Protein AF-0000000084942594 (afdb_homodimer)

Organism: NCBI:txid638301

Radius of gyration: 23.71 Å; Cα contacts (8 Å, |Δi|>4): 1164; chains: 2; bounding box: 45×72×51 Å

Secondary structure (DSSP, 8-state):
-EEEEEEEEEEEESB-THHHHHHHHHHTTEEEEEEEEEEEEE-SSS-SS--EEE-HHHHHHHHHHHHHTT---SEEEE---SSHHHHHHHHHHHHHS-TTSEEEE----EETTEEPTT--HHHHHHHHHHHTT-SEE--BHHHHHHHTTPPPPSSPPPHHHHHHHHHHHHHHS-SEEEEES-S--SSEEEEEEEETTTTEEEEEEEE--SS--SSHHHHHHHHHHHHHHTT--HHHHHHHHHHHHHHHHHHHHT-GGGGGGB--GGGGHHHHHHHH-S----/-EEEEEEEEEEEESB-THHHHHHHHHHTTEEEEEEEEEEEEE-SSS-SS--EEE-HHHHHHHHHHHHHTT---SEEEE---SSHHHHHHHHHHHHHS-TTSEEEE----EETTEEPTT--HHHHHHHHHHHTT-SEE--BHHHHHHHTTPPPPSSPPPHHHHHHHHHHHHHHS-SEEEEES-S--SSEEEEEEEETTTTEEEEEEEE--SS--SSHHHHHHHHHHHHHHTT--HHHHHHHHHHHHHHHHHHHHT-GGGGGGB--GGGGHHHHHHHH-S----

Solvent-accessible surface area (backbone atoms only — not comparable to full-atom values): 29210 Å² total; per-residue (Å²): 123,54,34,31,36,38,36,18,29,38,30,12,33,30,30,31,46,41,52,46,33,53,34,48,31,27,34,48,46,31,46,68,32,51,42,56,32,28,41,26,38,33,48,77,71,92,57,71,71,67,25,76,41,81,24,58,67,50,45,55,38,26,54,53,33,40,56,74,68,64,65,75,48,49,25,38,40,39,38,42,59,90,47,51,66,50,45,50,52,49,45,58,53,56,72,71,47,62,87,80,37,44,30,35,37,29,64,68,59,43,53,93,71,35,66,41,90,91,60,51,70,64,45,47,54,44,47,45,61,44,45,41,68,20,45,32,38,50,33,38,63,36,38,41,22,61,63,56,73,41,85,70,74,92,63,87,76,47,70,69,56,52,52,52,44,44,53,53,49,33,72,60,42,20,45,30,36,36,35,39,64,37,61,67,58,90,59,33,30,18,33,37,38,35,33,53,89,76,68,43,76,47,79,47,77,45,82,48,69,102,67,84,72,41,31,60,68,40,48,47,56,40,45,26,51,41,33,36,75,67,72,37,53,68,66,58,15,46,54,52,35,50,53,53,48,50,56,34,49,55,57,36,68,76,37,63,91,46,32,72,49,21,59,56,53,43,71,50,44,41,54,38,17,61,71,57,42,86,65,75,82,129,123,55,33,32,36,38,36,17,30,37,29,12,33,30,31,31,47,41,51,47,33,53,36,49,32,27,34,49,46,30,46,69,31,51,40,57,31,28,42,25,38,33,46,76,68,92,57,69,72,65,25,76,40,81,24,57,68,49,45,53,38,26,52,51,33,38,56,74,67,64,65,75,48,50,25,38,40,38,39,43,61,91,47,51,66,52,46,50,52,48,44,58,51,58,71,70,48,62,87,78,37,43,30,37,37,31,64,67,57,43,53,92,71,39,64,40,91,91,60,53,70,65,45,46,53,43,47,46,60,43,45,39,68,18,44,32,36,49,32,38,63,36,38,42,21,60,64,58,74,41,85,69,76,91,63,86,74,49,69,67,56,53,51,52,43,41,52,51,48,32,73,60,43,19,44,31,37,36,37,39,64,37,58,66,57,92,58,33,29,17,36,36,38,35,34,53,89,74,69,41,76,49,81,46,76,45,79,48,68,100,65,85,73,42,31,59,69,40,49,48,54,41,44,26,51,41,32,36,76,68,72,37,52,69,67,56,16,45,54,52,36,52,52,53,49,50,55,34,49,57,56,38,66,76,38,62,90,47,33,71,49,20,60,56,53,43,70,51,44,41,54,38,16,62,72,57,43,86,63,72,86,128

Sequence (564 aa):
MKKILIANDLPGIGKVALAPAIPIFACCQIETILLPTVLLSSHTGGFNNIAIAEQTEFMRQSLYQWEHLELKPDAVLTGYFRNTEQIELMVDNIEKLPESTKIFIDPIMGDNGKLYSGFTKEHVEAMRKLIQKADVIYPNITEACLLTDTPYPKGKITMDFTRELAKKLAELGPASIIITGCPDNEKVTGVQLYYKESDSFFDFYIAKYPHHFYGTGDTLAALTTACILQDMTVEEALSFTLKFIDEVLQLSSQQPERIPFGLPIEKKLGMLTTKFTTEVSLMKKILIANDLPGIGKVALAPAIPIFACCQIETILLPTVLLSSHTGGFNNIAIAEQTEFMRQSLYQWEHLELKPDAVLTGYFRNTEQIELMVDNIEKLPESTKIFIDPIMGDNGKLYSGFTKEHVEAMRKLIQKADVIYPNITEACLLTDTPYPKGKITMDFTRELAKKLAELGPASIIITGCPDNEKVTGVQLYYKESDSFFDFYIAKYPHHFYGTGDTLAALTTACILQDMTVEEALSFTLKFIDEVLQLSSQQPERIPFGLPIEKKLGMLTTKFTTEVSL

pLDDT: mean 94.69, std 7.26, range [42.5, 98.94]

Structure (mmCIF, N/CA/C/O backbone):
data_AF-0000000084942594-model_v1
#
loop_
_entity.id
_entity.type
_entity.pdbx_description
1 polymer 'pyridoxal kinase'
#
loop_
_atom_site.group_PDB
_atom_site.id
_atom_site.type_symbol
_atom_site.label_atom_id
_atom_site.label_alt_id
_atom_site.label_comp_id
_atom_site.label_asym_id
_atom_site.label_entity_id
_atom_site.label_seq_id
_atom_site.pdbx_PDB_ins_code
_atom_site.Cartn_x
_atom_site.Cartn_y
_atom_site.Cartn_z
_atom_site.occupancy
_atom_site.B_iso_or_equiv
_atom_site.auth_seq_id
_atom_site.auth_comp_id
_atom_site.auth_asym_id
_atom_site.auth_atom_id
_atom_site.pdbx_PDB_model_num
ATOM 1 N N . MET A 1 1 ? 16.5 -6.254 7.277 1 88.94 1 MET A N 1
ATOM 2 C CA . MET A 1 1 ? 15.172 -6.664 6.824 1 88.94 1 MET A CA 1
ATOM 3 C C . MET A 1 1 ? 15.188 -7.031 5.344 1 88.94 1 MET A C 1
ATOM 5 O O . MET A 1 1 ? 15.844 -6.367 4.543 1 88.94 1 MET A O 1
ATOM 9 N N . LYS A 1 2 ? 14.562 -8.195 4.957 1 95.69 2 LYS A N 1
ATOM 10 C CA . LYS A 1 2 ? 14.484 -8.609 3.561 1 95.69 2 LYS A CA 1
ATOM 11 C C . LYS A 1 2 ? 13.695 -7.609 2.727 1 95.69 2 LYS A C 1
ATOM 13 O O . LYS A 1 2 ? 12.844 -6.891 3.254 1 95.69 2 LYS A O 1
ATOM 18 N N . LYS A 1 3 ? 14.086 -7.555 1.494 1 97.12 3 LYS A N 1
ATOM 19 C CA . LYS A 1 3 ? 13.422 -6.664 0.545 1 97.12 3 LYS A CA 1
ATOM 20 C C . LYS A 1 3 ? 12.82 -7.449 -0.616 1 97.12 3 LYS A C 1
ATOM 22 O O . LYS A 1 3 ? 13.445 -8.375 -1.139 1 97.12 3 LYS A O 1
ATOM 27 N N . ILE A 1 4 ? 11.594 -7.059 -0.98 1 98.75 4 ILE A N 1
ATOM 28 C CA . ILE A 1 4 ? 10.953 -7.73 -2.109 1 98.75 4 ILE A CA 1
ATOM 29 C C . ILE A 1 4 ? 10.445 -6.688 -3.104 1 98.75 4 ILE A C 1
ATOM 31 O O . ILE A 1 4 ? 9.836 -5.691 -2.711 1 98.75 4 ILE A O 1
ATOM 35 N N . LEU A 1 5 ? 10.766 -6.859 -4.391 1 98.81 5 LEU A N 1
ATOM 36 C CA . LEU A 1 5 ? 10.172 -6.098 -5.48 1 98.81 5 LEU A CA 1
ATOM 37 C C . LEU A 1 5 ? 8.844 -6.715 -5.914 1 98.81 5 LEU A C 1
ATOM 39 O O . LEU A 1 5 ? 8.789 -7.895 -6.262 1 98.81 5 LEU A O 1
ATOM 43 N N . ILE A 1 6 ? 7.793 -5.965 -5.855 1 98.81 6 ILE A N 1
ATOM 44 C CA . ILE A 1 6 ? 6.48 -6.488 -6.23 1 98.81 6 ILE A CA 1
ATOM 45 C C . ILE A 1 6 ? 5.945 -5.723 -7.438 1 98.81 6 ILE A C 1
ATOM 47 O O . ILE A 1 6 ? 5.699 -4.516 -7.359 1 98.81 6 ILE A O 1
ATOM 51 N N . ALA A 1 7 ? 5.801 -6.355 -8.516 1 98.88 7 ALA A N 1
ATOM 52 C CA . ALA A 1 7 ? 5.156 -5.812 -9.711 1 98.88 7 ALA A CA 1
ATOM 53 C C . ALA A 1 7 ? 3.736 -6.348 -9.859 1 98.88 7 ALA A C 1
ATOM 55 O O . ALA A 1 7 ? 3.539 -7.555 -10.039 1 98.88 7 ALA A O 1
ATOM 56 N N . ASN A 1 8 ? 2.758 -5.562 -9.75 1 98.75 8 ASN A N 1
ATOM 57 C CA . ASN A 1 8 ? 1.348 -5.938 -9.797 1 98.75 8 ASN A CA 1
ATOM 58 C C . ASN A 1 8 ? 0.449 -4.715 -9.969 1 98.75 8 ASN A C 1
ATOM 60 O O . ASN A 1 8 ? 0.922 -3.578 -9.914 1 98.75 8 ASN A O 1
ATOM 64 N N . ASP A 1 9 ? -0.838 -4.898 -10.266 1 98.25 9 ASP A N 1
ATOM 65 C CA . ASP A 1 9 ? -1.762 -3.768 -10.344 1 98.25 9 ASP A CA 1
ATOM 66 C C . ASP A 1 9 ? -2.117 -3.26 -8.945 1 98.25 9 ASP A C 1
ATOM 68 O O . ASP A 1 9 ? -1.932 -3.967 -7.957 1 98.25 9 ASP A O 1
ATOM 72 N N . LEU A 1 10 ? -2.541 -2.031 -8.867 1 98.56 10 LEU A N 1
ATOM 73 C CA . LEU A 1 10 ? -3.008 -1.396 -7.637 1 98.56 10 LEU A CA 1
ATOM 74 C C . LEU A 1 10 ? -4.422 -0.854 -7.809 1 98.56 10 LEU A C 1
ATOM 76 O O . LEU A 1 10 ? -4.625 0.157 -8.484 1 98.56 10 LEU A O 1
ATOM 80 N N . PRO A 1 11 ? -5.398 -1.508 -7.199 1 98.19 11 PRO A N 1
ATOM 81 C CA . PRO A 1 11 ? -6.762 -0.975 -7.215 1 98.19 11 PRO A CA 1
ATOM 82 C C . PRO A 1 11 ? -7.012 0.039 -6.102 1 98.19 11 PRO A C 1
ATOM 84 O O . PRO A 1 11 ? -6.492 -0.113 -4.992 1 98.19 11 PRO A O 1
ATOM 87 N N . GLY A 1 12 ? -7.812 1.021 -6.422 1 98 12 GLY A N 1
ATOM 88 C CA . GLY A 1 12 ? -8.258 1.93 -5.379 1 98 12 GLY A CA 1
ATOM 89 C C . GLY A 1 12 ? -9.25 1.293 -4.414 1 98 12 GLY A C 1
ATOM 90 O O . GLY A 1 12 ? -9.164 1.509 -3.205 1 98 12 GLY A O 1
ATOM 91 N N . ILE A 1 13 ? -10.148 0.562 -5.016 1 96.81 13 ILE A N 1
ATOM 92 C CA . ILE A 1 13 ? -11.148 -0.176 -4.258 1 96.81 13 ILE A CA 1
ATOM 93 C C . ILE A 1 13 ? -11.008 -1.671 -4.531 1 96.81 13 ILE A C 1
ATOM 95 O O . ILE A 1 13 ? -10.844 -2.086 -5.68 1 96.81 13 ILE A O 1
ATOM 99 N N . GLY A 1 14 ? -11.102 -2.4 -3.455 1 94.06 14 GLY A N 1
ATOM 100 C CA . GLY A 1 14 ? -10.945 -3.842 -3.557 1 94.06 14 GLY A CA 1
ATOM 101 C C . GLY A 1 14 ? -9.562 -4.32 -3.145 1 94.06 14 GLY A C 1
ATOM 102 O O . GLY A 1 14 ? -8.555 -3.717 -3.512 1 94.06 14 GLY A O 1
ATOM 103 N N . LYS A 1 15 ? -9.508 -5.316 -2.385 1 94.31 15 LYS A N 1
ATOM 104 C CA . LYS A 1 15 ? -8.258 -5.809 -1.823 1 94.31 15 LYS A CA 1
ATOM 105 C C . LYS A 1 15 ? -7.723 -6.996 -2.619 1 94.31 15 LYS A C 1
ATOM 107 O O . LYS A 1 15 ? -7.676 -8.117 -2.113 1 94.31 15 LYS A O 1
ATOM 112 N N . VAL A 1 16 ? -7.203 -6.613 -3.811 1 96.25 16 VAL A N 1
ATOM 113 C CA . VAL A 1 16 ? -6.484 -7.57 -4.648 1 96.25 16 VAL A CA 1
ATOM 114 C C . VAL A 1 16 ? -5.098 -7.027 -4.977 1 96.25 16 VAL A C 1
ATOM 116 O O . VAL A 1 16 ? -4.82 -5.844 -4.773 1 96.25 16 VAL A O 1
ATOM 119 N N . ALA A 1 17 ? -4.242 -7.914 -5.422 1 97.19 17 ALA A N 1
ATOM 120 C CA . ALA A 1 17 ? -2.934 -7.555 -5.965 1 97.19 17 ALA A CA 1
ATOM 121 C C . ALA A 1 17 ? -2.105 -6.789 -4.938 1 97.19 17 ALA A C 1
ATOM 123 O O . ALA A 1 17 ? -1.899 -7.266 -3.816 1 97.19 17 ALA A O 1
ATOM 124 N N . LEU A 1 18 ? -1.738 -5.527 -5.203 1 98.5 18 LEU A N 1
ATOM 125 C CA . LEU A 1 18 ? -0.827 -4.801 -4.328 1 98.5 18 LEU A CA 1
ATOM 126 C C . LEU A 1 18 ? -1.521 -4.402 -3.029 1 98.5 18 LEU A C 1
ATOM 128 O O . LEU A 1 18 ? -0.878 -4.301 -1.982 1 98.5 18 LEU A O 1
ATOM 132 N N . ALA A 1 19 ? -2.82 -4.184 -3.109 1 97.69 19 ALA A N 1
ATOM 133 C CA . ALA A 1 19 ? -3.559 -3.67 -1.96 1 97.69 19 ALA A CA 1
ATOM 134 C C . ALA A 1 19 ? -3.412 -4.594 -0.754 1 97.69 19 ALA A C 1
ATOM 136 O O . ALA A 1 19 ? -3.066 -4.145 0.342 1 97.69 19 ALA A O 1
ATOM 137 N N . PRO A 1 20 ? -3.592 -5.895 -0.87 1 98 20 PRO A N 1
ATOM 138 C CA . PRO A 1 20 ? -3.365 -6.77 0.285 1 98 20 PRO A CA 1
ATOM 139 C C . PRO A 1 20 ? -1.891 -7.117 0.48 1 98 20 PRO A C 1
ATOM 141 O O . PRO A 1 20 ? -1.46 -7.387 1.604 1 98 20 PRO A O 1
ATOM 144 N N . ALA A 1 21 ? -1.11 -7.094 -0.584 1 98.69 21 ALA A N 1
ATOM 145 C CA . ALA A 1 21 ? 0.288 -7.508 -0.519 1 98.69 21 ALA A CA 1
ATOM 146 C C . ALA A 1 21 ? 1.099 -6.57 0.37 1 98.69 21 ALA A C 1
ATOM 148 O O . ALA A 1 21 ? 1.918 -7.02 1.175 1 98.69 21 ALA A O 1
ATOM 149 N N . ILE A 1 22 ? 0.84 -5.316 0.293 1 98.69 22 ILE A N 1
ATOM 150 C CA . ILE A 1 22 ? 1.644 -4.305 0.975 1 98.69 22 ILE A CA 1
ATOM 151 C C . ILE A 1 22 ? 1.542 -4.5 2.486 1 98.69 22 ILE A C 1
ATOM 153 O O . ILE A 1 22 ? 2.555 -4.688 3.164 1 98.69 22 ILE A O 1
ATOM 157 N N . PRO A 1 23 ? 0.347 -4.562 3.064 1 98.5 23 PRO A N 1
ATOM 158 C CA . PRO A 1 23 ? 0.292 -4.773 4.512 1 98.5 23 PRO A CA 1
ATOM 159 C C . PRO A 1 23 ? 0.751 -6.172 4.922 1 98.5 23 PRO A C 1
ATOM 161 O O . PRO A 1 23 ? 1.315 -6.344 6.008 1 98.5 23 PRO A O 1
ATOM 164 N N . ILE A 1 24 ? 0.524 -7.156 4.082 1 98.75 24 ILE A N 1
ATOM 165 C CA . ILE A 1 24 ? 0.94 -8.516 4.41 1 98.75 24 ILE A CA 1
ATOM 166 C C . ILE A 1 24 ? 2.461 -8.57 4.531 1 98.75 24 ILE A C 1
ATOM 168 O O . ILE A 1 24 ? 2.99 -9.039 5.543 1 98.75 24 ILE A O 1
ATOM 172 N N . PHE A 1 25 ? 3.176 -8.078 3.557 1 98.81 25 PHE A N 1
ATOM 173 C CA . PHE A 1 25 ? 4.633 -8.109 3.6 1 98.81 25 PHE A CA 1
ATOM 174 C C . PHE A 1 25 ? 5.16 -7.277 4.766 1 98.81 25 PHE A C 1
ATOM 176 O O . PHE A 1 25 ? 6.105 -7.68 5.445 1 98.81 25 PHE A O 1
ATOM 183 N N . ALA A 1 26 ? 4.539 -6.117 4.984 1 98.25 26 ALA A N 1
ATOM 184 C CA . ALA A 1 26 ? 4.969 -5.277 6.098 1 98.25 26 ALA A CA 1
ATOM 185 C C . ALA A 1 26 ? 4.84 -6.016 7.426 1 98.25 26 ALA A C 1
ATOM 187 O O . ALA A 1 26 ? 5.77 -6.012 8.234 1 98.25 26 ALA A O 1
ATOM 188 N N . CYS A 1 27 ? 3.74 -6.684 7.629 1 97.62 27 CYS A N 1
ATOM 189 C CA . CYS A 1 27 ? 3.484 -7.395 8.875 1 97.62 27 CYS A CA 1
ATOM 190 C C . CYS A 1 27 ? 4.391 -8.609 9.008 1 97.62 27 CYS A C 1
ATOM 192 O O . CYS A 1 27 ? 4.605 -9.117 10.109 1 97.62 27 CYS A O 1
ATOM 194 N N . CYS A 1 28 ? 4.887 -9.078 7.883 1 98.31 28 CYS A N 1
ATOM 195 C CA . CYS A 1 28 ? 5.801 -10.219 7.883 1 98.31 28 CYS A CA 1
ATOM 196 C C . CYS A 1 28 ? 7.25 -9.75 7.957 1 98.31 28 CYS A C 1
ATOM 198 O O . CYS A 1 28 ? 8.172 -10.531 7.707 1 98.31 28 CYS A O 1
ATOM 200 N N . GLN A 1 29 ? 7.449 -8.461 8.227 1 97.38 29 GLN A N 1
ATOM 201 C CA . GLN A 1 29 ? 8.781 -7.891 8.43 1 97.38 29 GLN A CA 1
ATOM 202 C C . GLN A 1 29 ? 9.578 -7.887 7.125 1 97.38 29 GLN A C 1
ATOM 204 O O . GLN A 1 29 ? 10.773 -8.203 7.125 1 97.38 29 GLN A O 1
ATOM 209 N N . ILE A 1 30 ? 8.961 -7.559 6.059 1 98.12 30 ILE A N 1
ATOM 210 C CA . ILE A 1 30 ? 9.602 -7.5 4.75 1 98.12 30 ILE A CA 1
ATOM 211 C C . ILE A 1 30 ? 9.352 -6.133 4.113 1 98.12 30 ILE A C 1
ATOM 213 O O . ILE A 1 30 ? 8.211 -5.668 4.055 1 98.12 30 ILE A O 1
ATOM 217 N N . GLU A 1 31 ? 10.391 -5.492 3.705 1 97.25 31 GLU A N 1
ATOM 218 C CA . GLU A 1 31 ? 10.297 -4.207 3.02 1 97.25 31 GLU A CA 1
ATOM 219 C C . GLU A 1 31 ? 9.922 -4.391 1.552 1 97.25 31 GLU A C 1
ATOM 221 O O . GLU A 1 31 ? 10.422 -5.297 0.886 1 97.25 31 GLU A O 1
ATOM 226 N N . THR A 1 32 ? 9.047 -3.521 1.093 1 98.06 32 THR A N 1
ATOM 227 C CA . THR A 1 32 ? 8.562 -3.684 -0.274 1 98.06 32 THR A CA 1
ATOM 228 C C . THR A 1 32 ? 9.148 -2.611 -1.187 1 98.06 32 THR A C 1
ATOM 230 O O . THR A 1 32 ? 9.352 -1.473 -0.763 1 98.06 32 THR A O 1
ATOM 233 N N . ILE A 1 33 ? 9.5 -2.975 -2.355 1 98.25 33 ILE A N 1
ATOM 234 C CA . ILE A 1 33 ? 9.727 -2.121 -3.518 1 98.25 33 ILE A CA 1
ATOM 235 C C . ILE A 1 33 ? 8.547 -2.238 -4.484 1 98.25 33 ILE A C 1
ATOM 237 O O . ILE A 1 33 ? 8.312 -3.301 -5.062 1 98.25 33 ILE A O 1
ATOM 241 N N . LEU A 1 34 ? 7.805 -1.158 -4.656 1 98.69 34 LEU A N 1
ATOM 242 C CA . LEU A 1 34 ? 6.516 -1.237 -5.332 1 98.69 34 LEU A CA 1
ATOM 243 C C . LEU A 1 34 ? 6.637 -0.806 -6.789 1 98.69 34 LEU A C 1
ATOM 245 O O . LEU A 1 34 ? 7.141 0.282 -7.078 1 98.69 34 LEU A O 1
ATOM 249 N N . LEU A 1 35 ? 6.227 -1.609 -7.668 1 98.81 35 LEU A N 1
ATOM 250 C CA . LEU A 1 35 ? 6.211 -1.345 -9.102 1 98.81 35 LEU A CA 1
ATOM 251 C C . LEU A 1 35 ? 4.816 -1.564 -9.68 1 98.81 35 LEU A C 1
ATOM 253 O O . LEU A 1 35 ? 4.539 -2.615 -10.266 1 98.81 35 LEU A O 1
ATOM 257 N N . PRO A 1 36 ? 3.949 -0.554 -9.516 1 98.75 36 PRO A N 1
ATOM 258 C CA . PRO A 1 36 ? 2.613 -0.725 -10.094 1 98.75 36 PRO A CA 1
ATOM 259 C C . PRO A 1 36 ? 2.645 -0.9 -11.609 1 98.75 36 PRO A C 1
ATOM 261 O O . PRO A 1 36 ? 3.234 -0.081 -12.32 1 98.75 36 PRO A O 1
ATOM 264 N N . THR A 1 37 ? 1.962 -1.913 -12.07 1 98.62 37 THR A N 1
ATOM 265 C CA . THR A 1 37 ? 1.873 -2.172 -13.508 1 98.62 37 THR A CA 1
ATOM 266 C C . THR A 1 37 ? 0.691 -1.426 -14.117 1 98.62 37 THR A C 1
ATOM 268 O O . THR A 1 37 ? 0.756 -0.985 -15.266 1 98.62 37 THR A O 1
ATOM 271 N N . VAL A 1 38 ? -0.369 -1.425 -13.375 1 98.12 38 VAL A N 1
ATOM 272 C CA . VAL A 1 38 ? -1.6 -0.735 -13.75 1 98.12 38 VAL A CA 1
ATOM 273 C C . VAL A 1 38 ? -2.281 -0.182 -12.5 1 98.12 38 VAL A C 1
ATOM 275 O O . VAL A 1 38 ? -2.289 -0.831 -11.445 1 98.12 38 VAL A O 1
ATOM 278 N N . LEU A 1 39 ? -2.766 1.068 -12.594 1 98.69 39 LEU A N 1
ATOM 279 C CA . LEU A 1 39 ? -3.666 1.596 -11.57 1 98.69 39 LEU A CA 1
ATOM 280 C C . LEU A 1 39 ? -5.125 1.396 -11.977 1 98.69 39 LEU A C 1
ATOM 282 O O . LEU A 1 39 ? -5.48 1.598 -13.141 1 98.69 39 LEU A O 1
ATOM 286 N N . LEU A 1 40 ? -5.898 0.935 -11.055 1 98.44 40 LEU A N 1
ATOM 287 C CA . LEU A 1 40 ? -7.332 0.765 -11.25 1 98.44 40 LEU A CA 1
ATOM 288 C C . LEU A 1 40 ? -8.117 1.482 -10.156 1 98.44 40 LEU A C 1
ATOM 290 O O . LEU A 1 40 ? -7.723 1.461 -8.984 1 98.44 40 LEU A O 1
ATOM 294 N N . SER A 1 41 ? -9.258 2.117 -10.562 1 98.31 41 SER A N 1
ATOM 295 C CA . SER A 1 41 ? -10.086 2.758 -9.547 1 98.31 41 SER A CA 1
ATOM 296 C C . SER A 1 41 ? -10.766 1.722 -8.656 1 98.31 41 SER A C 1
ATOM 298 O O . SER A 1 41 ? -11.086 2.006 -7.5 1 98.31 41 SER A O 1
ATOM 300 N N . SER A 1 42 ? -11.07 0.612 -9.203 1 96.75 42 SER A N 1
ATOM 301 C CA . SER A 1 42 ? -11.539 -0.579 -8.5 1 96.75 42 SER A CA 1
ATOM 302 C C . SER A 1 42 ? -11.07 -1.852 -9.195 1 96.75 42 SER A C 1
ATOM 304 O O . SER A 1 42 ? -10.641 -1.811 -10.352 1 96.75 42 SER A O 1
ATOM 306 N N . HIS A 1 43 ? -11.039 -2.898 -8.359 1 91 43 HIS A N 1
ATOM 307 C CA . HIS A 1 43 ? -10.789 -4.133 -9.102 1 91 43 HIS A CA 1
ATOM 308 C C . HIS A 1 43 ? -11.898 -4.398 -10.117 1 91 43 HIS A C 1
ATOM 310 O O . HIS A 1 43 ? -12.93 -3.723 -10.109 1 91 43 HIS A O 1
ATOM 316 N N . THR A 1 44 ? -11.766 -5.312 -10.977 1 85.94 44 THR A N 1
ATOM 317 C CA . THR A 1 44 ? -12.594 -5.426 -12.172 1 85.94 44 THR A CA 1
ATOM 318 C C . THR A 1 44 ? -13.82 -6.289 -11.898 1 85.94 44 THR A C 1
ATOM 320 O O . THR A 1 44 ? -14.75 -6.332 -12.711 1 85.94 44 THR A O 1
ATOM 323 N N . GLY A 1 45 ? -13.789 -6.922 -10.758 1 81.12 45 GLY A N 1
ATOM 324 C CA . GLY A 1 45 ? -14.906 -7.805 -10.477 1 81.12 45 GLY A CA 1
ATOM 325 C C . GLY A 1 45 ? -16.109 -7.082 -9.898 1 81.12 45 GLY A C 1
ATOM 326 O O . GLY A 1 45 ? -16.078 -6.621 -8.758 1 81.12 45 GLY A O 1
ATOM 327 N N . GLY A 1 46 ? -17.188 -6.855 -10.664 1 80.56 46 GLY A N 1
ATOM 328 C CA . GLY A 1 46 ? -18.438 -6.363 -10.109 1 80.56 46 GLY A CA 1
ATOM 329 C C . GLY A 1 46 ? -18.594 -4.855 -10.211 1 80.56 46 GLY A C 1
ATOM 330 O O . GLY A 1 46 ? -19.547 -4.285 -9.68 1 80.56 46 GLY A O 1
ATOM 331 N N . PHE A 1 47 ? -17.641 -4.172 -10.75 1 90.56 47 PHE A N 1
ATOM 332 C CA . PHE A 1 47 ? -17.703 -2.721 -10.852 1 90.56 47 PHE A CA 1
ATOM 333 C C . PHE A 1 47 ? -17.797 -2.283 -12.305 1 90.56 47 PHE A C 1
ATOM 335 O O . PHE A 1 47 ? -17.438 -3.041 -13.211 1 90.56 47 PHE A O 1
ATOM 342 N N . ASN A 1 48 ? -18.375 -1.12 -12.414 1 91.19 48 ASN A N 1
ATOM 343 C CA . ASN A 1 48 ? -18.469 -0.516 -13.734 1 91.19 48 ASN A CA 1
ATOM 344 C C . ASN A 1 48 ? -17.734 0.818 -13.797 1 91.19 48 ASN A C 1
ATOM 346 O O . ASN A 1 48 ? -17.359 1.376 -12.766 1 91.19 48 ASN A O 1
ATOM 350 N N . ASN A 1 49 ? -17.438 1.248 -15.047 1 94.5 49 ASN A N 1
ATOM 351 C CA . ASN A 1 49 ? -16.797 2.545 -15.281 1 94.5 49 ASN A CA 1
ATOM 352 C C . ASN A 1 49 ? -15.461 2.654 -14.57 1 94.5 49 ASN A C 1
ATOM 354 O O . ASN A 1 49 ? -15.188 3.646 -13.891 1 94.5 49 ASN A O 1
ATOM 358 N N . ILE A 1 50 ? -14.711 1.625 -14.695 1 96.56 50 ILE A N 1
ATOM 359 C CA . ILE A 1 50 ? -13.438 1.528 -13.984 1 96.56 50 ILE A CA 1
ATOM 360 C C . ILE A 1 50 ? -12.398 2.42 -14.672 1 96.56 50 ILE A C 1
ATOM 362 O O . ILE A 1 50 ? -12.219 2.352 -15.891 1 96.56 50 ILE A O 1
ATOM 366 N N . ALA A 1 51 ? -11.781 3.332 -13.891 1 98.19 51 ALA A N 1
ATOM 367 C CA . ALA A 1 51 ? -10.617 4.078 -14.375 1 98.19 51 ALA A CA 1
ATOM 368 C C . ALA A 1 51 ? -9.391 3.182 -14.477 1 98.19 51 ALA A C 1
ATOM 370 O O . ALA A 1 51 ? -9.117 2.391 -13.57 1 98.19 51 ALA A O 1
ATOM 371 N N . ILE A 1 52 ? -8.68 3.277 -15.609 1 97.5 52 ILE A N 1
ATOM 372 C CA . ILE A 1 52 ? -7.496 2.459 -15.852 1 97.5 52 ILE A CA 1
ATOM 373 C C . ILE A 1 52 ? -6.332 3.352 -16.281 1 97.5 52 ILE A C 1
ATOM 375 O O . ILE A 1 52 ? -6.461 4.16 -17.203 1 97.5 52 ILE A O 1
ATOM 379 N N . ALA A 1 53 ? -5.242 3.275 -15.562 1 98.31 53 ALA A N 1
ATOM 380 C CA . ALA A 1 53 ? -4.012 3.961 -15.953 1 98.31 53 ALA A CA 1
ATOM 381 C C . ALA A 1 53 ? -2.863 2.971 -16.125 1 98.31 53 ALA A C 1
ATOM 383 O O . ALA A 1 53 ? -2.316 2.467 -15.141 1 98.31 53 ALA A O 1
ATOM 384 N N . GLU A 1 54 ? -2.506 2.703 -17.344 1 97.12 54 GLU A N 1
ATOM 385 C CA . GLU A 1 54 ? -1.387 1.822 -17.672 1 97.12 54 GLU A CA 1
ATOM 386 C C . GLU A 1 54 ? -0.055 2.463 -17.281 1 97.12 54 GLU A C 1
ATOM 388 O O . GLU A 1 54 ? 0.138 3.666 -17.484 1 97.12 54 GLU A O 1
ATOM 393 N N . GLN A 1 55 ? 0.913 1.667 -16.812 1 98.56 55 GLN A N 1
ATOM 394 C CA . GLN A 1 55 ? 2.121 2.25 -16.234 1 98.56 55 GLN A CA 1
ATOM 395 C C . GLN A 1 55 ? 3.373 1.709 -16.922 1 98.56 55 GLN A C 1
ATOM 397 O O . GLN A 1 55 ? 4.434 1.616 -16.297 1 98.56 55 GLN A O 1
ATOM 402 N N . THR A 1 56 ? 3.324 1.377 -18.156 1 98.69 56 THR A N 1
ATOM 403 C CA . THR A 1 56 ? 4.434 0.751 -18.859 1 98.69 56 THR A CA 1
ATOM 404 C C . THR A 1 56 ? 5.668 1.652 -18.844 1 98.69 56 THR A C 1
ATOM 406 O O . THR A 1 56 ? 6.762 1.204 -18.5 1 98.69 56 THR A O 1
ATOM 409 N N . GLU A 1 57 ? 5.496 2.896 -19.203 1 98.56 57 GLU A N 1
ATOM 410 C CA . GLU A 1 57 ? 6.633 3.811 -19.234 1 98.56 57 GLU A CA 1
ATOM 411 C C . GLU A 1 57 ? 7.188 4.051 -17.844 1 98.56 57 GLU A C 1
ATOM 413 O O . GLU A 1 57 ? 8.406 4.125 -17.641 1 98.56 57 GLU A O 1
ATOM 418 N N . PHE A 1 58 ? 6.328 4.188 -16.906 1 98.75 58 PHE A N 1
ATOM 419 C CA . PHE A 1 58 ? 6.762 4.328 -15.523 1 98.75 58 PHE A CA 1
ATOM 420 C C . PHE A 1 58 ? 7.574 3.117 -15.086 1 98.75 58 PHE A C 1
ATOM 422 O O . PHE A 1 58 ? 8.609 3.26 -14.43 1 98.75 58 PHE A O 1
ATOM 429 N N . MET A 1 59 ? 7.148 1.919 -15.445 1 98.81 59 MET A N 1
ATOM 430 C CA . MET A 1 59 ? 7.883 0.697 -15.133 1 98.81 59 MET A CA 1
ATOM 431 C C . MET A 1 59 ? 9.281 0.74 -15.734 1 98.81 59 MET A C 1
ATOM 433 O O . MET A 1 59 ? 10.266 0.43 -15.055 1 98.81 59 MET A O 1
ATOM 437 N N . ARG A 1 60 ? 9.289 1.115 -16.953 1 98.75 60 ARG A N 1
ATOM 438 C CA . ARG A 1 60 ? 10.562 1.167 -17.672 1 98.75 60 ARG A CA 1
ATOM 439 C C . ARG A 1 60 ? 11.547 2.094 -16.984 1 98.75 60 ARG A C 1
ATOM 441 O O . ARG A 1 60 ? 12.688 1.71 -16.719 1 98.75 60 ARG A O 1
ATOM 448 N N . GLN A 1 61 ? 11.117 3.252 -16.609 1 98.69 61 GLN A N 1
ATOM 449 C CA . GLN A 1 61 ? 11.977 4.262 -16 1 98.69 61 GLN A CA 1
ATOM 450 C C . GLN A 1 61 ? 12.352 3.877 -14.57 1 98.69 61 GLN A C 1
ATOM 452 O O . GLN A 1 61 ? 13.461 4.156 -14.117 1 98.69 61 GLN A O 1
ATOM 457 N N . SER A 1 62 ? 11.445 3.303 -13.836 1 98.75 62 SER A N 1
ATOM 458 C CA . SER A 1 62 ? 11.719 2.881 -12.469 1 98.75 62 SER A CA 1
ATOM 459 C C . SER A 1 62 ? 12.781 1.792 -12.43 1 98.75 62 SER A C 1
ATOM 461 O O . SER A 1 62 ? 13.719 1.862 -11.633 1 98.75 62 SER A O 1
ATOM 463 N N . LEU A 1 63 ? 12.602 0.793 -13.297 1 98.56 63 LEU A N 1
ATOM 464 C CA . LEU A 1 63 ? 13.562 -0.303 -13.352 1 98.56 63 LEU A CA 1
ATOM 465 C C . LEU A 1 63 ? 14.945 0.203 -13.758 1 98.56 63 LEU A C 1
ATOM 467 O O . LEU A 1 63 ? 15.961 -0.272 -13.242 1 98.56 63 LEU A O 1
ATOM 471 N N . TYR A 1 64 ? 14.945 1.156 -14.641 1 97.88 64 TYR A N 1
ATOM 472 C CA . TYR A 1 64 ? 16.203 1.787 -15.031 1 97.88 64 TYR A CA 1
ATOM 473 C C . TYR A 1 64 ? 16.875 2.453 -13.836 1 97.88 64 TYR A C 1
ATOM 475 O O . TYR A 1 64 ? 18.062 2.266 -13.602 1 97.88 64 TYR A O 1
ATOM 483 N N . GLN A 1 65 ? 16.125 3.197 -13.086 1 98 65 GLN A N 1
ATOM 484 C CA . GLN A 1 65 ? 16.688 3.861 -11.906 1 98 65 GLN A CA 1
ATOM 485 C C . GLN A 1 65 ? 17.219 2.844 -10.906 1 98 65 GLN A C 1
ATOM 487 O O . GLN A 1 65 ? 18.297 3.031 -10.336 1 98 65 GLN A O 1
ATOM 492 N N . TRP A 1 66 ? 16.469 1.813 -10.68 1 97.56 66 TRP A N 1
ATOM 493 C CA . TRP A 1 66 ? 16.797 0.84 -9.648 1 97.56 66 TRP A CA 1
ATOM 494 C C . TRP A 1 66 ? 18.031 0.038 -10.031 1 97.56 66 TRP A C 1
ATOM 496 O O . TRP A 1 66 ? 18.828 -0.349 -9.164 1 97.56 66 TRP A O 1
ATOM 506 N N . GLU A 1 67 ? 18.188 -0.191 -11.32 1 96.25 67 GLU A N 1
ATOM 507 C CA . GLU A 1 67 ? 19.422 -0.804 -11.805 1 96.25 67 GLU A CA 1
ATOM 508 C C . GLU A 1 67 ? 20.625 0.082 -11.516 1 96.25 67 GLU A C 1
ATOM 510 O O . GLU A 1 67 ? 21.672 -0.406 -11.07 1 96.25 67 GLU A O 1
ATOM 515 N N . HIS A 1 68 ? 20.484 1.329 -11.711 1 95.25 68 HIS A N 1
ATOM 516 C CA . HIS A 1 68 ? 21.594 2.27 -11.508 1 95.25 68 HIS A CA 1
ATOM 517 C C . HIS A 1 68 ? 21.891 2.463 -10.031 1 95.25 68 HIS A C 1
ATOM 519 O O . HIS A 1 68 ? 23.016 2.766 -9.656 1 95.25 68 HIS A O 1
ATOM 525 N N . LEU A 1 69 ? 20.906 2.291 -9.211 1 93.94 69 LEU A N 1
ATOM 526 C CA . LEU A 1 69 ? 21.094 2.336 -7.77 1 93.94 69 LEU A CA 1
ATOM 527 C C . LEU A 1 69 ? 21.703 1.032 -7.258 1 93.94 69 LEU A C 1
ATOM 529 O O . LEU A 1 69 ? 22.016 0.913 -6.07 1 93.94 69 LEU A O 1
ATOM 533 N N . GLU A 1 70 ? 21.812 0.034 -8.156 1 93.88 70 GLU A N 1
ATOM 534 C CA . GLU A 1 70 ? 22.328 -1.295 -7.832 1 93.88 70 GLU A CA 1
ATOM 535 C C . GLU A 1 70 ? 21.484 -1.951 -6.738 1 93.88 70 GLU A C 1
ATOM 537 O O . GLU A 1 70 ? 22.031 -2.51 -5.781 1 93.88 70 GLU A O 1
ATOM 542 N N . LEU A 1 71 ? 20.188 -1.704 -6.902 1 92.5 71 LEU A N 1
ATOM 543 C CA . LEU A 1 71 ? 19.266 -2.338 -5.965 1 92.5 71 LEU A CA 1
ATOM 544 C C . LEU A 1 71 ? 19.281 -3.854 -6.129 1 92.5 71 LEU A C 1
ATOM 546 O O . LEU A 1 71 ? 19.234 -4.359 -7.254 1 92.5 71 LEU A O 1
ATOM 550 N N . LYS A 1 72 ? 19.406 -4.594 -5.031 1 94.56 72 LYS A N 1
ATOM 551 C CA . LYS A 1 72 ? 19.406 -6.055 -5.008 1 94.56 72 LYS A CA 1
ATOM 552 C C . LYS A 1 72 ? 18.344 -6.594 -4.059 1 94.56 72 LYS A C 1
ATOM 554 O O . LYS A 1 72 ? 18.641 -6.926 -2.908 1 94.56 72 LYS A O 1
ATOM 559 N N . PRO A 1 73 ? 17.141 -6.707 -4.578 1 97.81 73 PRO A N 1
ATOM 560 C CA . PRO A 1 73 ? 16.109 -7.297 -3.717 1 97.81 73 PRO A CA 1
ATOM 561 C C . PRO A 1 73 ? 16.391 -8.766 -3.395 1 97.81 73 PRO A C 1
ATOM 563 O O . PRO A 1 73 ? 17.062 -9.453 -4.16 1 97.81 73 PRO A O 1
ATOM 566 N N . ASP A 1 74 ? 15.883 -9.188 -2.227 1 98.56 74 ASP A N 1
ATOM 567 C CA . ASP A 1 74 ? 15.984 -10.594 -1.862 1 98.56 74 ASP A CA 1
ATOM 568 C C . ASP A 1 74 ? 15.039 -11.453 -2.713 1 98.56 74 ASP A C 1
ATOM 570 O O . ASP A 1 74 ? 15.297 -12.633 -2.938 1 98.56 74 ASP A O 1
ATOM 574 N N . ALA A 1 75 ? 13.984 -10.82 -3.213 1 98.88 75 ALA A N 1
ATOM 575 C CA . ALA A 1 75 ? 13 -11.555 -4 1 98.88 75 ALA A CA 1
ATOM 576 C C . ALA A 1 75 ? 12.227 -10.625 -4.926 1 98.88 75 ALA A C 1
ATOM 578 O O . ALA A 1 75 ? 12.234 -9.406 -4.73 1 98.88 75 ALA A O 1
ATOM 579 N N . VAL A 1 76 ? 11.602 -11.188 -5.918 1 98.88 76 VAL A N 1
ATOM 580 C CA . VAL A 1 76 ? 10.648 -10.539 -6.816 1 98.88 76 VAL A CA 1
ATOM 581 C C . VAL A 1 76 ? 9.336 -11.32 -6.82 1 98.88 76 VAL A C 1
ATOM 583 O O . VAL A 1 76 ? 9.336 -12.555 -6.836 1 98.88 76 VAL A O 1
ATOM 586 N N . LEU A 1 77 ? 8.258 -10.641 -6.668 1 98.94 77 LEU A N 1
ATOM 587 C CA . LEU A 1 77 ? 6.93 -11.203 -6.871 1 98.94 77 LEU A CA 1
ATOM 588 C C . LEU A 1 77 ? 6.176 -10.445 -7.953 1 98.94 77 LEU A C 1
ATOM 590 O O . LEU A 1 77 ? 6.016 -9.219 -7.867 1 98.94 77 LEU A O 1
ATOM 594 N N . THR A 1 78 ? 5.754 -11.156 -9 1 98.81 78 THR A N 1
ATOM 595 C CA . THR A 1 78 ? 4.98 -10.5 -10.055 1 98.81 78 THR A CA 1
ATOM 596 C C . THR A 1 78 ? 3.561 -11.055 -10.102 1 98.81 78 THR A C 1
ATOM 598 O O . THR A 1 78 ? 3.318 -12.195 -9.711 1 98.81 78 THR A O 1
ATOM 601 N N . GLY A 1 79 ? 2.682 -10.195 -10.555 1 98 79 GLY A N 1
ATOM 602 C CA . GLY A 1 79 ? 1.288 -10.555 -10.781 1 98 79 GLY A CA 1
ATOM 603 C C . GLY A 1 79 ? 0.761 -10.078 -12.117 1 98 79 GLY A C 1
ATOM 604 O O . GLY A 1 79 ? 1.307 -10.438 -13.164 1 98 79 GLY A O 1
ATOM 605 N N . TYR A 1 80 ? -0.154 -9.164 -12.133 1 97.44 80 TYR A N 1
ATOM 606 C CA . TYR A 1 80 ? -0.911 -8.727 -13.305 1 97.44 80 TYR A CA 1
ATOM 607 C C . TYR A 1 80 ? -0.086 -7.777 -14.164 1 97.44 80 TYR A C 1
ATOM 609 O O . TYR A 1 80 ? 0.462 -6.793 -13.664 1 97.44 80 TYR A O 1
ATOM 617 N N . PHE A 1 81 ? -0 -8.133 -15.422 1 98 81 PHE A N 1
ATOM 618 C CA . PHE A 1 81 ? 0.567 -7.262 -16.438 1 98 81 PHE A CA 1
ATOM 619 C C . PHE A 1 81 ? -0.483 -6.891 -17.484 1 98 81 PHE A C 1
ATOM 621 O O . PHE A 1 81 ? -1.214 -7.754 -17.969 1 98 81 PHE A O 1
ATOM 628 N N . ARG A 1 82 ? -0.499 -5.656 -17.812 1 95.19 82 ARG A N 1
ATOM 629 C CA . ARG A 1 82 ? -1.51 -5.16 -18.734 1 95.19 82 ARG A CA 1
ATOM 630 C C . ARG A 1 82 ? -1.186 -5.566 -20.172 1 95.19 82 ARG A C 1
ATOM 632 O O . ARG A 1 82 ? -2.088 -5.742 -21 1 95.19 82 ARG A O 1
ATOM 639 N N . ASN A 1 83 ? 0.133 -5.672 -20.469 1 96.75 83 ASN A N 1
ATOM 640 C CA . ASN A 1 83 ? 0.573 -5.961 -21.828 1 96.75 83 ASN A CA 1
ATOM 641 C C . ASN A 1 83 ? 1.895 -6.723 -21.844 1 96.75 83 ASN A C 1
ATOM 643 O O . ASN A 1 83 ? 2.537 -6.879 -20.797 1 96.75 83 ASN A O 1
ATOM 647 N N . THR A 1 84 ? 2.25 -7.18 -23.031 1 97.81 84 THR A N 1
ATOM 648 C CA . THR A 1 84 ? 3.428 -8.031 -23.172 1 97.81 84 THR A CA 1
ATOM 649 C C . THR A 1 84 ? 4.703 -7.223 -22.938 1 97.81 84 THR A C 1
ATOM 651 O O . THR A 1 84 ? 5.703 -7.762 -22.469 1 97.81 84 THR A O 1
ATOM 654 N N . GLU A 1 85 ? 4.699 -5.953 -23.25 1 98.38 85 GLU A N 1
ATOM 655 C CA . GLU A 1 85 ? 5.867 -5.109 -23.016 1 98.38 85 GLU A CA 1
ATOM 656 C C . GLU A 1 85 ? 6.266 -5.094 -21.547 1 98.38 85 GLU A C 1
ATOM 658 O O . GLU A 1 85 ? 7.449 -5.137 -21.219 1 98.38 85 GLU A O 1
ATOM 663 N N . GLN A 1 86 ? 5.32 -4.996 -20.672 1 98.69 86 GLN A N 1
ATOM 664 C CA . GLN A 1 86 ? 5.582 -5.023 -19.234 1 98.69 86 GLN A CA 1
ATOM 665 C C . GLN A 1 86 ? 6.246 -6.332 -18.828 1 98.69 86 GLN A C 1
ATOM 667 O O . GLN A 1 86 ? 7.156 -6.336 -17.984 1 98.69 86 GLN A O 1
ATOM 672 N N . ILE A 1 87 ? 5.766 -7.426 -19.391 1 98.75 87 ILE A N 1
ATOM 673 C CA . ILE A 1 87 ? 6.344 -8.727 -19.094 1 98.75 87 ILE A CA 1
ATOM 674 C C . ILE A 1 87 ? 7.801 -8.766 -19.547 1 98.75 87 ILE A C 1
ATOM 676 O O . ILE A 1 87 ? 8.68 -9.234 -18.797 1 98.75 87 ILE A O 1
ATOM 680 N N . GLU A 1 88 ? 8.023 -8.281 -20.703 1 98.56 88 GLU A N 1
ATOM 681 C CA . GLU A 1 88 ? 9.375 -8.25 -21.25 1 98.56 88 GLU A CA 1
ATOM 682 C C . GLU A 1 88 ? 10.305 -7.414 -20.375 1 98.56 88 GLU A C 1
ATOM 684 O O . GLU A 1 88 ? 11.461 -7.773 -20.156 1 98.56 88 GLU A O 1
ATOM 689 N N . LEU A 1 89 ? 9.82 -6.27 -19.906 1 98.75 89 LEU A N 1
ATOM 690 C CA . LEU A 1 89 ? 10.586 -5.43 -18.984 1 98.75 89 LEU A CA 1
ATOM 691 C C . LEU A 1 89 ? 11 -6.211 -17.75 1 98.75 89 LEU A C 1
ATOM 693 O O . LEU A 1 89 ? 12.133 -6.082 -17.281 1 98.75 89 LEU A O 1
ATOM 697 N N . MET A 1 90 ? 10.117 -7.043 -17.266 1 98.69 90 MET A N 1
ATOM 698 C CA . MET A 1 90 ? 10.406 -7.805 -16.047 1 98.69 90 MET A CA 1
ATOM 699 C C . MET A 1 90 ? 11.406 -8.922 -16.328 1 98.69 90 MET A C 1
ATOM 701 O O . MET A 1 90 ? 12.281 -9.195 -15.508 1 98.69 90 MET A O 1
ATOM 705 N N . VAL A 1 91 ? 11.227 -9.578 -17.469 1 98.56 91 VAL A N 1
ATOM 706 C CA . VAL A 1 91 ? 12.188 -10.602 -17.859 1 98.56 91 VAL A CA 1
ATOM 707 C C . VAL A 1 91 ? 13.594 -10.008 -17.891 1 98.56 91 VAL A C 1
ATOM 709 O O . VAL A 1 91 ? 14.523 -10.555 -17.297 1 98.56 91 VAL A O 1
ATOM 712 N N . ASP A 1 92 ? 13.695 -8.883 -18.547 1 98.25 92 ASP A N 1
ATOM 713 C CA . ASP A 1 92 ? 14.984 -8.195 -18.688 1 98.25 92 ASP A CA 1
ATOM 714 C C . ASP A 1 92 ? 15.547 -7.82 -17.312 1 98.25 92 ASP A C 1
ATOM 716 O O . ASP A 1 92 ? 16.75 -7.961 -17.078 1 98.25 92 ASP A O 1
ATOM 720 N N . ASN A 1 93 ? 14.711 -7.301 -16.484 1 98.25 93 ASN A N 1
ATOM 721 C CA . ASN A 1 93 ? 15.148 -6.891 -15.148 1 98.25 93 ASN A CA 1
ATOM 722 C C . ASN A 1 93 ? 15.641 -8.078 -14.328 1 98.25 93 ASN A C 1
ATOM 724 O O . ASN A 1 93 ? 16.688 -8.008 -13.695 1 98.25 93 ASN A O 1
ATOM 728 N N . ILE A 1 94 ? 14.914 -9.18 -14.312 1 98.19 94 ILE A N 1
ATOM 729 C CA . ILE A 1 94 ? 15.211 -10.359 -13.516 1 98.19 94 ILE A CA 1
ATOM 730 C C . ILE A 1 94 ? 16.547 -10.945 -13.953 1 98.19 94 ILE A C 1
ATOM 732 O O . ILE A 1 94 ? 17.328 -11.406 -13.117 1 98.19 94 ILE A O 1
ATOM 736 N N . GLU A 1 95 ? 16.844 -10.906 -15.227 1 97.5 95 GLU A N 1
ATOM 737 C CA . GLU A 1 95 ? 18.078 -11.453 -15.766 1 97.5 95 GLU A CA 1
ATOM 738 C C . GLU A 1 95 ? 19.297 -10.703 -15.234 1 97.5 95 GLU A C 1
ATOM 740 O O . GLU A 1 95 ? 20.406 -11.25 -15.18 1 97.5 95 GLU A O 1
ATOM 745 N N . LYS A 1 96 ? 19.109 -9.523 -14.812 1 97.25 96 LYS A N 1
ATOM 746 C CA . LYS A 1 96 ? 20.219 -8.688 -14.359 1 97.25 96 LYS A CA 1
ATOM 747 C C . LYS A 1 96 ? 20.391 -8.781 -12.844 1 97.25 96 LYS A C 1
ATOM 749 O O . LYS A 1 96 ? 21.375 -8.273 -12.297 1 97.25 96 LYS A O 1
ATOM 754 N N . LEU A 1 97 ? 19.453 -9.398 -12.125 1 97.69 97 LEU A N 1
ATOM 755 C CA . LEU A 1 97 ? 19.516 -9.516 -10.672 1 97.69 97 LEU A CA 1
ATOM 756 C C . LEU A 1 97 ? 20.469 -10.617 -10.25 1 97.69 97 LEU A C 1
ATOM 758 O O . LEU A 1 97 ? 20.766 -11.523 -11.039 1 97.69 97 LEU A O 1
ATOM 762 N N . PRO A 1 98 ? 20.969 -10.523 -9.039 1 96.56 98 PRO A N 1
ATOM 763 C CA . PRO A 1 98 ? 21.812 -11.609 -8.531 1 96.56 98 PRO A CA 1
ATOM 764 C C . PRO A 1 98 ? 21.094 -12.961 -8.523 1 96.56 98 PRO A C 1
ATOM 766 O O . PRO A 1 98 ? 19.875 -13.023 -8.273 1 96.56 98 PRO A O 1
ATOM 769 N N . GLU A 1 99 ? 21.812 -14.031 -8.688 1 95.75 99 GLU A N 1
ATOM 770 C CA . GLU A 1 99 ? 21.266 -15.383 -8.688 1 95.75 99 GLU A CA 1
ATOM 771 C C . GLU A 1 99 ? 20.594 -15.703 -7.352 1 95.75 99 GLU A C 1
ATOM 773 O O . GLU A 1 99 ? 19.719 -16.578 -7.281 1 95.75 99 GLU A O 1
ATOM 778 N N . SER A 1 100 ? 21.016 -14.977 -6.336 1 96.69 100 SER A N 1
ATOM 779 C CA . SER A 1 100 ? 20.484 -15.219 -5 1 96.69 100 SER A CA 1
ATOM 780 C C . SER A 1 100 ? 19.078 -14.664 -4.855 1 96.69 100 SER A C 1
ATOM 782 O O . SER A 1 100 ? 18.375 -14.977 -3.893 1 96.69 100 SER A O 1
ATOM 784 N N . THR A 1 101 ? 18.609 -13.812 -5.824 1 98.5 101 THR A N 1
ATOM 785 C CA . THR A 1 101 ? 17.266 -13.258 -5.773 1 98.5 101 THR A CA 1
ATOM 786 C C . THR A 1 101 ? 16.219 -14.328 -6.066 1 98.5 101 THR A C 1
ATOM 788 O O . THR A 1 101 ? 16.266 -14.969 -7.121 1 98.5 101 THR A O 1
ATOM 791 N N . LYS A 1 102 ? 15.32 -14.594 -5.156 1 98.69 102 LYS A N 1
ATOM 792 C CA . LYS A 1 102 ? 14.25 -15.57 -5.363 1 98.69 102 LYS A CA 1
ATOM 793 C C . LYS A 1 102 ? 13.125 -14.984 -6.211 1 98.69 102 LYS A C 1
ATOM 795 O O . LYS A 1 102 ? 12.672 -13.867 -5.965 1 98.69 102 LYS A O 1
ATOM 800 N N . ILE A 1 103 ? 12.68 -15.711 -7.195 1 98.88 103 ILE A N 1
ATOM 801 C CA . ILE A 1 103 ? 11.711 -15.203 -8.164 1 98.88 103 ILE A CA 1
ATOM 802 C C . ILE A 1 103 ? 10.383 -15.945 -7.992 1 98.88 103 ILE A C 1
ATOM 804 O O . ILE A 1 103 ? 10.32 -17.156 -8.18 1 98.88 103 ILE A O 1
ATOM 808 N N . PHE A 1 104 ? 9.328 -15.227 -7.645 1 98.94 104 PHE A N 1
ATOM 809 C CA . PHE A 1 104 ? 7.965 -15.719 -7.512 1 98.94 104 PHE A CA 1
ATOM 810 C C . PHE A 1 104 ? 7.059 -15.117 -8.578 1 98.94 104 PHE A C 1
ATOM 812 O O . PHE A 1 104 ? 7.074 -13.906 -8.797 1 98.94 104 PHE A O 1
ATOM 819 N N . ILE A 1 105 ? 6.23 -15.961 -9.258 1 98.88 105 ILE A N 1
ATOM 820 C CA . ILE A 1 105 ? 5.395 -15.422 -10.328 1 98.88 105 ILE A CA 1
ATOM 821 C C . ILE A 1 105 ? 3.967 -15.945 -10.18 1 98.88 105 ILE A C 1
ATOM 823 O O . ILE A 1 105 ? 3.75 -17.156 -10.102 1 98.88 105 ILE A O 1
ATOM 827 N N . ASP A 1 106 ? 3.066 -15.086 -10.047 1 98.69 106 ASP A N 1
ATOM 828 C CA . ASP A 1 106 ? 1.644 -15.336 -10.258 1 98.69 106 ASP A CA 1
ATOM 829 C C . ASP A 1 106 ? 1.2 -14.859 -11.641 1 98.69 106 ASP A C 1
ATOM 831 O O . ASP A 1 106 ? 1.158 -13.664 -11.906 1 98.69 106 ASP A O 1
ATOM 835 N N . PRO A 1 107 ? 0.878 -15.789 -12.5 1 98.06 107 PRO A N 1
ATOM 836 C CA . PRO A 1 107 ? 0.629 -15.398 -13.891 1 98.06 107 PRO A CA 1
ATOM 837 C C . PRO A 1 107 ? -0.549 -14.438 -14.031 1 98.06 107 PRO A C 1
ATOM 839 O O . PRO A 1 107 ? -0.487 -13.484 -14.812 1 98.06 107 PRO A O 1
ATOM 842 N N . ILE A 1 108 ? -1.616 -14.609 -13.375 1 96.62 108 ILE A N 1
ATOM 843 C CA . ILE A 1 108 ? -2.842 -13.82 -13.398 1 96.62 108 ILE A CA 1
ATOM 844 C C . ILE A 1 108 ? -3.236 -13.516 -14.844 1 96.62 108 ILE A C 1
ATOM 846 O O . ILE A 1 108 ? -3.064 -12.398 -15.32 1 96.62 108 ILE A O 1
ATOM 850 N N . MET A 1 109 ? -3.863 -14.469 -15.492 1 95.75 109 MET A N 1
ATOM 851 C CA . MET A 1 109 ? -4.152 -14.242 -16.906 1 95.75 109 MET A CA 1
ATOM 852 C C . MET A 1 109 ? -5.52 -14.812 -17.281 1 95.75 109 MET A C 1
ATOM 854 O O . MET A 1 109 ? -6.02 -14.57 -18.375 1 95.75 109 MET A O 1
ATOM 858 N N . GLY A 1 110 ? -6.078 -15.641 -16.453 1 93.25 110 GLY A N 1
ATOM 859 C CA . GLY A 1 110 ? -7.34 -16.281 -16.797 1 93.25 110 GLY A CA 1
ATOM 860 C C . GLY A 1 110 ? -7.91 -17.125 -15.664 1 93.25 110 GLY A C 1
ATOM 861 O O . GLY A 1 110 ? -7.219 -17.391 -14.68 1 93.25 110 GLY A O 1
ATOM 862 N N . ASP A 1 111 ? -9.164 -17.422 -15.875 1 90.12 111 ASP A N 1
ATOM 863 C CA . ASP A 1 111 ? -9.914 -18.234 -14.93 1 90.12 111 ASP A CA 1
ATOM 864 C C . ASP A 1 111 ? -11.109 -18.891 -15.609 1 90.12 111 ASP A C 1
ATOM 866 O O . ASP A 1 111 ? -11.586 -18.422 -16.641 1 90.12 111 ASP A O 1
ATOM 870 N N . ASN A 1 112 ? -11.461 -20.031 -15.055 1 88.75 112 ASN A N 1
ATOM 871 C CA . ASN A 1 112 ? -12.648 -20.734 -15.516 1 88.75 112 ASN A CA 1
ATOM 872 C C . ASN A 1 112 ? -12.547 -21.094 -17 1 88.75 112 ASN A C 1
ATOM 874 O O . ASN A 1 112 ? -13.492 -20.906 -17.766 1 88.75 112 ASN A O 1
ATOM 878 N N . GLY A 1 113 ? -11.344 -21.438 -17.406 1 90.19 113 GLY A N 1
ATOM 879 C CA . GLY A 1 113 ? -11.109 -21.984 -18.719 1 90.19 113 GLY A CA 1
ATOM 880 C C . GLY A 1 113 ? -10.898 -20.922 -19.781 1 90.19 113 GLY A C 1
ATOM 881 O O . GLY A 1 113 ? -10.75 -21.234 -20.969 1 90.19 113 GLY A O 1
ATOM 882 N N . LYS A 1 114 ? -10.891 -19.688 -19.359 1 92.25 114 LYS A N 1
ATOM 883 C CA . LYS A 1 114 ? -10.797 -18.609 -20.344 1 92.25 114 LYS A CA 1
ATOM 884 C C . LYS A 1 114 ? -9.766 -17.562 -19.922 1 92.25 114 LYS A C 1
ATOM 886 O O . LYS A 1 114 ? -9.578 -17.312 -18.734 1 92.25 114 LYS A O 1
ATOM 891 N N . LEU A 1 115 ? -9.195 -16.953 -20.938 1 93.81 115 LEU A N 1
ATOM 892 C CA . LEU A 1 115 ? -8.352 -15.789 -20.719 1 93.81 115 LEU A CA 1
ATOM 893 C C . LEU A 1 115 ? -9.172 -14.594 -20.25 1 93.81 115 LEU A C 1
ATOM 895 O O . LEU A 1 115 ? -10.336 -14.445 -20.656 1 93.81 115 LEU A O 1
ATOM 899 N N . TYR A 1 116 ? -8.602 -13.758 -19.391 1 91.19 116 TYR A N 1
ATOM 900 C CA . TYR A 1 116 ? -9.266 -12.5 -19.078 1 91.19 116 TYR A CA 1
ATOM 901 C C . TYR A 1 116 ? -9.453 -11.656 -20.328 1 91.19 116 TYR A C 1
ATOM 903 O O . TYR A 1 116 ? -8.703 -11.789 -21.297 1 91.19 116 TYR A O 1
ATOM 911 N N . SER A 1 117 ? -10.391 -10.789 -20.25 1 85.5 117 SER A N 1
ATOM 912 C CA . SER A 1 117 ? -10.695 -9.922 -21.391 1 85.5 117 SER A CA 1
ATOM 913 C C . SER A 1 117 ? -9.477 -9.109 -21.797 1 85.5 117 SER A C 1
ATOM 915 O O . SER A 1 117 ? -8.789 -8.539 -20.953 1 85.5 117 SER A O 1
ATOM 917 N N . GLY A 1 118 ? -9.133 -9.141 -23.062 1 86.69 118 GLY A N 1
ATOM 918 C CA . GLY A 1 118 ? -8.047 -8.328 -23.609 1 86.69 118 GLY A CA 1
ATOM 919 C C . GLY A 1 118 ? -6.754 -9.102 -23.766 1 86.69 118 GLY A C 1
ATOM 920 O O . GLY A 1 118 ? -5.824 -8.641 -24.422 1 86.69 118 GLY A O 1
ATOM 921 N N . PHE A 1 119 ? -6.727 -10.297 -23.234 1 93.44 119 PHE A N 1
ATOM 922 C CA . PHE A 1 119 ? -5.512 -11.094 -23.344 1 93.44 119 PHE A CA 1
ATOM 923 C C . PHE A 1 119 ? -5.598 -12.047 -24.531 1 93.44 119 PHE A C 1
ATOM 925 O O . PHE A 1 119 ? -6.684 -12.508 -24.891 1 93.44 119 PHE A O 1
ATOM 932 N N . THR A 1 120 ? -4.41 -12.258 -25.156 1 94 120 THR A N 1
ATOM 933 C CA . THR A 1 120 ? -4.305 -13.125 -26.312 1 94 120 THR A CA 1
ATOM 934 C C . THR A 1 120 ? -3.234 -14.195 -26.094 1 94 120 THR A C 1
ATOM 936 O O . THR A 1 120 ? -2.646 -14.273 -25.016 1 94 120 THR A O 1
ATOM 939 N N . LYS A 1 121 ? -3.059 -14.938 -27.156 1 95.25 121 LYS A N 1
ATOM 940 C CA . LYS A 1 121 ? -2.029 -15.977 -27.125 1 95.25 121 LYS A CA 1
ATOM 941 C C . LYS A 1 121 ? -0.643 -15.367 -26.938 1 95.25 121 LYS A C 1
ATOM 943 O O . LYS A 1 121 ? 0.239 -15.992 -26.344 1 95.25 121 LYS A O 1
ATOM 948 N N . GLU A 1 122 ? -0.49 -14.227 -27.422 1 96.88 122 GLU A N 1
ATOM 949 C CA . GLU A 1 122 ? 0.787 -13.531 -27.266 1 96.88 122 GLU A CA 1
ATOM 950 C C . GLU A 1 122 ? 1.107 -13.273 -25.797 1 96.88 122 GLU A C 1
ATOM 952 O O . GLU A 1 122 ? 2.27 -13.344 -25.391 1 96.88 122 GLU A O 1
ATOM 957 N N . HIS A 1 123 ? 0.096 -12.922 -25.062 1 97.75 123 HIS A N 1
ATOM 958 C CA . HIS A 1 123 ? 0.28 -12.711 -23.641 1 97.75 123 HIS A CA 1
ATOM 959 C C . HIS A 1 123 ? 0.721 -14 -22.953 1 97.75 123 HIS A C 1
ATOM 961 O O . HIS A 1 123 ? 1.604 -13.977 -22.078 1 97.75 123 HIS A O 1
ATOM 967 N N . VAL A 1 124 ? 0.134 -15.102 -23.328 1 98.12 124 VAL A N 1
ATOM 968 C CA . VAL A 1 124 ? 0.467 -16.406 -22.766 1 98.12 124 VAL A CA 1
ATOM 969 C C . VAL A 1 124 ? 1.92 -16.75 -23.094 1 98.12 124 VAL A C 1
ATOM 971 O O . VAL A 1 124 ? 2.652 -17.234 -22.219 1 98.12 124 VAL A O 1
ATOM 974 N N . GLU A 1 125 ? 2.318 -16.484 -24.297 1 98.06 125 GLU A N 1
ATOM 975 C CA . GLU A 1 125 ? 3.689 -16.766 -24.719 1 98.06 125 GLU A CA 1
ATOM 976 C C . GLU A 1 125 ? 4.688 -15.922 -23.922 1 98.06 125 GLU A C 1
ATOM 978 O O . GLU A 1 125 ? 5.742 -16.422 -23.516 1 98.06 125 GLU A O 1
ATOM 983 N N . ALA A 1 126 ? 4.355 -14.672 -23.766 1 98.38 126 ALA A N 1
ATOM 984 C CA . ALA A 1 126 ? 5.215 -13.797 -22.984 1 98.38 126 ALA A CA 1
ATOM 985 C C . ALA A 1 126 ? 5.316 -14.289 -21.531 1 98.38 126 ALA A C 1
ATOM 987 O O . ALA A 1 126 ? 6.398 -14.297 -20.953 1 98.38 126 ALA A O 1
ATOM 988 N N . MET A 1 127 ? 4.203 -14.656 -21 1 98.56 127 MET A N 1
ATOM 989 C CA . MET A 1 127 ? 4.18 -15.164 -19.641 1 98.56 127 MET A CA 1
ATOM 990 C C . MET A 1 127 ? 4.973 -16.453 -19.516 1 98.56 127 MET A C 1
ATOM 992 O O . MET A 1 127 ? 5.652 -16.688 -18.516 1 98.56 127 MET A O 1
ATOM 996 N N . ARG A 1 128 ? 4.887 -17.281 -20.484 1 98.12 128 ARG A N 1
ATOM 997 C CA . ARG A 1 128 ? 5.664 -18.516 -20.516 1 98.12 128 ARG A CA 1
ATOM 998 C C . ARG A 1 128 ? 7.156 -18.219 -20.391 1 98.12 128 ARG A C 1
ATOM 1000 O O . ARG A 1 128 ? 7.875 -18.922 -19.672 1 98.12 128 ARG A O 1
ATOM 1007 N N . LYS A 1 129 ? 7.594 -17.203 -21.094 1 98.12 129 LYS A N 1
ATOM 1008 C CA . LYS A 1 129 ? 8.992 -16.797 -21 1 98.12 129 LYS A CA 1
ATOM 1009 C C . LYS A 1 129 ? 9.328 -16.312 -19.594 1 98.12 129 LYS A C 1
ATOM 1011 O O . LYS A 1 129 ? 10.406 -16.609 -19.062 1 98.12 129 LYS A O 1
ATOM 1016 N N . LEU A 1 130 ? 8.445 -15.617 -18.984 1 98.69 130 LEU A N 1
ATOM 1017 C CA . LEU A 1 130 ? 8.664 -15.07 -17.641 1 98.69 130 LEU A CA 1
ATOM 1018 C C . LEU A 1 130 ? 8.758 -16.188 -16.609 1 98.69 130 LEU A C 1
ATOM 1020 O O . LEU A 1 130 ? 9.641 -16.172 -15.75 1 98.69 130 LEU A O 1
ATOM 1024 N N . ILE A 1 131 ? 7.887 -17.203 -16.703 1 98.5 131 ILE A N 1
ATOM 1025 C CA . ILE A 1 131 ? 7.832 -18.219 -15.656 1 98.5 131 ILE A CA 1
ATOM 1026 C C . ILE A 1 131 ? 9.07 -19.109 -15.734 1 98.5 131 ILE A C 1
ATOM 1028 O O . ILE A 1 131 ? 9.391 -19.828 -14.789 1 98.5 131 ILE A O 1
ATOM 1032 N N . GLN A 1 132 ? 9.734 -19.109 -16.875 1 97.88 132 GLN A N 1
ATOM 1033 C CA . GLN A 1 132 ? 10.969 -19.875 -17.016 1 97.88 132 GLN A CA 1
ATOM 1034 C C . GLN A 1 132 ? 12.047 -19.359 -16.062 1 97.88 132 GLN A C 1
ATOM 1036 O O . GLN A 1 132 ? 13 -20.078 -15.75 1 97.88 132 GLN A O 1
ATOM 1041 N N . LYS A 1 133 ? 11.867 -18.156 -15.562 1 97.69 133 LYS A N 1
ATOM 1042 C CA . LYS A 1 133 ? 12.836 -17.531 -14.656 1 97.69 133 LYS A CA 1
ATOM 1043 C C . LYS A 1 133 ? 12.43 -17.734 -13.195 1 97.69 133 LYS A C 1
ATOM 1045 O O . LYS A 1 133 ? 13.172 -17.359 -12.289 1 97.69 133 LYS A O 1
ATOM 1050 N N . ALA A 1 134 ? 11.391 -18.422 -12.938 1 98.5 134 ALA A N 1
ATOM 1051 C CA . ALA A 1 134 ? 10.781 -18.438 -11.609 1 98.5 134 ALA A CA 1
ATOM 1052 C C . ALA A 1 134 ? 11.328 -19.578 -10.758 1 98.5 134 ALA A C 1
ATOM 1054 O O . ALA A 1 134 ? 11.609 -20.672 -11.273 1 98.5 134 ALA A O 1
ATOM 1055 N N . ASP A 1 135 ? 11.477 -19.312 -9.484 1 98.44 135 ASP A N 1
ATOM 1056 C CA . ASP A 1 135 ? 11.68 -20.375 -8.492 1 98.44 135 ASP A CA 1
ATOM 1057 C C . ASP A 1 135 ? 10.344 -21 -8.078 1 98.44 135 ASP A C 1
ATOM 1059 O O . ASP A 1 135 ? 10.258 -22.219 -7.906 1 98.44 135 ASP A O 1
ATOM 1063 N N . VAL A 1 136 ? 9.336 -20.203 -7.922 1 98.75 136 VAL A N 1
ATOM 1064 C CA . VAL A 1 136 ? 8 -20.641 -7.508 1 98.75 136 VAL A CA 1
ATOM 1065 C C . VAL A 1 136 ? 6.945 -19.953 -8.375 1 98.75 136 VAL A C 1
ATOM 1067 O O . VAL A 1 136 ? 7.039 -18.766 -8.656 1 98.75 136 VAL A O 1
ATOM 1070 N N . ILE A 1 137 ? 5.91 -20.672 -8.82 1 98.81 137 ILE A N 1
ATOM 1071 C CA . ILE A 1 137 ? 4.801 -20.078 -9.555 1 98.81 137 ILE A CA 1
ATOM 1072 C C . ILE A 1 137 ? 3.479 -20.484 -8.906 1 98.81 137 ILE A C 1
ATOM 1074 O O . ILE A 1 137 ? 3.389 -21.531 -8.258 1 98.81 137 ILE A O 1
ATOM 1078 N N . TYR A 1 138 ? 2.439 -19.609 -9.109 1 98.62 138 TYR A N 1
ATOM 1079 C CA . TYR A 1 138 ? 1.14 -19.781 -8.477 1 98.62 138 TYR A CA 1
ATOM 1080 C C . TYR A 1 138 ? 0.029 -19.844 -9.516 1 98.62 138 TYR A C 1
ATOM 1082 O O . TYR A 1 138 ? -0.975 -19.141 -9.414 1 98.62 138 TYR A O 1
ATOM 1090 N N . PRO A 1 139 ? 0.038 -20.734 -10.406 1 98.19 139 PRO A N 1
ATOM 1091 C CA . PRO A 1 139 ? -1.018 -20.797 -11.422 1 98.19 139 PRO A CA 1
ATOM 1092 C C . PRO A 1 139 ? -2.291 -21.469 -10.914 1 98.19 139 PRO A C 1
ATOM 1094 O O . PRO A 1 139 ? -2.225 -22.391 -10.102 1 98.19 139 PRO A O 1
ATOM 1097 N N . ASN A 1 140 ? -3.422 -20.953 -11.367 1 95.88 140 ASN A N 1
ATOM 1098 C CA . ASN A 1 140 ? -4.617 -21.781 -11.266 1 95.88 140 ASN A CA 1
ATOM 1099 C C . ASN A 1 140 ? -4.703 -22.781 -12.414 1 95.88 140 ASN A C 1
ATOM 1101 O O . ASN A 1 140 ? -3.82 -22.828 -13.273 1 95.88 140 ASN A O 1
ATOM 1105 N N . ILE A 1 141 ? -5.719 -23.578 -12.422 1 94.81 141 ILE A N 1
ATOM 1106 C CA . ILE A 1 141 ? -5.828 -24.672 -13.375 1 94.81 141 ILE A CA 1
ATOM 1107 C C . ILE A 1 141 ? -5.914 -24.125 -14.797 1 94.81 141 ILE A C 1
ATOM 1109 O O . ILE A 1 141 ? -5.273 -24.641 -15.711 1 94.81 141 ILE A O 1
ATOM 1113 N N . THR A 1 142 ? -6.699 -23.062 -14.977 1 96 142 THR A N 1
ATOM 1114 C CA . THR A 1 142 ? -6.824 -22.438 -16.281 1 96 142 THR A CA 1
ATOM 1115 C C . THR A 1 142 ? -5.465 -21.938 -16.781 1 96 142 THR A C 1
ATOM 1117 O O . THR A 1 142 ? -5.09 -22.203 -17.938 1 96 142 THR A O 1
ATOM 1120 N N . GLU A 1 143 ? -4.781 -21.297 -15.969 1 97.81 143 GLU A N 1
ATOM 1121 C CA . GLU A 1 143 ? -3.471 -20.75 -16.312 1 97.81 143 GLU A CA 1
ATOM 1122 C C . GLU A 1 143 ? -2.467 -21.859 -16.594 1 97.81 143 GLU A C 1
ATOM 1124 O O . GLU A 1 143 ? -1.675 -21.766 -17.531 1 97.81 143 GLU A O 1
ATOM 1129 N N . ALA A 1 144 ? -2.555 -22.875 -15.812 1 97.69 144 ALA A N 1
ATOM 1130 C CA . ALA A 1 144 ? -1.681 -24.031 -16.031 1 97.69 144 ALA A CA 1
ATOM 1131 C C . ALA A 1 144 ? -1.924 -24.656 -17.406 1 97.69 144 ALA A C 1
ATOM 1133 O O . ALA A 1 144 ? -0.976 -24.984 -18.109 1 97.69 144 ALA A O 1
ATOM 1134 N N . CYS A 1 145 ? -3.158 -24.781 -17.719 1 97.06 145 CYS A N 1
ATOM 1135 C CA . CYS A 1 145 ? -3.521 -25.328 -19.016 1 97.06 145 CYS A CA 1
ATOM 1136 C C . CYS A 1 145 ? -3.004 -24.438 -20.141 1 97.06 145 CYS A C 1
ATOM 1138 O O . CYS A 1 145 ? -2.414 -24.938 -21.109 1 97.06 145 CYS A O 1
ATOM 1140 N N . LEU A 1 146 ? -3.203 -23.172 -20 1 97.56 146 LEU A N 1
ATOM 1141 C CA . LEU A 1 146 ? -2.793 -22.219 -21.016 1 97.56 146 LEU A CA 1
ATOM 1142 C C . LEU A 1 146 ? -1.279 -22.234 -21.188 1 97.56 146 LEU A C 1
ATOM 1144 O O . LEU A 1 146 ? -0.783 -22.281 -22.328 1 97.56 146 LEU A O 1
ATOM 1148 N N . LEU A 1 147 ? -0.582 -22.219 -20.125 1 98.19 147 LEU A N 1
ATOM 1149 C CA . LEU A 1 147 ? 0.874 -22.125 -20.141 1 98.19 147 LEU A CA 1
ATOM 1150 C C . LEU A 1 147 ? 1.495 -23.391 -20.703 1 98.19 147 LEU A C 1
ATOM 1152 O O . LEU A 1 147 ? 2.574 -23.359 -21.297 1 98.19 147 LEU A O 1
ATOM 1156 N N . THR A 1 148 ? 0.84 -24.531 -20.594 1 97.88 148 THR A N 1
ATOM 1157 C CA . THR A 1 148 ? 1.38 -25.812 -21.031 1 97.88 148 THR A CA 1
ATOM 1158 C C . THR A 1 148 ? 0.752 -26.234 -22.344 1 97.88 148 THR A C 1
ATOM 1160 O O . THR A 1 148 ? 1.006 -27.344 -22.844 1 97.88 148 THR A O 1
ATOM 1163 N N . ASP A 1 149 ? -0.108 -25.406 -22.891 1 96.44 149 ASP A N 1
ATOM 1164 C CA . ASP A 1 149 ? -0.832 -25.719 -24.109 1 96.44 149 ASP A CA 1
ATOM 1165 C C . ASP A 1 149 ? -1.614 -27.016 -23.969 1 96.44 149 ASP A C 1
ATOM 1167 O O . ASP A 1 149 ? -1.528 -27.906 -24.828 1 96.44 149 ASP A O 1
ATOM 1171 N N . THR A 1 150 ? -2.154 -27.219 -22.812 1 96.81 150 THR A N 1
ATOM 1172 C CA . THR A 1 150 ? -3.023 -28.344 -22.5 1 96.81 150 THR A CA 1
ATOM 1173 C C . THR A 1 150 ? -4.492 -27.938 -22.562 1 96.81 150 THR A C 1
ATOM 1175 O O . THR A 1 150 ? -4.875 -26.891 -22.031 1 96.81 150 THR A O 1
ATOM 1178 N N . PRO A 1 151 ? -5.355 -28.703 -23.266 1 95.31 151 PRO A N 1
ATOM 1179 C CA . PRO A 1 151 ? -6.781 -28.375 -23.297 1 95.31 151 PRO A CA 1
ATOM 1180 C C . PRO A 1 151 ? -7.426 -28.375 -21.922 1 95.31 151 PRO A C 1
ATOM 1182 O O . PRO A 1 151 ? -7.129 -29.25 -21.094 1 95.31 151 PRO A O 1
ATOM 1185 N N . TYR A 1 152 ? -8.219 -27.359 -21.641 1 94.12 152 TYR A N 1
ATOM 1186 C CA . TYR A 1 152 ? -8.984 -27.328 -20.391 1 94.12 152 TYR A CA 1
ATOM 1187 C C . TYR A 1 152 ? -10.039 -28.422 -20.375 1 94.12 152 TYR A C 1
ATOM 1189 O O . TYR A 1 152 ? -10.789 -28.594 -21.344 1 94.12 152 TYR A O 1
ATOM 1197 N N . PRO A 1 153 ? -10.125 -29.078 -19.375 1 87.94 153 PRO A N 1
ATOM 1198 C CA . PRO A 1 153 ? -11.055 -30.203 -19.344 1 87.94 153 PRO A CA 1
ATOM 1199 C C . PRO A 1 153 ? -12.516 -29.766 -19.344 1 87.94 153 PRO A C 1
ATOM 1201 O O . PRO A 1 153 ? -12.859 -28.75 -18.734 1 87.94 153 PRO A O 1
ATOM 1204 N N . LYS A 1 154 ? -13.422 -30.484 -20.016 1 84.94 154 LYS A N 1
ATOM 1205 C CA . LYS A 1 154 ? -14.852 -30.219 -20.062 1 84.94 154 LYS A CA 1
ATOM 1206 C C . LYS A 1 154 ? -15.555 -30.812 -18.844 1 84.94 154 LYS A C 1
ATOM 1208 O O . LYS A 1 154 ? -16.594 -30.312 -18.406 1 84.94 154 LYS A O 1
ATOM 1213 N N . GLY A 1 155 ? -14.906 -31.766 -18.234 1 80.94 155 GLY A N 1
ATOM 1214 C CA . GLY A 1 155 ? -15.531 -32.406 -17.094 1 80.94 155 GLY A CA 1
ATOM 1215 C C . GLY A 1 155 ? -14.805 -32.156 -15.781 1 80.94 155 GLY A C 1
ATOM 1216 O O . GLY A 1 155 ? -14.227 -31.094 -15.586 1 80.94 155 GLY A O 1
ATOM 1217 N N . LYS A 1 156 ? -15.031 -33.031 -14.891 1 83.69 156 LYS A N 1
ATOM 1218 C CA . LYS A 1 156 ? -14.445 -32.938 -13.562 1 83.69 156 LYS A CA 1
ATOM 1219 C C . LYS A 1 156 ? -12.922 -32.938 -13.633 1 83.69 156 LYS A C 1
ATOM 1221 O O . LYS A 1 156 ? -12.328 -33.719 -14.383 1 83.69 156 LYS A O 1
ATOM 1226 N N . ILE A 1 157 ? -12.32 -32.031 -13.023 1 86.31 157 ILE A N 1
ATOM 1227 C CA . ILE A 1 157 ? -10.867 -31.953 -12.93 1 86.31 157 ILE A CA 1
ATOM 1228 C C . ILE A 1 157 ? -10.359 -33 -11.922 1 86.31 157 ILE A C 1
ATOM 1230 O O . ILE A 1 157 ? -10.758 -32.969 -10.758 1 86.31 157 ILE A O 1
ATOM 1234 N N . THR A 1 158 ? -9.5 -33.875 -12.32 1 85.88 158 THR A N 1
ATOM 1235 C CA . THR A 1 158 ? -8.984 -34.938 -11.469 1 85.88 158 THR A CA 1
ATOM 1236 C C . THR A 1 158 ? -7.613 -34.562 -10.906 1 85.88 158 THR A C 1
ATOM 1238 O O . THR A 1 158 ? -6.934 -33.688 -11.453 1 85.88 158 THR A O 1
ATOM 1241 N N . MET A 1 159 ? -7.277 -35.219 -9.883 1 88 159 MET A N 1
ATOM 1242 C CA . MET A 1 159 ? -5.953 -35.031 -9.289 1 88 159 MET A CA 1
ATOM 1243 C C . MET A 1 159 ? -4.855 -35.406 -10.273 1 88 159 MET A C 1
ATOM 1245 O O . MET A 1 159 ? -3.809 -34.781 -10.328 1 88 159 MET A O 1
ATOM 1249 N N . ASP A 1 160 ? -5.094 -36.5 -11.023 1 91.06 160 ASP A N 1
ATOM 1250 C CA . ASP A 1 160 ? -4.121 -36.938 -12.016 1 91.06 160 ASP A CA 1
ATOM 1251 C C . ASP A 1 160 ? -3.871 -35.844 -13.062 1 91.06 160 ASP A C 1
ATOM 1253 O O . ASP A 1 160 ? -2.73 -35.625 -13.484 1 91.06 160 ASP A O 1
ATOM 1257 N N . PHE A 1 161 ? -4.914 -35.25 -13.438 1 93.38 161 PHE A N 1
ATOM 1258 C CA . PHE A 1 161 ? -4.812 -34.188 -14.438 1 93.38 161 PHE A CA 1
ATOM 1259 C C . PHE A 1 161 ? -3.963 -33.031 -13.922 1 93.38 161 PHE A C 1
ATOM 1261 O O . PHE A 1 161 ? -3.053 -32.562 -14.609 1 93.38 161 PHE A O 1
ATOM 1268 N N . THR A 1 162 ? -4.242 -32.594 -12.688 1 94.12 162 THR A N 1
ATOM 1269 C CA . THR A 1 162 ? -3.533 -31.453 -12.133 1 94.12 162 THR A CA 1
ATOM 1270 C C . THR A 1 162 ? -2.068 -31.797 -11.875 1 94.12 162 THR A C 1
ATOM 1272 O O . THR A 1 162 ? -1.192 -30.938 -12 1 94.12 162 THR A O 1
ATOM 1275 N N . ARG A 1 163 ? -1.803 -32.969 -11.492 1 95.69 163 ARG A N 1
ATOM 1276 C CA . ARG A 1 163 ? -0.427 -33.406 -11.266 1 95.69 163 ARG A CA 1
ATOM 1277 C C . ARG A 1 163 ? 0.363 -33.438 -12.57 1 95.69 163 ARG A C 1
ATOM 1279 O O . ARG A 1 163 ? 1.533 -33.031 -12.602 1 95.69 163 ARG A O 1
ATOM 1286 N N . GLU A 1 164 ? -0.305 -33.906 -13.625 1 96.31 164 GLU A N 1
ATOM 1287 C CA . GLU A 1 164 ? 0.342 -33.844 -14.93 1 96.31 164 GLU A CA 1
ATOM 1288 C C . GLU A 1 164 ? 0.634 -32.406 -15.359 1 96.31 164 GLU A C 1
ATOM 1290 O O . GLU A 1 164 ? 1.686 -32.156 -15.938 1 96.31 164 GLU A O 1
ATOM 1295 N N . LEU A 1 165 ? -0.306 -31.562 -15.117 1 97.06 165 LEU A N 1
ATOM 1296 C CA . LEU A 1 165 ? -0.113 -30.156 -15.43 1 97.06 165 LEU A CA 1
ATOM 1297 C C . LEU A 1 165 ? 1.096 -29.594 -14.688 1 97.06 165 LEU A C 1
ATOM 1299 O O . LEU A 1 165 ? 1.885 -28.844 -15.258 1 97.06 165 LEU A O 1
ATOM 1303 N N . ALA A 1 166 ? 1.188 -29.938 -13.406 1 97.94 166 ALA A N 1
ATOM 1304 C CA . ALA A 1 166 ? 2.289 -29.438 -12.586 1 97.94 166 ALA A CA 1
ATOM 1305 C C . ALA A 1 166 ? 3.637 -29.875 -13.156 1 97.94 166 ALA A C 1
ATOM 1307 O O . ALA A 1 166 ? 4.578 -29.078 -13.211 1 97.94 166 ALA A O 1
ATOM 1308 N N . LYS A 1 167 ? 3.721 -31.109 -13.562 1 98.25 167 LYS A N 1
ATOM 1309 C CA . LYS A 1 167 ? 4.957 -31.625 -14.133 1 98.25 167 LYS A CA 1
ATOM 1310 C C . LYS A 1 167 ? 5.305 -30.906 -15.438 1 98.25 167 LYS A C 1
ATOM 1312 O O . LYS A 1 167 ? 6.465 -30.578 -15.68 1 98.25 167 LYS A O 1
ATOM 1317 N N . LYS A 1 168 ? 4.258 -30.719 -16.266 1 98.38 168 LYS A N 1
ATOM 1318 C CA . LYS A 1 168 ? 4.473 -30 -17.516 1 98.38 168 LYS A CA 1
ATOM 1319 C C . LYS A 1 168 ? 4.98 -28.578 -17.25 1 98.38 168 LYS A C 1
ATOM 1321 O O . LYS A 1 168 ? 5.863 -28.094 -17.969 1 98.38 168 LYS A O 1
ATOM 1326 N N . LEU A 1 169 ? 4.387 -27.922 -16.281 1 98.69 169 LEU A N 1
ATOM 1327 C CA . LEU A 1 169 ? 4.828 -26.578 -15.914 1 98.69 169 LEU A CA 1
ATOM 1328 C C . LEU A 1 169 ? 6.285 -26.578 -15.461 1 98.69 169 LEU A C 1
ATOM 1330 O O . LEU A 1 169 ? 7.059 -25.703 -15.836 1 98.69 169 LEU A O 1
ATOM 1334 N N . ALA A 1 170 ? 6.645 -27.562 -14.641 1 98.31 170 ALA A N 1
ATOM 1335 C CA . ALA A 1 170 ? 8.008 -27.672 -14.117 1 98.31 170 ALA A CA 1
ATOM 1336 C C . ALA A 1 170 ? 9.016 -27.859 -15.25 1 98.31 170 ALA A C 1
ATOM 1338 O O . ALA A 1 170 ? 10.148 -27.375 -15.156 1 98.31 170 ALA A O 1
ATOM 1339 N N . GLU A 1 171 ? 8.625 -28.531 -16.266 1 97.5 171 GLU A N 1
ATOM 1340 C CA . GLU A 1 171 ? 9.492 -28.75 -17.422 1 97.5 171 GLU A CA 1
ATOM 1341 C C . GLU A 1 171 ? 9.852 -27.422 -18.094 1 97.5 171 GLU A C 1
ATOM 1343 O O . GLU A 1 171 ? 10.891 -27.328 -18.766 1 97.5 171 GLU A O 1
ATOM 1348 N N . LEU A 1 172 ? 9.016 -26.453 -17.891 1 97.38 172 LEU A N 1
ATOM 1349 C CA . LEU A 1 172 ? 9.273 -25.141 -18.516 1 97.38 172 LEU A CA 1
ATOM 1350 C C . LEU A 1 172 ? 10.391 -24.406 -17.766 1 97.38 172 LEU A C 1
ATOM 1352 O O . LEU A 1 172 ? 11 -23.5 -18.312 1 97.38 172 LEU A O 1
ATOM 1356 N N . GLY A 1 173 ? 10.539 -24.734 -16.406 1 96.31 173 GLY A N 1
ATOM 1357 C CA . GLY A 1 173 ? 11.641 -24.047 -15.75 1 96.31 173 GLY A CA 1
ATOM 1358 C C . GLY A 1 173 ? 11.477 -23.969 -14.242 1 96.31 173 GLY A C 1
ATOM 1359 O O . GLY A 1 173 ? 12.398 -24.312 -13.5 1 96.31 173 GLY A O 1
ATOM 1360 N N . PRO A 1 174 ? 10.359 -23.625 -13.742 1 97.62 174 PRO A N 1
ATOM 1361 C CA . PRO A 1 174 ? 10.188 -23.375 -12.312 1 97.62 174 PRO A CA 1
ATOM 1362 C C . PRO A 1 174 ? 10.492 -24.594 -11.461 1 97.62 174 PRO A C 1
ATOM 1364 O O . PRO A 1 174 ? 10.18 -25.719 -11.852 1 97.62 174 PRO A O 1
ATOM 1367 N N . ALA A 1 175 ? 10.992 -24.344 -10.289 1 96.31 175 ALA A N 1
ATOM 1368 C CA . ALA A 1 175 ? 11.398 -25.422 -9.391 1 96.31 175 ALA A CA 1
ATOM 1369 C C . ALA A 1 175 ? 10.203 -25.922 -8.578 1 96.31 175 ALA A C 1
ATOM 1371 O O . ALA A 1 175 ? 10.102 -27.125 -8.305 1 96.31 175 ALA A O 1
ATOM 1372 N N . SER A 1 176 ? 9.367 -25.016 -8.156 1 98.25 176 SER A N 1
ATOM 1373 C CA . SER A 1 176 ? 8.195 -25.344 -7.352 1 98.25 176 SER A CA 1
ATOM 1374 C C . SER A 1 176 ? 6.918 -24.797 -7.98 1 98.25 176 SER A C 1
ATOM 1376 O O . SER A 1 176 ? 6.863 -23.625 -8.359 1 98.25 176 SER A O 1
ATOM 1378 N N . ILE A 1 177 ? 5.957 -25.656 -8.109 1 98.69 177 ILE A N 1
ATOM 1379 C CA . ILE A 1 177 ? 4.676 -25.297 -8.719 1 98.69 177 ILE A CA 1
ATOM 1380 C C . ILE A 1 177 ? 3.566 -25.406 -7.672 1 98.69 177 ILE A C 1
ATOM 1382 O O . ILE A 1 177 ? 3.373 -26.453 -7.062 1 98.69 177 ILE A O 1
ATOM 1386 N N . ILE A 1 178 ? 2.889 -24.312 -7.461 1 98.5 178 ILE A N 1
ATOM 1387 C CA . ILE A 1 178 ? 1.739 -24.297 -6.562 1 98.5 178 ILE A CA 1
ATOM 1388 C C . ILE A 1 178 ? 0.464 -24.031 -7.363 1 98.5 178 ILE A C 1
ATOM 1390 O O . ILE A 1 178 ? 0.138 -22.891 -7.676 1 98.5 178 ILE A O 1
ATOM 1394 N N . ILE A 1 179 ? -0.25 -25.078 -7.664 1 97.5 179 ILE A N 1
ATOM 1395 C CA . ILE A 1 179 ? -1.497 -24.938 -8.406 1 97.5 179 ILE A CA 1
ATOM 1396 C C . ILE A 1 179 ? -2.652 -24.703 -7.441 1 97.5 179 ILE A C 1
ATOM 1398 O O . ILE A 1 179 ? -2.838 -25.453 -6.48 1 97.5 179 ILE A O 1
ATOM 1402 N N . THR A 1 180 ? -3.363 -23.641 -7.707 1 94.44 180 THR A N 1
ATOM 1403 C CA . THR A 1 180 ? -4.48 -23.281 -6.84 1 94.44 180 THR A CA 1
ATOM 1404 C C . THR A 1 180 ? -5.801 -23.781 -7.422 1 94.44 180 THR A C 1
ATOM 1406 O O . THR A 1 180 ? -5.902 -24 -8.633 1 94.44 180 THR A O 1
ATOM 1409 N N . GLY A 1 181 ? -6.793 -23.984 -6.512 1 86.94 181 GLY A N 1
ATOM 1410 C CA . GLY A 1 181 ? -8.125 -24.391 -6.934 1 86.94 181 GLY A CA 1
ATOM 1411 C C . GLY A 1 181 ? -8.25 -25.875 -7.156 1 86.94 181 GLY A C 1
ATOM 1412 O O . GLY A 1 181 ? -9.055 -26.328 -7.977 1 86.94 181 GLY A O 1
ATOM 1413 N N . CYS A 1 182 ? -7.355 -26.844 -6.434 1 82.19 182 CYS A N 1
ATOM 1414 C CA . CYS A 1 182 ? -7.352 -28.281 -6.617 1 82.19 182 CYS A CA 1
ATOM 1415 C C . CYS A 1 182 ? -7.734 -29 -5.328 1 82.19 182 CYS A C 1
ATOM 1417 O O . CYS A 1 182 ? -7.273 -28.625 -4.246 1 82.19 182 CYS A O 1
ATOM 1419 N N . PRO A 1 183 ? -8.422 -30.156 -5.449 1 66.12 183 PRO A N 1
ATOM 1420 C CA . PRO A 1 183 ? -9.609 -30.375 -6.277 1 66.12 183 PRO A CA 1
ATOM 1421 C C . PRO A 1 183 ? -10.75 -29.422 -5.938 1 66.12 183 PRO A C 1
ATOM 1423 O O . PRO A 1 183 ? -10.875 -28.984 -4.789 1 66.12 183 PRO A O 1
ATOM 1426 N N . ASP A 1 184 ? -11.25 -28.906 -6.816 1 66.31 184 ASP A N 1
ATOM 1427 C CA . ASP A 1 184 ? -12.406 -28.078 -6.496 1 66.31 184 ASP A CA 1
ATOM 1428 C C . ASP A 1 184 ? -13.703 -28.875 -6.578 1 66.31 184 ASP A C 1
ATOM 1430 O O . ASP A 1 184 ? -14.141 -29.234 -7.672 1 66.31 184 ASP A O 1
ATOM 1434 N N . ASN A 1 185 ? -14.125 -29.266 -5.34 1 76.31 185 ASN A N 1
ATOM 1435 C CA . ASN A 1 185 ? -15.445 -29.891 -5.285 1 76.31 185 ASN A CA 1
ATOM 1436 C C . ASN A 1 185 ? -16.406 -29.109 -4.391 1 76.31 185 ASN A C 1
ATOM 1438 O O . ASN A 1 185 ? -16.172 -27.938 -4.105 1 76.31 185 ASN A O 1
ATOM 1442 N N . GLU A 1 186 ? -17.469 -29.766 -4.047 1 78.19 186 GLU A N 1
ATOM 1443 C CA . GLU A 1 186 ? -18.516 -29.031 -3.357 1 78.19 186 GLU A CA 1
ATOM 1444 C C . GLU A 1 186 ? -18.125 -28.734 -1.912 1 78.19 186 GLU A C 1
ATOM 1446 O O . GLU A 1 186 ? -18.688 -27.812 -1.29 1 78.19 186 GLU A O 1
ATOM 1451 N N . LYS A 1 187 ? -17.172 -29.375 -1.345 1 86.25 187 LYS A N 1
ATOM 1452 C CA . LYS A 1 187 ? -16.938 -29.266 0.092 1 86.25 187 LYS A CA 1
ATOM 1453 C C . LYS A 1 187 ? -15.57 -28.656 0.378 1 86.25 187 LYS A C 1
ATOM 1455 O O . LYS A 1 187 ? -15.375 -28.031 1.421 1 86.25 187 LYS A O 1
ATOM 1460 N N . VAL A 1 188 ? -14.641 -28.891 -0.547 1 87.81 188 VAL A N 1
ATOM 1461 C CA . VAL A 1 188 ? -13.281 -28.453 -0.234 1 87.81 188 VAL A CA 1
ATOM 1462 C C . VAL A 1 188 ? -12.633 -27.828 -1.473 1 87.81 188 VAL A C 1
ATOM 1464 O O . VAL A 1 188 ? -13.047 -28.109 -2.6 1 87.81 188 VAL A O 1
ATOM 1467 N N . THR A 1 189 ? -11.75 -26.922 -1.277 1 86.94 189 THR A N 1
ATOM 1468 C CA . THR A 1 189 ? -10.82 -26.391 -2.266 1 86.94 189 THR A CA 1
ATOM 1469 C C . THR A 1 189 ? -9.391 -26.422 -1.733 1 86.94 189 THR A C 1
ATOM 1471 O O . THR A 1 189 ? -9.172 -26.594 -0.532 1 86.94 189 THR A O 1
ATOM 1474 N N . GLY A 1 190 ? -8.516 -26.5 -2.664 1 87.75 190 GLY A N 1
ATOM 1475 C CA . GLY A 1 190 ? -7.168 -26.594 -2.133 1 87.75 190 GLY A CA 1
ATOM 1476 C C . GLY A 1 190 ? -6.102 -26.188 -3.131 1 87.75 190 GLY A C 1
ATOM 1477 O O . GLY A 1 190 ? -6.402 -25.531 -4.129 1 87.75 190 GLY A O 1
ATOM 1478 N N . VAL A 1 191 ? -4.852 -26.438 -2.652 1 95.19 191 VAL A N 1
ATOM 1479 C CA . VAL A 1 191 ? -3.637 -26.109 -3.395 1 95.19 191 VAL A CA 1
ATOM 1480 C C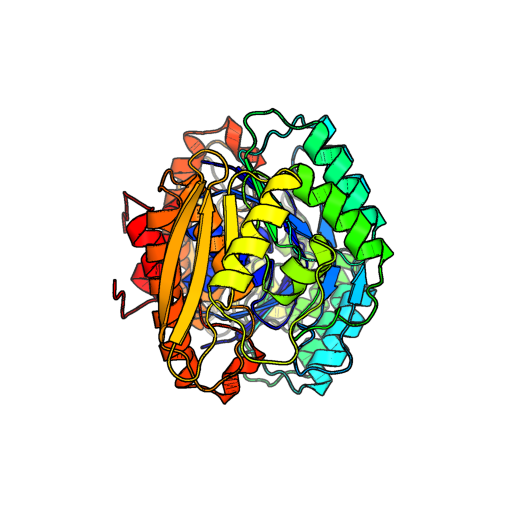 . VAL A 1 191 ? -2.754 -27.359 -3.504 1 95.19 191 VAL A C 1
ATOM 1482 O O . VAL A 1 191 ? -2.664 -28.141 -2.559 1 95.19 191 VAL A O 1
ATOM 1485 N N . GLN A 1 192 ? -2.199 -27.547 -4.66 1 96.44 192 GLN A N 1
ATOM 1486 C CA . GLN A 1 192 ? -1.246 -28.625 -4.895 1 96.44 192 GLN A CA 1
ATOM 1487 C C . GLN A 1 192 ? 0.16 -28.078 -5.121 1 96.44 192 GLN A C 1
ATOM 1489 O O . GLN A 1 192 ? 0.362 -27.188 -5.961 1 96.44 192 GLN A O 1
ATOM 1494 N N . LEU A 1 193 ? 1.077 -28.578 -4.293 1 98.06 193 LEU A N 1
ATOM 1495 C CA . LEU A 1 193 ? 2.49 -28.234 -4.41 1 98.06 193 LEU A CA 1
ATOM 1496 C C . LEU A 1 193 ? 3.268 -29.359 -5.09 1 98.06 193 LEU A C 1
ATOM 1498 O O . LEU A 1 193 ? 3.148 -30.516 -4.707 1 98.06 193 LEU A O 1
ATOM 1502 N N . TYR A 1 194 ? 3.994 -29.016 -6.125 1 98.38 194 TYR A N 1
ATOM 1503 C CA . TYR A 1 194 ? 4.891 -29.953 -6.797 1 98.38 194 TYR A CA 1
ATOM 1504 C C . TYR A 1 194 ? 6.328 -29.453 -6.77 1 98.38 194 TYR A C 1
ATOM 1506 O O . TYR A 1 194 ? 6.59 -28.297 -7.094 1 98.38 194 TYR A O 1
ATOM 1514 N N . TYR A 1 195 ? 7.242 -30.344 -6.363 1 98.31 195 TYR A N 1
ATOM 1515 C CA . TYR A 1 195 ? 8.68 -30.078 -6.434 1 98.31 195 TYR A CA 1
ATOM 1516 C C . TYR A 1 195 ? 9.305 -30.812 -7.613 1 98.31 195 TYR A C 1
ATOM 1518 O O . TYR A 1 195 ? 9.281 -32.062 -7.668 1 98.31 195 TYR A O 1
ATOM 1526 N N . LYS A 1 196 ? 9.883 -30.031 -8.422 1 97.62 196 LYS A N 1
ATOM 1527 C CA . LYS A 1 196 ? 10.547 -30.625 -9.578 1 97.62 196 LYS A CA 1
ATOM 1528 C C . LYS A 1 196 ? 11.703 -31.516 -9.156 1 97.62 196 LYS A C 1
ATOM 1530 O O . LYS A 1 196 ? 11.82 -32.656 -9.625 1 97.62 196 LYS A O 1
ATOM 1535 N N . GLU A 1 197 ? 12.562 -31.078 -8.242 1 96.69 197 GLU A N 1
ATOM 1536 C CA . GLU A 1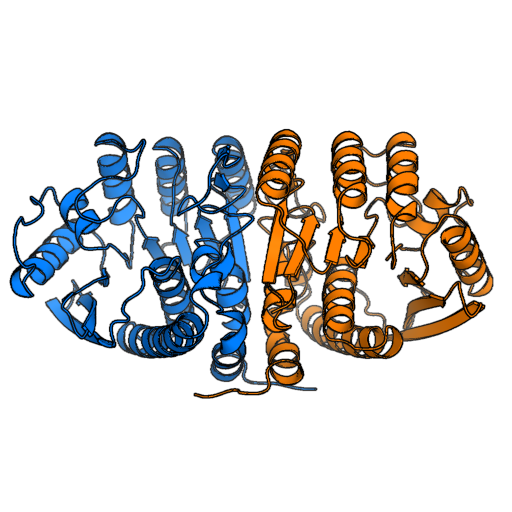 197 ? 13.805 -31.75 -7.867 1 96.69 197 GLU A CA 1
ATOM 1537 C C . GLU A 1 197 ? 13.531 -33.125 -7.266 1 96.69 197 GLU A C 1
ATOM 1539 O O . GLU A 1 197 ? 14.18 -34.094 -7.625 1 96.69 197 GLU A O 1
ATOM 1544 N N . SER A 1 198 ? 12.539 -33.219 -6.402 1 97.38 198 SER A N 1
ATOM 1545 C CA . SER A 1 198 ? 12.266 -34.469 -5.715 1 97.38 198 SER A CA 1
ATOM 1546 C C . SER A 1 198 ? 11.125 -35.25 -6.387 1 97.38 198 SER A C 1
ATOM 1548 O O . SER A 1 198 ? 10.82 -36.375 -6.004 1 97.38 198 SER A O 1
ATOM 1550 N N . ASP A 1 199 ? 10.5 -34.625 -7.355 1 97.62 199 ASP A N 1
ATOM 1551 C CA . ASP A 1 199 ? 9.32 -35.219 -7.984 1 97.62 199 ASP A CA 1
ATOM 1552 C C . ASP A 1 199 ? 8.297 -35.625 -6.934 1 97.62 199 ASP A C 1
ATOM 1554 O O . ASP A 1 199 ? 7.863 -36.781 -6.918 1 97.62 199 ASP A O 1
ATOM 1558 N N . SER A 1 200 ? 7.961 -34.656 -6.082 1 97.94 200 SER A N 1
ATOM 1559 C CA . SER A 1 200 ? 7.043 -34.938 -4.98 1 97.94 200 SER A CA 1
ATOM 1560 C C . SER A 1 200 ? 5.875 -33.969 -4.98 1 97.94 200 SER A C 1
ATOM 1562 O O . SER A 1 200 ? 6.027 -32.781 -5.355 1 97.94 200 SER A O 1
ATOM 1564 N N . PHE A 1 201 ? 4.801 -34.5 -4.531 1 97.19 201 PHE A N 1
ATOM 1565 C CA . PHE A 1 201 ? 3.574 -33.719 -4.438 1 97.19 201 PHE A CA 1
ATOM 1566 C C . PHE A 1 201 ? 3.131 -33.562 -2.988 1 97.19 201 PHE A C 1
ATOM 1568 O O . PHE A 1 201 ? 3.279 -34.5 -2.195 1 97.19 201 PHE A O 1
ATOM 1575 N N . PHE A 1 202 ? 2.57 -32.438 -2.645 1 96.69 202 PHE A N 1
ATOM 1576 C CA . PHE A 1 202 ? 1.898 -32.156 -1.38 1 96.69 202 PHE A CA 1
ATOM 1577 C C . PHE A 1 202 ? 0.567 -31.453 -1.618 1 96.69 202 PHE A C 1
ATOM 1579 O O . PHE A 1 202 ? 0.499 -30.484 -2.379 1 96.69 202 PHE A O 1
ATOM 1586 N N . ASP A 1 203 ? -0.459 -31.969 -1.029 1 94.81 203 ASP A N 1
ATOM 1587 C CA . ASP A 1 203 ? -1.792 -31.391 -1.193 1 94.81 203 ASP A CA 1
ATOM 1588 C C . ASP A 1 203 ? -2.283 -30.766 0.109 1 94.81 203 ASP A C 1
ATOM 1590 O O . ASP A 1 203 ? -2.062 -31.312 1.191 1 94.81 203 ASP A O 1
ATOM 1594 N N . PHE A 1 204 ? -2.891 -29.594 -0.018 1 95.12 204 PHE A N 1
ATOM 1595 C CA . PHE A 1 204 ? -3.475 -28.875 1.107 1 95.12 204 PHE A CA 1
ATOM 1596 C C . PHE A 1 204 ? -4.926 -28.516 0.822 1 95.12 204 PHE A C 1
ATOM 1598 O O . PHE A 1 204 ? -5.246 -28.016 -0.262 1 95.12 204 PHE A O 1
ATOM 1605 N N . TYR A 1 205 ? -5.801 -28.781 1.781 1 91.81 205 TYR A N 1
ATOM 1606 C CA . TYR A 1 205 ? -7.223 -28.516 1.569 1 91.81 205 TYR A CA 1
ATOM 1607 C C . TYR A 1 205 ? -7.805 -27.703 2.717 1 91.81 205 TYR A C 1
ATOM 1609 O O . TYR A 1 205 ? -7.359 -27.828 3.861 1 91.81 205 TYR A O 1
ATOM 1617 N N . ILE A 1 206 ? -8.727 -26.812 2.334 1 91.06 206 ILE A N 1
ATOM 1618 C CA . ILE A 1 206 ? -9.555 -26.109 3.305 1 91.06 206 ILE A CA 1
ATOM 1619 C C . ILE A 1 206 ? -11.016 -26.172 2.879 1 91.06 206 ILE A C 1
ATOM 1621 O O . ILE A 1 206 ? -11.328 -26.594 1.759 1 91.06 206 ILE A O 1
ATOM 1625 N N . ALA A 1 207 ? -11.883 -25.812 3.807 1 89.56 207 ALA A N 1
ATOM 1626 C CA . ALA A 1 207 ? -13.32 -25.781 3.51 1 89.56 207 ALA A CA 1
ATOM 1627 C C . ALA A 1 207 ? -13.625 -24.812 2.371 1 89.56 207 ALA A C 1
ATOM 1629 O O . ALA A 1 207 ? -13.016 -23.734 2.277 1 89.56 207 ALA A O 1
ATOM 1630 N N . LYS A 1 208 ? -14.508 -25.234 1.574 1 90.69 208 LYS A N 1
ATOM 1631 C CA . LYS A 1 208 ? -15.016 -24.359 0.519 1 90.69 208 LYS A CA 1
ATOM 1632 C C . LYS A 1 208 ? -16.25 -23.594 0.982 1 90.69 208 LYS A C 1
ATOM 1634 O O . LYS A 1 208 ? -17.125 -24.156 1.644 1 90.69 208 LYS A O 1
ATOM 1639 N N . TYR A 1 209 ? -16.266 -22.312 0.667 1 90.62 209 TYR A N 1
ATOM 1640 C CA . TYR A 1 209 ? -17.406 -21.453 1.018 1 90.62 209 TYR A CA 1
ATOM 1641 C C . TYR A 1 209 ? -18.266 -21.156 -0.206 1 90.62 209 TYR A C 1
ATOM 1643 O O . TYR A 1 209 ? -17.75 -21.109 -1.331 1 90.62 209 TYR A O 1
ATOM 1651 N N . PRO A 1 210 ? -19.562 -20.969 -0.023 1 87.12 210 PRO A N 1
ATOM 1652 C CA . PRO A 1 210 ? -20.5 -20.812 -1.136 1 87.12 210 PRO A CA 1
ATOM 1653 C C . PRO A 1 210 ? -20.484 -19.406 -1.721 1 87.12 210 PRO A C 1
ATOM 1655 O O . PRO A 1 210 ? -21.547 -18.797 -1.915 1 87.12 210 PRO A O 1
ATOM 1658 N N . HIS A 1 211 ? -19.391 -18.703 -1.751 1 89.5 211 HIS A N 1
ATOM 1659 C CA . HIS A 1 211 ? -19.266 -17.359 -2.303 1 89.5 211 HIS A CA 1
ATOM 1660 C C . HIS A 1 211 ? -18.047 -17.25 -3.221 1 89.5 211 HIS A C 1
ATOM 1662 O O . HIS A 1 211 ? -17.109 -18.047 -3.115 1 89.5 211 HIS A O 1
ATOM 1668 N N . HIS A 1 212 ? -18.141 -16.391 -4.145 1 87.44 212 HIS A N 1
ATOM 1669 C CA . HIS A 1 212 ? -16.984 -16.016 -4.953 1 87.44 212 HIS A CA 1
ATOM 1670 C C . HIS A 1 212 ? -16.203 -14.875 -4.316 1 87.44 212 HIS A C 1
ATOM 1672 O O . HIS A 1 212 ? -16.609 -13.711 -4.422 1 87.44 212 HIS A O 1
ATOM 1678 N N . PHE A 1 213 ? -15.141 -15.18 -3.77 1 92.44 213 PHE A N 1
ATOM 1679 C CA . PHE A 1 213 ? -14.336 -14.18 -3.082 1 92.44 213 PHE A CA 1
ATOM 1680 C C . PHE A 1 213 ? -13.312 -13.57 -4.027 1 92.44 213 PHE A C 1
ATOM 1682 O O . PHE A 1 213 ? -12.867 -14.219 -4.973 1 92.44 213 PHE A O 1
ATOM 1689 N N . TYR A 1 214 ? -12.969 -12.398 -3.807 1 92.81 214 TYR A N 1
ATOM 1690 C CA . TYR A 1 214 ? -11.93 -11.711 -4.566 1 92.81 214 TYR A CA 1
ATOM 1691 C C . TYR A 1 214 ? -10.664 -11.555 -3.738 1 92.81 214 TYR A C 1
ATOM 1693 O O . TYR A 1 214 ? -10.727 -11.266 -2.539 1 92.81 214 TYR A O 1
ATOM 1701 N N . GLY A 1 215 ? -9.562 -11.805 -4.355 1 94.12 215 GLY A N 1
ATOM 1702 C CA . GLY A 1 215 ? -8.289 -11.531 -3.707 1 94.12 215 GLY A CA 1
ATOM 1703 C C . GLY A 1 215 ? -7.711 -12.742 -2.996 1 94.12 215 GLY A C 1
ATOM 1704 O O . GLY A 1 215 ? -6.641 -12.664 -2.389 1 94.12 215 GLY A O 1
ATOM 1705 N N . THR A 1 216 ? -8.391 -13.906 -3.062 1 95.12 216 THR A N 1
ATOM 1706 C CA . THR A 1 216 ? -7.91 -15.102 -2.377 1 95.12 216 THR A CA 1
ATOM 1707 C C . THR A 1 216 ? -6.57 -15.555 -2.949 1 95.12 216 THR A C 1
ATOM 1709 O O . THR A 1 216 ? -5.629 -15.828 -2.199 1 95.12 216 THR A O 1
ATOM 1712 N N . GLY A 1 217 ? -6.508 -15.633 -4.285 1 95.56 217 GLY A N 1
ATOM 1713 C CA . GLY A 1 217 ? -5.254 -15.992 -4.93 1 95.56 217 GLY A CA 1
ATOM 1714 C C . GLY A 1 217 ? -4.137 -15.008 -4.66 1 95.56 217 GLY A C 1
ATOM 1715 O O . GLY A 1 217 ? -2.992 -15.406 -4.426 1 95.56 217 GLY A O 1
ATOM 1716 N N . ASP A 1 218 ? -4.434 -13.719 -4.664 1 96.88 218 ASP A N 1
ATOM 1717 C CA . ASP A 1 218 ? -3.457 -12.672 -4.383 1 96.88 218 ASP A CA 1
ATOM 1718 C C . ASP A 1 218 ? -2.898 -12.805 -2.969 1 96.88 218 ASP A C 1
ATOM 1720 O O . ASP A 1 218 ? -1.694 -12.664 -2.752 1 96.88 218 ASP A O 1
ATOM 1724 N N . THR A 1 219 ? -3.793 -13.023 -2.043 1 98 219 THR A N 1
ATOM 1725 C CA . THR A 1 219 ? -3.393 -13.188 -0.65 1 98 219 THR A CA 1
ATOM 1726 C C . THR A 1 219 ? -2.525 -14.43 -0.48 1 98 219 THR A C 1
ATOM 1728 O O . THR A 1 219 ? -1.525 -14.398 0.239 1 98 219 THR A O 1
ATOM 1731 N N . LEU A 1 220 ? -2.91 -15.492 -1.142 1 98.25 220 LEU A N 1
ATOM 1732 C CA . LEU A 1 220 ? -2.139 -16.734 -1.078 1 98.25 220 LEU A CA 1
ATOM 1733 C C . LEU A 1 220 ? -0.717 -16.516 -1.583 1 98.25 220 LEU A C 1
ATOM 1735 O O . LEU A 1 220 ? 0.248 -16.891 -0.917 1 98.25 220 LEU A O 1
ATOM 1739 N N . ALA A 1 221 ? -0.587 -15.906 -2.74 1 98.69 221 ALA A N 1
ATOM 1740 C CA . ALA A 1 221 ? 0.725 -15.68 -3.342 1 98.69 221 ALA A CA 1
ATOM 1741 C C . ALA A 1 221 ? 1.581 -14.773 -2.465 1 98.69 221 ALA A C 1
ATOM 1743 O O . ALA A 1 221 ? 2.75 -15.07 -2.207 1 98.69 221 ALA A O 1
ATOM 1744 N N . ALA A 1 222 ? 0.992 -13.703 -1.964 1 98.81 222 ALA A N 1
ATOM 1745 C CA . ALA A 1 222 ? 1.728 -12.734 -1.159 1 98.81 222 ALA A CA 1
ATOM 1746 C C . ALA A 1 222 ? 2.182 -13.344 0.162 1 98.81 222 ALA A C 1
ATOM 1748 O O . ALA A 1 222 ? 3.363 -13.273 0.514 1 98.81 222 ALA A O 1
ATOM 1749 N N . LEU A 1 223 ? 1.276 -13.977 0.862 1 98.81 223 LEU A N 1
ATOM 1750 C CA . LEU A 1 223 ? 1.594 -14.461 2.201 1 98.81 223 LEU A CA 1
ATOM 1751 C C . LEU A 1 223 ? 2.521 -15.672 2.135 1 98.81 223 LEU A C 1
ATOM 1753 O O . LEU A 1 223 ? 3.451 -15.789 2.936 1 98.81 223 LEU A O 1
ATOM 1757 N N . THR A 1 224 ? 2.27 -16.578 1.219 1 98.88 224 THR A N 1
ATOM 1758 C CA . THR A 1 224 ? 3.17 -17.719 1.072 1 98.88 224 THR A CA 1
ATOM 1759 C C . THR A 1 224 ? 4.59 -17.25 0.76 1 98.88 224 THR A C 1
ATOM 1761 O O . THR A 1 224 ? 5.555 -17.734 1.353 1 98.88 224 THR A O 1
ATOM 1764 N N . THR A 1 225 ? 4.691 -16.312 -0.18 1 98.88 225 THR A N 1
ATOM 1765 C CA . THR A 1 225 ? 5.992 -15.75 -0.526 1 98.88 225 THR A CA 1
ATOM 1766 C C . THR A 1 225 ? 6.656 -15.141 0.701 1 98.88 225 THR A C 1
ATOM 1768 O O . THR A 1 225 ? 7.844 -15.367 0.951 1 98.88 225 THR A O 1
ATOM 1771 N N . ALA A 1 226 ? 5.887 -14.375 1.455 1 98.88 226 ALA A N 1
ATOM 1772 C CA . ALA A 1 226 ? 6.418 -13.742 2.66 1 98.88 226 ALA A CA 1
ATOM 1773 C C . ALA A 1 226 ? 6.953 -14.789 3.637 1 98.88 226 ALA A C 1
ATOM 1775 O O . ALA A 1 226 ? 8.039 -14.625 4.195 1 98.88 226 ALA A O 1
ATOM 1776 N N . CYS A 1 227 ? 6.188 -15.836 3.826 1 98.75 227 CYS A N 1
ATOM 1777 C CA . CYS A 1 227 ? 6.566 -16.906 4.75 1 98.75 227 CYS A CA 1
ATOM 1778 C C . CYS A 1 227 ? 7.848 -17.594 4.293 1 98.75 227 CYS A C 1
ATOM 1780 O O . CYS A 1 227 ? 8.727 -17.875 5.109 1 98.75 227 CYS A O 1
ATOM 1782 N N . ILE A 1 228 ? 7.922 -17.828 3.018 1 98.69 228 ILE A N 1
ATOM 1783 C CA . ILE A 1 228 ? 9.117 -18.453 2.467 1 98.69 228 ILE A CA 1
ATOM 1784 C C . ILE A 1 228 ? 10.328 -17.562 2.705 1 98.69 228 ILE A C 1
ATOM 1786 O O . ILE A 1 228 ? 11.398 -18.031 3.102 1 98.69 228 ILE A O 1
ATOM 1790 N N . LEU A 1 229 ? 10.148 -16.266 2.492 1 98.38 229 LEU A N 1
ATOM 1791 C CA . LEU A 1 229 ? 11.234 -15.312 2.688 1 98.38 229 LEU A CA 1
ATOM 1792 C C . LEU A 1 229 ? 11.625 -15.234 4.16 1 98.38 229 LEU A C 1
ATOM 1794 O O . LEU A 1 229 ? 12.727 -14.789 4.488 1 98.38 229 LEU A O 1
ATOM 1798 N N . GLN A 1 230 ? 10.688 -15.633 5.012 1 97.75 230 GLN A N 1
ATOM 1799 C CA . GLN A 1 230 ? 10.977 -15.688 6.441 1 97.75 230 GLN A CA 1
ATOM 1800 C C . GLN A 1 230 ? 11.477 -17.078 6.848 1 97.75 230 GLN A C 1
ATOM 1802 O O . GLN A 1 230 ? 11.289 -17.5 7.988 1 97.75 230 GLN A O 1
ATOM 1807 N N . ASP A 1 231 ? 11.945 -17.828 5.914 1 96.88 231 ASP A N 1
ATOM 1808 C CA . ASP A 1 231 ? 12.727 -19.047 6.074 1 96.88 231 ASP A CA 1
ATOM 1809 C C . ASP A 1 231 ? 11.828 -20.234 6.43 1 96.88 231 ASP A C 1
ATOM 1811 O O . ASP A 1 231 ? 12.289 -21.203 7.043 1 96.88 231 ASP A O 1
ATOM 1815 N N . MET A 1 232 ? 10.594 -20.188 6.152 1 97.69 232 MET A N 1
ATOM 1816 C CA . MET A 1 232 ? 9.719 -21.359 6.234 1 97.69 232 MET A CA 1
ATOM 1817 C C . MET A 1 232 ? 9.875 -22.234 4.996 1 97.69 232 MET A C 1
ATOM 1819 O O . MET A 1 232 ? 10.148 -21.734 3.904 1 97.69 232 MET A O 1
ATOM 1823 N N . THR A 1 233 ? 9.688 -23.562 5.23 1 97.56 233 THR A N 1
ATOM 1824 C CA . THR A 1 233 ? 9.562 -24.406 4.051 1 97.56 233 THR A CA 1
ATOM 1825 C C . THR A 1 233 ? 8.297 -24.062 3.273 1 97.56 233 THR A C 1
ATOM 1827 O O . THR A 1 233 ? 7.375 -23.453 3.814 1 97.56 233 THR A O 1
ATOM 1830 N N . VAL A 1 234 ? 8.25 -24.438 2.047 1 98.06 234 VAL A N 1
ATOM 1831 C CA . VAL A 1 234 ? 7.082 -24.141 1.225 1 98.06 234 VAL A CA 1
ATOM 1832 C C . VAL A 1 234 ? 5.84 -24.781 1.83 1 98.06 234 VAL A C 1
ATOM 1834 O O . VAL A 1 234 ? 4.766 -24.188 1.862 1 98.06 234 VAL A O 1
ATOM 1837 N N . GLU A 1 235 ? 6.031 -25.984 2.391 1 97.75 235 GLU A N 1
ATOM 1838 C CA . GLU A 1 235 ? 4.922 -26.703 3.01 1 97.75 235 GLU A CA 1
ATOM 1839 C C . GLU A 1 235 ? 4.395 -25.969 4.23 1 97.75 235 GLU A C 1
ATOM 1841 O O . GLU A 1 235 ? 3.184 -25.781 4.375 1 97.75 235 GLU A O 1
ATOM 1846 N N . GLU A 1 236 ? 5.281 -25.547 5.07 1 98 236 GLU A N 1
ATOM 1847 C CA . GLU A 1 236 ? 4.902 -24.797 6.262 1 98 236 GLU A CA 1
ATOM 1848 C C . GLU A 1 236 ? 4.223 -23.484 5.887 1 98 236 GLU A C 1
ATOM 1850 O O . GLU A 1 236 ? 3.24 -23.078 6.516 1 98 236 GLU A O 1
ATOM 1855 N N . ALA A 1 237 ? 4.801 -22.828 4.902 1 98.44 237 ALA A N 1
ATOM 1856 C CA . ALA A 1 237 ? 4.27 -21.562 4.426 1 98.44 237 ALA A CA 1
ATOM 1857 C C . ALA A 1 237 ? 2.836 -21.719 3.922 1 98.44 237 ALA A C 1
ATOM 1859 O O . ALA A 1 237 ? 1.956 -20.938 4.281 1 98.44 237 ALA A O 1
ATOM 1860 N N . LEU A 1 238 ? 2.615 -22.75 3.156 1 98.06 238 LEU A N 1
ATOM 1861 C CA . LEU A 1 238 ? 1.29 -23 2.6 1 98.06 238 LEU A CA 1
ATOM 1862 C C . LEU A 1 238 ? 0.293 -23.344 3.701 1 98.06 238 LEU A C 1
ATOM 1864 O O . LEU A 1 238 ? -0.845 -22.859 3.686 1 98.06 238 LEU A O 1
ATOM 1868 N N . SER A 1 239 ? 0.719 -24.172 4.617 1 97.75 239 SER A N 1
ATOM 1869 C CA . SER A 1 239 ? -0.148 -24.547 5.734 1 97.75 239 SER A CA 1
ATOM 1870 C C . SER A 1 239 ? -0.569 -23.312 6.535 1 97.75 239 SER A C 1
ATOM 1872 O O . SER A 1 239 ? -1.751 -23.141 6.836 1 97.75 239 SER A O 1
ATOM 1874 N N . PHE A 1 240 ? 0.354 -22.484 6.832 1 97.62 240 PHE A N 1
ATOM 1875 C CA . PHE A 1 240 ? 0.084 -21.266 7.586 1 97.62 240 PHE A CA 1
ATOM 1876 C C . PHE A 1 240 ? -0.809 -20.328 6.789 1 97.62 240 PHE A C 1
ATOM 1878 O O . PHE A 1 240 ? -1.771 -19.766 7.324 1 97.62 240 PHE A O 1
ATOM 1885 N N . THR A 1 241 ? -0.49 -20.172 5.543 1 98.12 241 THR A N 1
ATOM 1886 C CA . THR A 1 241 ? -1.229 -19.266 4.668 1 98.12 241 THR A CA 1
ATOM 1887 C C . THR A 1 241 ? -2.68 -19.719 4.523 1 98.12 241 THR A C 1
ATOM 1889 O O . THR A 1 241 ? -3.6 -18.906 4.602 1 98.12 241 THR A O 1
ATOM 1892 N N . LEU A 1 242 ? -2.863 -20.984 4.312 1 97 242 LEU A N 1
ATOM 1893 C CA . LEU A 1 242 ? -4.215 -21.516 4.129 1 97 242 LEU A CA 1
ATOM 1894 C C . LEU A 1 242 ? -5.027 -21.375 5.414 1 97 242 LEU A C 1
ATOM 1896 O O . LEU A 1 242 ? -6.234 -21.125 5.363 1 97 242 LEU A O 1
ATOM 1900 N N . LYS A 1 243 ? -4.406 -21.578 6.512 1 96.44 243 LYS A N 1
ATOM 1901 C CA . LYS A 1 243 ? -5.086 -21.328 7.777 1 96.44 243 LYS A CA 1
ATOM 1902 C C . LYS A 1 243 ? -5.52 -19.875 7.891 1 96.44 243 LYS A C 1
ATOM 1904 O O . LYS A 1 243 ? -6.648 -19.578 8.297 1 96.44 243 LYS A O 1
ATOM 1909 N N . PHE A 1 244 ? -4.609 -18.953 7.613 1 96.62 244 PHE A N 1
ATOM 1910 C CA . PHE A 1 244 ? -4.906 -17.516 7.605 1 96.62 244 PHE A CA 1
ATOM 1911 C C . PHE A 1 244 ? -6.094 -17.219 6.695 1 96.62 244 PHE A C 1
ATOM 1913 O O . PHE A 1 244 ? -7.035 -16.547 7.098 1 96.62 244 PHE A O 1
ATOM 1920 N N . ILE A 1 245 ? -6.047 -17.75 5.5 1 96.62 245 ILE A N 1
ATOM 1921 C CA . ILE A 1 245 ? -7.07 -17.484 4.492 1 96.62 245 ILE A CA 1
ATOM 1922 C C . ILE A 1 245 ? -8.406 -18.062 4.957 1 96.62 245 ILE A C 1
ATOM 1924 O O . ILE A 1 245 ? -9.453 -17.438 4.812 1 96.62 245 ILE A O 1
ATOM 1928 N N . ASP A 1 246 ? -8.359 -19.25 5.484 1 95.81 246 ASP A N 1
ATOM 1929 C CA . ASP A 1 246 ? -9.578 -19.891 5.977 1 95.81 246 ASP A CA 1
ATOM 1930 C C . ASP A 1 246 ? -10.266 -19.016 7.023 1 95.81 246 ASP A C 1
ATOM 1932 O O . ASP A 1 246 ? -11.484 -18.828 6.992 1 95.81 246 ASP A O 1
ATOM 1936 N N . GLU A 1 247 ? -9.531 -18.484 7.926 1 95.06 247 GLU A N 1
ATOM 1937 C CA . GLU A 1 247 ? -10.078 -17.625 8.969 1 95.06 247 GLU A CA 1
ATOM 1938 C C . GLU A 1 247 ? -10.672 -16.344 8.375 1 95.06 247 GLU A C 1
ATOM 1940 O O . GLU A 1 247 ? -11.734 -15.891 8.805 1 95.06 247 GLU A O 1
ATOM 1945 N N .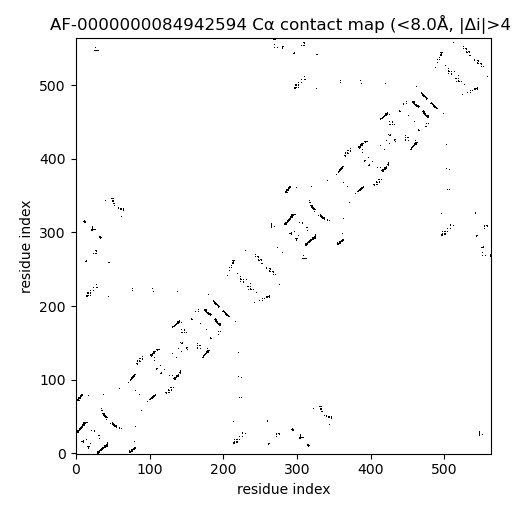 VAL A 1 248 ? -9.992 -15.82 7.438 1 95.88 248 VAL A N 1
ATOM 1946 C CA . VAL A 1 248 ? -10.445 -14.594 6.805 1 95.88 248 VAL A CA 1
ATOM 1947 C C . VAL A 1 248 ? -11.711 -14.859 6 1 95.88 248 VAL A C 1
ATOM 1949 O O . VAL A 1 248 ? -12.641 -14.047 5.992 1 95.88 248 VAL A O 1
ATOM 1952 N N . LEU A 1 249 ? -11.727 -16 5.297 1 95.62 249 LEU A N 1
ATOM 1953 C CA . LEU A 1 249 ? -12.898 -16.375 4.508 1 95.62 249 LEU A CA 1
ATOM 1954 C C . LEU A 1 249 ? -14.109 -16.578 5.406 1 95.62 249 LEU A C 1
ATOM 1956 O O . LEU A 1 249 ? -15.234 -16.25 5.027 1 95.62 249 LEU A O 1
ATOM 1960 N N . GLN A 1 250 ? -13.883 -17.172 6.531 1 94.31 250 GLN A N 1
ATOM 1961 C CA . GLN A 1 250 ? -14.961 -17.344 7.492 1 94.31 250 GLN A CA 1
ATOM 1962 C C . GLN A 1 250 ? -15.57 -16 7.883 1 94.31 250 GLN A C 1
ATOM 1964 O O . GLN A 1 250 ? -16.797 -15.859 7.922 1 94.31 250 GLN A O 1
ATOM 1969 N N . LEU A 1 251 ? -14.781 -15.008 8.133 1 93.81 251 LEU A N 1
ATOM 1970 C CA . LEU A 1 251 ? -15.234 -13.664 8.492 1 93.81 251 LEU A CA 1
ATOM 1971 C C . LEU A 1 251 ? -15.969 -13.016 7.32 1 93.81 251 LEU A C 1
ATOM 1973 O O . LEU A 1 251 ? -17.016 -12.398 7.504 1 93.81 251 LEU A O 1
ATOM 1977 N N . SER A 1 252 ? -15.359 -13.18 6.156 1 94.38 252 SER A N 1
ATOM 1978 C CA . SER A 1 252 ? -15.953 -12.602 4.949 1 94.38 252 SER A CA 1
ATOM 1979 C C . SER A 1 252 ? -17.312 -13.203 4.66 1 94.38 252 SER A C 1
ATOM 1981 O O . SER A 1 252 ? -18.234 -12.5 4.207 1 94.38 252 SER A O 1
ATOM 1983 N N . SER A 1 253 ? -17.469 -14.469 4.891 1 94.12 253 SER A N 1
ATOM 1984 C CA . SER A 1 253 ? -18.703 -15.18 4.617 1 94.12 253 SER A CA 1
ATOM 1985 C C . SER A 1 253 ? -19.844 -14.672 5.496 1 94.12 253 SER A C 1
ATOM 1987 O O . SER A 1 253 ? -21.016 -14.812 5.148 1 94.12 253 SER A O 1
ATOM 1989 N N . GLN A 1 254 ? -19.5 -14.023 6.594 1 93.5 254 GLN A N 1
ATOM 1990 C CA . GLN A 1 254 ? -20.484 -13.484 7.516 1 93.5 254 GLN A CA 1
ATOM 1991 C C . GLN A 1 254 ? -20.938 -12.094 7.082 1 93.5 254 GLN A C 1
ATOM 1993 O O . GLN A 1 254 ? -21.922 -11.562 7.605 1 93.5 254 GLN A O 1
ATOM 1998 N N . GLN A 1 255 ? -20.25 -11.555 6.086 1 92.75 255 GLN A N 1
ATOM 1999 C CA . GLN A 1 255 ? -20.578 -10.234 5.559 1 92.75 255 GLN A CA 1
ATOM 2000 C C . GLN A 1 255 ? -20.562 -10.234 4.031 1 92.75 255 GLN A C 1
ATOM 2002 O O . GLN A 1 255 ? -19.781 -9.516 3.416 1 92.75 255 GLN A O 1
ATOM 2007 N N . PRO A 1 256 ? -21.531 -10.938 3.418 1 92.19 256 PRO A N 1
ATOM 2008 C CA . PRO A 1 256 ? -21.5 -11.125 1.965 1 92.19 256 PRO A CA 1
ATOM 2009 C C . PRO A 1 256 ? -21.578 -9.805 1.2 1 92.19 256 PRO A C 1
ATOM 2011 O O . PRO A 1 256 ? -21.047 -9.703 0.089 1 92.19 256 PRO A O 1
ATOM 2014 N N . GLU A 1 257 ? -22.203 -8.805 1.816 1 90.31 257 GLU A N 1
ATOM 2015 C CA . GLU A 1 257 ? -22.328 -7.504 1.165 1 90.31 257 GLU A CA 1
ATOM 2016 C C . GLU A 1 257 ? -20.969 -6.844 0.979 1 90.31 257 GLU A C 1
ATOM 2018 O O . GLU A 1 257 ? -20.828 -5.922 0.174 1 90.31 257 GLU A O 1
ATOM 2023 N N . ARG A 1 258 ? -19.969 -7.348 1.679 1 92.06 258 ARG A N 1
ATOM 2024 C CA . ARG A 1 258 ? -18.641 -6.75 1.638 1 92.06 258 ARG A CA 1
ATOM 2025 C C . ARG A 1 258 ? -17.719 -7.535 0.714 1 92.06 258 ARG A C 1
ATOM 2027 O O . ARG A 1 258 ? -16.578 -7.113 0.453 1 92.06 258 ARG A O 1
ATOM 2034 N N . ILE A 1 259 ? -18.125 -8.602 0.147 1 92.75 259 ILE A N 1
ATOM 2035 C CA . ILE A 1 259 ? -17.312 -9.523 -0.646 1 92.75 259 ILE A CA 1
ATOM 2036 C C . ILE A 1 259 ? -16.734 -8.789 -1.846 1 92.75 259 ILE A C 1
ATOM 2038 O O . ILE A 1 259 ? -15.555 -8.969 -2.174 1 92.75 259 ILE A O 1
ATOM 2042 N N . PRO A 1 260 ? -17.469 -7.805 -2.461 1 90.38 260 PRO A N 1
ATOM 2043 C CA . PRO A 1 260 ? -16.891 -7.102 -3.613 1 90.38 260 PRO A CA 1
ATOM 2044 C C . PRO A 1 260 ? -15.695 -6.238 -3.24 1 90.38 260 PRO A C 1
ATOM 2046 O O . PRO A 1 260 ? -14.891 -5.883 -4.109 1 90.38 260 PRO A O 1
ATOM 2049 N N . PHE A 1 261 ? -15.477 -5.992 -1.97 1 92 261 PHE A N 1
ATOM 2050 C CA . PHE A 1 261 ? -14.406 -5.098 -1.537 1 92 261 PHE A CA 1
ATOM 2051 C C . PHE A 1 261 ? -13.164 -5.891 -1.139 1 92 261 PHE A C 1
ATOM 2053 O O . PHE A 1 261 ? -12.156 -5.312 -0.727 1 92 261 PHE A O 1
ATOM 2060 N N . GLY A 1 262 ? -13.273 -7.203 -1.281 1 94.44 262 GLY A N 1
ATOM 2061 C CA . GLY A 1 262 ? -12.117 -8.047 -1.021 1 94.44 262 GLY A CA 1
ATOM 2062 C C . GLY A 1 262 ? -12.102 -8.625 0.384 1 94.44 262 GLY A C 1
ATOM 2063 O O . GLY A 1 262 ? -13.008 -8.359 1.176 1 94.44 262 GLY A O 1
ATOM 2064 N N . LEU A 1 263 ? -11.078 -9.359 0.718 1 96.31 263 LEU A N 1
ATOM 2065 C CA . LEU A 1 263 ? -10.945 -10.062 1.988 1 96.31 263 LEU A CA 1
ATOM 2066 C C . LEU A 1 263 ? -10.633 -9.086 3.121 1 96.31 263 LEU A C 1
ATOM 2068 O O . LEU A 1 263 ? -9.828 -8.164 2.953 1 96.31 263 LEU A O 1
ATOM 2072 N N . PRO A 1 264 ? -11.312 -9.258 4.242 1 96.06 264 PRO A N 1
ATOM 2073 C CA . PRO A 1 264 ? -11 -8.422 5.402 1 96.06 264 PRO A CA 1
ATOM 2074 C C . PRO A 1 264 ? -9.734 -8.859 6.125 1 96.06 264 PRO A C 1
ATOM 2076 O O . PRO A 1 264 ? -9.773 -9.188 7.316 1 96.06 264 PRO A O 1
ATOM 2079 N N . ILE A 1 265 ? -8.625 -8.75 5.469 1 96.75 265 ILE A N 1
ATOM 2080 C CA . ILE A 1 265 ? -7.363 -9.266 5.992 1 96.75 265 ILE A CA 1
ATOM 2081 C C . ILE A 1 265 ? -6.953 -8.469 7.227 1 96.75 265 ILE A C 1
ATOM 2083 O O . ILE A 1 265 ? -6.207 -8.961 8.07 1 96.75 265 ILE A O 1
ATOM 2087 N N . GLU A 1 266 ? -7.465 -7.227 7.352 1 96.56 266 GLU A N 1
ATOM 2088 C CA . GLU A 1 266 ? -7.156 -6.379 8.5 1 96.56 266 GLU A CA 1
ATOM 2089 C C . GLU A 1 266 ? -7.426 -7.105 9.812 1 96.56 266 GLU A C 1
ATOM 2091 O O . GLU A 1 266 ? -6.668 -6.961 10.773 1 96.56 266 GLU A O 1
ATOM 2096 N N . LYS A 1 267 ? -8.406 -7.938 9.797 1 95.88 267 LYS A N 1
ATOM 2097 C CA . LYS A 1 267 ? -8.891 -8.586 11.016 1 95.88 267 LYS A CA 1
ATOM 2098 C C . LYS A 1 267 ? -7.914 -9.664 11.484 1 95.88 267 LYS A C 1
ATOM 2100 O O . LYS A 1 267 ? -7.973 -10.102 12.641 1 95.88 267 LYS A O 1
ATOM 2105 N N . LYS A 1 268 ? -6.992 -10.039 10.578 1 96.19 268 LYS A N 1
ATOM 2106 C CA . LYS A 1 268 ? -6.145 -11.172 10.93 1 96.19 268 LYS A CA 1
ATOM 2107 C C . LYS A 1 268 ? -4.668 -10.82 10.797 1 96.19 268 LYS A C 1
ATOM 2109 O O . LYS A 1 268 ? -3.803 -11.688 10.945 1 96.19 268 LYS A O 1
ATOM 2114 N N . LEU A 1 269 ? -4.309 -9.539 10.602 1 96.75 269 LEU A N 1
ATOM 2115 C CA . LEU A 1 269 ? -2.914 -9.133 10.453 1 96.75 269 LEU A CA 1
ATOM 2116 C C . LEU A 1 269 ? -2.143 -9.352 11.75 1 96.75 269 LEU A C 1
ATOM 2118 O O . LEU A 1 269 ? -0.922 -9.516 11.727 1 96.75 269 LEU A O 1
ATOM 2122 N N . GLY A 1 270 ? -2.838 -9.32 12.883 1 94.94 270 GLY A N 1
ATOM 2123 C CA . GLY A 1 270 ? -2.205 -9.625 14.156 1 94.94 270 GLY A CA 1
ATOM 2124 C C . GLY A 1 270 ? -1.545 -10.992 14.18 1 94.94 270 GLY A C 1
ATOM 2125 O O . GLY A 1 270 ? -0.523 -11.18 14.844 1 94.94 270 GLY A O 1
ATOM 2126 N N . MET A 1 271 ? -2.113 -11.984 13.43 1 94.81 271 MET A N 1
ATOM 2127 C CA . MET A 1 271 ? -1.525 -13.32 13.312 1 94.81 271 MET A CA 1
ATOM 2128 C C . MET A 1 271 ? -0.123 -13.242 12.719 1 94.81 271 MET A C 1
ATOM 2130 O O . MET A 1 271 ? 0.773 -13.977 13.133 1 94.81 271 MET A O 1
ATOM 2134 N N . LEU A 1 272 ? 0.028 -12.336 11.766 1 96.94 272 LEU A N 1
ATOM 2135 C CA . LEU A 1 272 ? 1.304 -12.211 11.07 1 96.94 272 LEU A CA 1
ATOM 2136 C C . LEU A 1 272 ? 2.336 -11.508 11.945 1 96.94 272 LEU A C 1
ATOM 2138 O O . LEU A 1 272 ? 3.477 -11.961 12.055 1 96.94 272 LEU A O 1
ATOM 2142 N N . THR A 1 273 ? 1.91 -10.383 12.617 1 95.12 273 THR A N 1
ATOM 2143 C CA . THR A 1 273 ? 2.859 -9.648 13.445 1 95.12 273 THR A CA 1
ATOM 2144 C C . THR A 1 273 ? 3.281 -10.492 14.648 1 95.12 273 THR A C 1
ATOM 2146 O O . THR A 1 273 ? 4.422 -10.391 15.109 1 95.12 273 THR A O 1
ATOM 2149 N N . THR A 1 274 ? 2.387 -11.297 15.18 1 92.88 274 THR A N 1
ATOM 2150 C CA . THR A 1 274 ? 2.713 -12.18 16.297 1 92.88 274 THR A CA 1
ATOM 2151 C C . THR A 1 274 ? 3.699 -13.258 15.859 1 92.88 274 THR A C 1
ATOM 2153 O O . THR A 1 274 ? 4.633 -13.594 16.594 1 92.88 274 THR A O 1
ATOM 2156 N N . LYS A 1 275 ? 3.504 -13.742 14.688 1 93.5 275 LYS A N 1
ATOM 2157 C CA . LYS A 1 275 ? 4.328 -14.844 14.195 1 93.5 275 LYS A CA 1
ATOM 2158 C C . LYS A 1 275 ? 5.738 -14.367 13.867 1 93.5 275 LYS A C 1
ATOM 2160 O O . LYS A 1 275 ? 6.715 -15.078 14.117 1 93.5 275 LYS A O 1
ATOM 2165 N N . PHE A 1 276 ? 5.855 -13.141 13.328 1 94.25 276 PHE A N 1
ATOM 2166 C CA . PHE A 1 276 ? 7.121 -12.797 12.695 1 94.25 276 PHE A CA 1
ATOM 2167 C C . PHE A 1 276 ? 7.816 -11.672 13.461 1 94.25 276 PHE A C 1
ATOM 2169 O O . PHE A 1 276 ? 8.945 -11.305 13.133 1 94.25 276 PHE A O 1
ATOM 2176 N N . THR A 1 277 ? 7.109 -11.016 14.344 1 82.62 277 THR A N 1
ATOM 2177 C CA . THR A 1 277 ? 7.762 -9.969 15.125 1 82.62 277 THR A CA 1
ATOM 2178 C C . THR A 1 277 ? 8.117 -10.484 16.516 1 82.62 277 THR A C 1
ATOM 2180 O O . THR A 1 277 ? 7.289 -11.102 17.188 1 82.62 277 THR A O 1
ATOM 2183 N N . THR A 1 278 ? 9.383 -10.648 16.891 1 62.03 278 THR A N 1
ATOM 2184 C CA . THR A 1 278 ? 9.82 -11.164 18.188 1 62.03 278 THR A CA 1
ATOM 2185 C C . THR A 1 278 ? 9.531 -10.148 19.297 1 62.03 278 THR A C 1
ATOM 2187 O O . THR A 1 278 ? 9.25 -10.531 20.438 1 62.03 278 THR A O 1
ATOM 2190 N N . GLU A 1 279 ? 9.852 -8.984 19.094 1 61.94 279 GLU A N 1
ATOM 2191 C CA . GLU A 1 279 ? 9.734 -8.062 20.234 1 61.94 279 GLU A CA 1
ATOM 2192 C C . GLU A 1 279 ? 8.555 -7.113 20.047 1 61.94 279 GLU A C 1
ATOM 2194 O O . GLU A 1 279 ? 8.375 -6.539 18.969 1 61.94 279 GLU A O 1
ATOM 2199 N N . VAL A 1 280 ? 7.43 -7.625 20.797 1 52.81 280 VAL A N 1
ATOM 2200 C CA . VAL A 1 280 ? 6.371 -6.629 20.672 1 52.81 280 VAL A CA 1
ATOM 2201 C C . VAL A 1 280 ? 6.57 -5.531 21.719 1 52.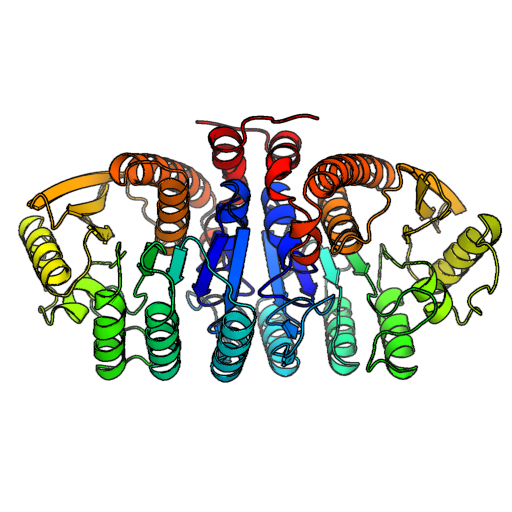81 280 VAL A C 1
ATOM 2203 O O . VAL A 1 280 ? 6.727 -5.82 22.906 1 52.81 280 VAL A O 1
ATOM 2206 N N . SER A 1 281 ? 7.391 -4.309 21.922 1 53.06 281 SER A N 1
ATOM 2207 C CA . SER A 1 281 ? 7.246 -3.494 23.125 1 53.06 281 SER A CA 1
ATOM 2208 C C . SER A 1 281 ? 6.477 -2.211 22.844 1 53.06 281 SER A C 1
ATOM 2210 O O . SER A 1 281 ? 6.707 -1.556 21.812 1 53.06 281 SER A O 1
ATOM 2212 N N . LEU A 1 282 ? 5.094 -2.072 23.422 1 42.5 282 LEU A N 1
ATOM 2213 C CA . LEU A 1 282 ? 4.445 -1.009 24.172 1 42.5 282 LEU A CA 1
ATOM 2214 C C . LEU A 1 282 ? 4.797 -1.103 25.656 1 42.5 282 LEU A C 1
ATOM 2216 O O . LEU A 1 282 ? 4.984 -2.201 26.188 1 42.5 282 LEU A O 1
ATOM 2220 N N . MET B 1 1 ? -16.203 -2.193 9.328 1 88.81 1 MET B N 1
ATOM 2221 C CA . MET B 1 1 ? -14.883 -1.578 9.367 1 88.81 1 MET B CA 1
ATOM 2222 C C . MET B 1 1 ? -14.914 -0.196 8.719 1 88.81 1 MET B C 1
ATOM 2224 O O . MET B 1 1 ? -15.57 0.006 7.699 1 88.81 1 MET B O 1
ATOM 2228 N N . LYS B 1 2 ? -14.273 0.846 9.367 1 95.62 2 LYS B N 1
ATOM 2229 C CA . LYS B 1 2 ? -14.203 2.193 8.812 1 95.62 2 LYS B CA 1
ATOM 2230 C C . LYS B 1 2 ? -13.422 2.205 7.504 1 95.62 2 LYS B C 1
ATOM 2232 O O . LYS B 1 2 ? -12.57 1.344 7.273 1 95.62 2 LYS B O 1
ATOM 2237 N N . LYS B 1 3 ? -13.812 3.127 6.688 1 97.06 3 LYS B N 1
ATOM 2238 C CA . LYS B 1 3 ? -13.164 3.299 5.395 1 97.06 3 LYS B CA 1
ATOM 2239 C C . LYS B 1 3 ? -12.57 4.699 5.262 1 97.06 3 LYS B C 1
ATOM 2241 O O . LYS B 1 3 ? -13.195 5.684 5.652 1 97.06 3 LYS B O 1
ATOM 2246 N N . ILE B 1 4 ? -11.336 4.73 4.715 1 98.75 4 ILE B N 1
ATOM 2247 C CA . ILE B 1 4 ? -10.703 6.031 4.516 1 98.75 4 ILE B CA 1
ATOM 2248 C C . ILE B 1 4 ? -10.203 6.148 3.078 1 98.75 4 ILE B C 1
ATOM 2250 O O . ILE B 1 4 ? -9.594 5.215 2.551 1 98.75 4 ILE B O 1
ATOM 2254 N N . LEU B 1 5 ? -10.531 7.254 2.408 1 98.81 5 LEU B N 1
ATOM 2255 C CA . LEU B 1 5 ? -9.945 7.621 1.125 1 98.81 5 LEU B CA 1
ATOM 2256 C C . LEU B 1 5 ? -8.617 8.352 1.323 1 98.81 5 LEU B C 1
ATOM 2258 O O . LEU B 1 5 ? -8.562 9.367 2.021 1 98.81 5 LEU B O 1
ATOM 2262 N N . ILE B 1 6 ? -7.562 7.84 0.767 1 98.81 6 ILE B N 1
ATOM 2263 C CA . ILE B 1 6 ? -6.254 8.461 0.928 1 98.81 6 ILE B CA 1
ATOM 2264 C C . ILE B 1 6 ? -5.727 8.922 -0.431 1 98.81 6 ILE B C 1
ATOM 2266 O O . ILE B 1 6 ? -5.48 8.094 -1.315 1 98.81 6 ILE B O 1
ATOM 2270 N N . ALA B 1 7 ? -5.59 10.156 -0.62 1 98.88 7 ALA B N 1
ATOM 2271 C CA . ALA B 1 7 ? -4.953 10.734 -1.799 1 98.88 7 ALA B CA 1
ATOM 2272 C C . ALA B 1 7 ? -3.535 11.195 -1.485 1 98.88 7 ALA B C 1
ATOM 2274 O O . ALA B 1 7 ? -3.334 12.094 -0.663 1 98.88 7 ALA B O 1
ATOM 2275 N N . ASN B 1 8 ? -2.555 10.617 -2.033 1 98.75 8 ASN B N 1
ATOM 2276 C CA . ASN B 1 8 ? -1.145 10.891 -1.783 1 98.75 8 ASN B CA 1
ATOM 2277 C C . ASN B 1 8 ? -0.252 10.258 -2.846 1 98.75 8 ASN B C 1
ATOM 2279 O O . ASN B 1 8 ? -0.729 9.492 -3.689 1 98.75 8 ASN B O 1
ATOM 2283 N N . ASP B 1 9 ? 1.033 10.617 -2.904 1 98.25 9 ASP B N 1
ATOM 2284 C CA . ASP B 1 9 ? 1.951 9.961 -3.83 1 98.25 9 ASP B CA 1
ATOM 2285 C C . ASP B 1 9 ? 2.312 8.555 -3.348 1 98.25 9 ASP B C 1
ATOM 2287 O O . ASP B 1 9 ? 2.133 8.234 -2.172 1 98.25 9 ASP B O 1
ATOM 2291 N N . LEU B 1 10 ? 2.729 7.711 -4.258 1 98.56 10 LEU B N 1
ATOM 2292 C CA . LEU B 1 10 ? 3.201 6.359 -3.98 1 98.56 10 LEU B CA 1
ATOM 2293 C C . LEU B 1 10 ? 4.613 6.156 -4.512 1 98.56 10 LEU B C 1
ATOM 2295 O O . LEU B 1 10 ? 4.816 6.047 -5.723 1 98.56 10 LEU B O 1
ATOM 2299 N N . PRO B 1 11 ? 5.594 6.105 -3.619 1 98.19 11 PRO B N 1
ATOM 2300 C CA . PRO B 1 11 ? 6.957 5.793 -4.047 1 98.19 11 PRO B CA 1
ATOM 2301 C C . PRO B 1 11 ? 7.215 4.289 -4.141 1 98.19 11 PRO B C 1
ATOM 2303 O O . PRO B 1 11 ? 6.699 3.52 -3.326 1 98.19 11 PRO B O 1
ATOM 2306 N N . GLY B 1 12 ? 8.016 3.922 -5.105 1 98 12 GLY B N 1
ATOM 2307 C CA . GLY B 1 12 ? 8.469 2.543 -5.156 1 98 12 GLY B CA 1
ATOM 2308 C C . GLY B 1 12 ? 9.461 2.197 -4.059 1 98 12 GLY B C 1
ATOM 2309 O O . GLY B 1 12 ? 9.383 1.121 -3.465 1 98 12 GLY B O 1
ATOM 2310 N N . ILE B 1 13 ? 10.359 3.123 -3.883 1 96.81 13 ILE B N 1
ATOM 2311 C CA . ILE B 1 13 ? 11.367 3.002 -2.836 1 96.81 13 ILE B CA 1
ATOM 2312 C C . ILE B 1 13 ? 11.227 4.16 -1.848 1 96.81 13 ILE B C 1
ATOM 2314 O O . ILE B 1 13 ? 11.062 5.312 -2.252 1 96.81 13 ILE B O 1
ATOM 2318 N N . GLY B 1 14 ? 11.32 3.785 -0.607 1 94 14 GLY B N 1
ATOM 2319 C CA . GLY B 1 14 ? 11.164 4.773 0.448 1 94 14 GLY B CA 1
ATOM 2320 C C . GLY B 1 14 ? 9.789 4.754 1.09 1 94 14 GLY B C 1
ATOM 2321 O O . GLY B 1 14 ? 8.773 4.648 0.396 1 94 14 GLY B O 1
ATOM 2322 N N . LYS B 1 15 ? 9.742 4.793 2.342 1 94.31 15 LYS B N 1
ATOM 2323 C CA . LYS B 1 15 ? 8.492 4.664 3.088 1 94.31 15 LYS B CA 1
ATOM 2324 C C . LYS B 1 15 ? 7.961 6.031 3.506 1 94.31 15 LYS B C 1
ATOM 2326 O O . LYS B 1 15 ? 7.914 6.348 4.695 1 94.31 15 LYS B O 1
ATOM 2331 N N . VAL B 1 16 ? 7.441 6.715 2.457 1 96.31 16 VAL B N 1
ATOM 2332 C CA . VAL B 1 16 ? 6.727 7.965 2.67 1 96.31 16 VAL B CA 1
ATOM 2333 C C . VAL B 1 16 ? 5.332 7.875 2.049 1 96.31 16 VAL B C 1
ATOM 2335 O O . VAL B 1 16 ? 5.051 6.961 1.271 1 96.31 16 VAL B O 1
ATOM 2338 N N . ALA B 1 17 ? 4.473 8.766 2.465 1 97.19 17 ALA B N 1
ATOM 2339 C CA . ALA B 1 17 ? 3.16 8.961 1.852 1 97.19 17 ALA B CA 1
ATOM 2340 C C . ALA B 1 17 ? 2.338 7.676 1.912 1 97.19 17 ALA B C 1
ATOM 2342 O O . ALA B 1 17 ? 2.145 7.102 2.988 1 97.19 17 ALA B O 1
ATOM 2343 N N . LEU B 1 18 ? 1.963 7.082 0.768 1 98.5 18 LEU B N 1
ATOM 2344 C CA . LEU B 1 18 ? 1.056 5.941 0.764 1 98.5 18 LEU B CA 1
ATOM 2345 C C . LEU B 1 18 ? 1.759 4.688 1.272 1 98.5 18 LEU B C 1
ATOM 2347 O O . LEU B 1 18 ? 1.121 3.807 1.854 1 98.5 18 LEU B O 1
ATOM 2351 N N . ALA B 1 19 ? 3.053 4.617 1.048 1 97.69 19 ALA B N 1
ATOM 2352 C CA . ALA B 1 19 ? 3.797 3.402 1.371 1 97.69 19 ALA B CA 1
ATOM 2353 C C . ALA B 1 19 ? 3.658 3.051 2.85 1 97.69 19 ALA B C 1
ATOM 2355 O O . ALA B 1 19 ? 3.314 1.919 3.197 1 97.69 19 ALA B O 1
ATOM 2356 N N . PRO B 1 20 ? 3.848 3.963 3.785 1 98 20 PRO B N 1
ATOM 2357 C CA . PRO B 1 20 ? 3.629 3.617 5.191 1 98 20 PRO B CA 1
ATOM 2358 C C . PRO B 1 20 ? 2.156 3.678 5.59 1 98 20 PRO B C 1
ATOM 2360 O O . PRO B 1 20 ? 1.734 2.975 6.512 1 98 20 PRO B O 1
ATOM 2363 N N . ALA B 1 21 ? 1.369 4.484 4.91 1 98.69 21 ALA B N 1
ATOM 2364 C CA . ALA B 1 21 ? -0.028 4.691 5.281 1 98.69 21 ALA B CA 1
ATOM 2365 C C . ALA B 1 21 ? -0.835 3.404 5.121 1 98.69 21 ALA B C 1
ATOM 2367 O O . ALA B 1 21 ? -1.647 3.062 5.98 1 98.69 21 ALA B O 1
ATOM 2368 N N . ILE B 1 22 ? -0.576 2.68 4.098 1 98.69 22 ILE B N 1
ATOM 2369 C CA . ILE B 1 22 ? -1.378 1.513 3.752 1 98.69 22 ILE B CA 1
ATOM 2370 C C . ILE B 1 22 ? -1.266 0.464 4.855 1 98.69 22 ILE B C 1
ATOM 2372 O O . ILE B 1 22 ? -2.273 0.052 5.438 1 98.69 22 ILE B O 1
ATOM 2376 N N . PRO B 1 23 ? -0.065 0.048 5.266 1 98.56 23 PRO B N 1
ATOM 2377 C CA . PRO B 1 23 ? 0.001 -0.941 6.344 1 98.56 23 PRO B CA 1
ATOM 2378 C C . PRO B 1 23 ? -0.453 -0.379 7.688 1 98.56 23 PRO B C 1
ATOM 2380 O O . PRO B 1 23 ? -1.007 -1.111 8.516 1 98.56 23 PRO B O 1
ATOM 2383 N N . ILE B 1 24 ? -0.231 0.902 7.918 1 98.75 24 ILE B N 1
ATOM 2384 C CA . ILE B 1 24 ? -0.643 1.505 9.18 1 98.75 24 ILE B CA 1
ATOM 2385 C C . ILE B 1 24 ? -2.162 1.439 9.312 1 98.75 24 ILE B C 1
ATOM 2387 O O . ILE B 1 24 ? -2.684 0.942 10.312 1 98.75 24 ILE B O 1
ATOM 2391 N N . PHE B 1 25 ? -2.889 1.882 8.32 1 98.81 25 PHE B N 1
ATOM 2392 C CA . PHE B 1 25 ? -4.344 1.865 8.383 1 98.81 25 PHE B CA 1
ATOM 2393 C C . PHE B 1 25 ? -4.867 0.436 8.477 1 98.81 25 PHE B C 1
ATOM 2395 O O . PHE B 1 25 ? -5.809 0.16 9.219 1 98.81 25 PHE B O 1
ATOM 2402 N N . ALA B 1 26 ? -4.242 -0.465 7.707 1 98.25 26 ALA B N 1
ATOM 2403 C CA . ALA B 1 26 ? -4.668 -1.861 7.762 1 98.25 26 ALA B CA 1
ATOM 2404 C C . ALA B 1 26 ? -4.531 -2.424 9.172 1 98.25 26 ALA B C 1
ATOM 2406 O O . ALA B 1 26 ? -5.457 -3.057 9.688 1 98.25 26 ALA B O 1
ATOM 2407 N N . CYS B 1 27 ? -3.422 -2.162 9.812 1 97.62 27 CYS B N 1
ATOM 2408 C CA . CYS B 1 27 ? -3.156 -2.678 11.148 1 97.62 27 CYS B CA 1
ATOM 2409 C C . CYS B 1 27 ? -4.062 -2.016 12.18 1 97.62 27 CYS B C 1
ATOM 2411 O O . CYS B 1 27 ? -4.27 -2.557 13.266 1 97.62 27 CYS B O 1
ATOM 2413 N N . CYS B 1 28 ? -4.559 -0.848 11.836 1 98.31 28 CYS B N 1
ATOM 2414 C CA . CYS B 1 28 ? -5.469 -0.135 12.719 1 98.31 28 CYS B CA 1
ATOM 2415 C C . CYS B 1 28 ? -6.918 -0.49 12.414 1 98.31 28 CYS B C 1
ATOM 2417 O O . CYS B 1 28 ? -7.84 0.193 12.875 1 98.31 28 CYS B O 1
ATOM 2419 N N . GLN B 1 29 ? -7.129 -1.513 11.586 1 97.38 29 GLN B N 1
ATOM 2420 C CA . GLN B 1 29 ? -8.461 -2.031 11.281 1 97.38 29 GLN B CA 1
ATOM 2421 C C . GLN B 1 29 ? -9.266 -1.029 10.469 1 97.38 29 GLN B C 1
ATOM 2423 O O . GLN B 1 29 ? -10.453 -0.83 10.719 1 97.38 29 GLN B O 1
ATOM 2428 N N . ILE B 1 30 ? -8.656 -0.407 9.531 1 98.12 30 ILE B N 1
ATOM 2429 C CA . ILE B 1 30 ? -9.312 0.568 8.664 1 98.12 30 ILE B CA 1
ATOM 2430 C C . ILE B 1 30 ? -9.07 0.203 7.203 1 98.12 30 ILE B C 1
ATOM 2432 O O . ILE B 1 30 ? -7.938 -0.043 6.793 1 98.12 30 ILE B O 1
ATOM 2436 N N . GLU B 1 31 ? -10.117 0.114 6.465 1 97.25 31 GLU B N 1
ATOM 2437 C CA . GLU B 1 31 ? -10.031 -0.164 5.035 1 97.25 31 GLU B CA 1
ATOM 2438 C C . GLU B 1 31 ? -9.664 1.09 4.246 1 97.25 31 GLU B C 1
ATOM 2440 O O . GLU B 1 31 ? -10.164 2.18 4.535 1 97.25 31 GLU B O 1
ATOM 2445 N N . THR B 1 32 ? -8.789 0.898 3.279 1 98.06 32 THR B N 1
ATOM 2446 C CA . THR B 1 32 ? -8.312 2.062 2.539 1 98.06 32 THR B CA 1
ATOM 2447 C C . THR B 1 32 ? -8.906 2.092 1.135 1 98.06 32 THR B C 1
ATOM 2449 O O . THR B 1 32 ? -9.117 1.043 0.522 1 98.06 32 THR B O 1
ATOM 2452 N N . ILE B 1 33 ? -9.25 3.227 0.674 1 98.25 33 ILE B N 1
ATOM 2453 C CA . ILE B 1 33 ? -9.492 3.586 -0.72 1 98.25 33 ILE B CA 1
ATOM 2454 C C . ILE B 1 33 ? -8.32 4.414 -1.246 1 98.25 33 ILE B C 1
ATOM 2456 O O . ILE B 1 33 ? -8.086 5.531 -0.788 1 98.25 33 ILE B O 1
ATOM 2460 N N . LEU B 1 34 ? -7.586 3.867 -2.197 1 98.75 34 LEU B N 1
ATOM 2461 C CA . LEU B 1 34 ? -6.297 4.445 -2.568 1 98.75 34 LEU B CA 1
ATOM 2462 C C . LEU B 1 34 ? -6.43 5.305 -3.822 1 98.75 34 LEU B C 1
ATOM 2464 O O . LEU B 1 34 ? -6.938 4.84 -4.848 1 98.75 34 LEU B O 1
ATOM 2468 N N . LEU B 1 35 ? -6.023 6.496 -3.76 1 98.81 35 LEU B N 1
ATOM 2469 C CA . LEU B 1 35 ? -6.016 7.441 -4.871 1 98.81 35 LEU B CA 1
ATOM 2470 C C . LEU B 1 35 ? -4.625 8.031 -5.078 1 98.81 35 LEU B C 1
ATOM 2472 O O . LEU B 1 35 ? -4.348 9.148 -4.633 1 98.81 35 LEU B O 1
ATOM 2476 N N . PRO B 1 36 ? -3.758 7.27 -5.77 1 98.75 36 PRO B N 1
ATOM 2477 C CA . PRO B 1 36 ? -2.426 7.828 -6.012 1 98.75 36 PRO B CA 1
ATOM 2478 C C . PRO B 1 36 ? -2.467 9.117 -6.832 1 98.75 36 PRO B C 1
ATOM 2480 O O . PRO B 1 36 ? -3.074 9.148 -7.902 1 98.75 36 PRO B O 1
ATOM 2483 N N . THR B 1 37 ? -1.778 10.125 -6.336 1 98.62 37 THR B N 1
ATOM 2484 C CA . THR B 1 37 ? -1.702 11.398 -7.043 1 98.62 37 THR B CA 1
ATOM 2485 C C . THR B 1 37 ? -0.527 11.406 -8.016 1 98.62 37 THR B C 1
ATOM 2487 O O . THR B 1 37 ? -0.603 12.023 -9.078 1 98.62 37 THR B O 1
ATOM 2490 N N . VAL B 1 38 ? 0.538 10.828 -7.551 1 98.12 38 VAL B N 1
ATOM 2491 C CA . VAL B 1 38 ? 1.765 10.688 -8.328 1 98.12 38 VAL B CA 1
ATOM 2492 C C . VAL B 1 38 ? 2.451 9.367 -7.973 1 98.12 38 VAL B C 1
ATOM 2494 O O . VAL B 1 38 ? 2.469 8.969 -6.809 1 98.12 38 VAL B O 1
ATOM 2497 N N . LEU B 1 39 ? 2.938 8.648 -9.008 1 98.69 39 LEU B N 1
ATOM 2498 C CA . LEU B 1 39 ? 3.842 7.531 -8.781 1 98.69 39 LEU B CA 1
ATOM 2499 C C . LEU B 1 39 ? 5.297 7.977 -8.883 1 98.69 39 LEU B C 1
ATOM 2501 O O . LEU B 1 39 ? 5.648 8.758 -9.773 1 98.69 39 LEU B O 1
ATOM 2505 N N . LEU B 1 40 ? 6.078 7.562 -7.949 1 98.44 40 LEU B N 1
ATOM 2506 C CA . LEU B 1 40 ? 7.512 7.824 -7.945 1 98.44 40 LEU B CA 1
ATOM 2507 C C . LEU B 1 40 ? 8.305 6.523 -7.816 1 98.44 40 LEU B C 1
ATOM 2509 O O . LEU B 1 40 ? 7.914 5.629 -7.062 1 98.44 40 LEU B O 1
ATOM 2513 N N . SER B 1 41 ? 9.438 6.449 -8.57 1 98.31 41 SER B N 1
ATOM 2514 C CA . SER B 1 41 ? 10.266 5.262 -8.43 1 98.31 41 SER B CA 1
ATOM 2515 C C . SER B 1 41 ? 10.953 5.227 -7.066 1 98.31 41 SER B C 1
ATOM 2517 O O . SER B 1 41 ? 11.281 4.152 -6.559 1 98.31 41 SER B O 1
ATOM 2519 N N . SER B 1 42 ? 11.25 6.348 -6.555 1 96.69 42 SER B N 1
ATOM 2520 C CA . SER B 1 42 ? 11.727 6.555 -5.191 1 96.69 42 SER B CA 1
ATOM 2521 C C . SER B 1 42 ? 11.25 7.895 -4.637 1 96.69 42 SER B C 1
ATOM 2523 O O . SER B 1 42 ? 10.805 8.758 -5.391 1 96.69 42 SER B O 1
ATOM 2525 N N . HIS B 1 43 ? 11.242 7.914 -3.305 1 90.88 43 HIS B N 1
ATOM 2526 C CA . HIS B 1 43 ? 10.992 9.266 -2.809 1 90.88 43 HIS B CA 1
ATOM 2527 C C . HIS B 1 43 ? 12.086 10.227 -3.258 1 90.88 43 HIS B C 1
ATOM 2529 O O . HIS B 1 43 ? 13.117 9.797 -3.787 1 90.88 43 HIS B O 1
ATOM 2535 N N . THR B 1 44 ? 11.953 11.469 -3.084 1 85.94 44 THR B N 1
ATOM 2536 C CA . THR B 1 44 ? 12.773 12.469 -3.754 1 85.94 44 THR B CA 1
ATOM 2537 C C . THR B 1 44 ? 14.008 12.805 -2.92 1 85.94 44 THR B C 1
ATOM 2539 O O . THR B 1 44 ? 14.922 13.469 -3.402 1 85.94 44 THR B O 1
ATOM 2542 N N . GLY B 1 45 ? 13.984 12.312 -1.718 1 81.25 45 GLY B N 1
ATOM 2543 C CA . GLY B 1 45 ? 15.109 12.648 -0.86 1 81.25 45 GLY B CA 1
ATOM 2544 C C . GLY B 1 45 ? 16.312 11.742 -1.066 1 81.25 45 GLY B C 1
ATOM 2545 O O . GLY B 1 45 ? 16.266 10.562 -0.716 1 81.25 45 GLY B O 1
ATOM 2546 N N . GLY B 1 46 ? 17.391 12.188 -1.712 1 80.56 46 GLY B N 1
ATOM 2547 C CA . GLY B 1 46 ? 18.641 11.438 -1.75 1 80.56 46 GLY B CA 1
ATOM 2548 C C . GLY B 1 46 ? 18.781 10.57 -2.984 1 80.56 46 GLY B C 1
ATOM 2549 O O . GLY B 1 46 ? 19.719 9.781 -3.092 1 80.56 46 GLY B O 1
ATOM 2550 N N . PHE B 1 47 ? 17.828 10.578 -3.857 1 90.56 47 PHE B N 1
ATOM 2551 C CA . PHE B 1 47 ? 17.891 9.742 -5.051 1 90.56 47 PHE B CA 1
ATOM 2552 C C . PHE B 1 47 ? 17.969 10.602 -6.309 1 90.56 47 PHE B C 1
ATOM 2554 O O . PHE B 1 47 ? 17.609 11.781 -6.285 1 90.56 47 PHE B O 1
ATOM 2561 N N . ASN B 1 48 ? 18.531 9.953 -7.285 1 91.19 48 ASN B N 1
ATOM 2562 C CA . ASN B 1 48 ? 18.625 10.602 -8.586 1 91.19 48 ASN B CA 1
ATOM 2563 C C . ASN B 1 48 ? 17.875 9.812 -9.656 1 91.19 48 ASN B C 1
ATOM 2565 O O . ASN B 1 48 ? 17.516 8.664 -9.438 1 91.19 48 ASN B O 1
ATOM 2569 N N . ASN B 1 49 ? 17.562 10.516 -10.781 1 94.56 49 ASN B N 1
ATOM 2570 C CA . ASN B 1 49 ? 16.938 9.883 -11.93 1 94.56 49 ASN B CA 1
ATOM 2571 C C . ASN B 1 49 ? 15.594 9.25 -11.555 1 94.56 49 ASN B C 1
ATOM 2573 O O . ASN B 1 49 ? 15.328 8.094 -11.898 1 94.56 49 ASN B O 1
ATOM 2577 N N . ILE B 1 50 ? 14.852 9.992 -10.836 1 96.62 50 ILE B N 1
ATOM 2578 C CA . ILE B 1 50 ? 13.586 9.492 -10.305 1 96.62 50 ILE B CA 1
ATOM 2579 C C . ILE B 1 50 ? 12.539 9.453 -11.422 1 96.62 50 ILE B C 1
ATOM 2581 O O . ILE B 1 50 ? 12.352 10.445 -12.133 1 96.62 50 ILE B O 1
ATOM 2585 N N . ALA B 1 51 ? 11.93 8.273 -11.633 1 98.19 51 ALA B N 1
ATOM 2586 C CA . ALA B 1 51 ? 10.773 8.172 -12.508 1 98.19 51 ALA B CA 1
ATOM 2587 C C . ALA B 1 51 ? 9.539 8.805 -11.867 1 98.19 51 ALA B C 1
ATOM 2589 O O . ALA B 1 51 ? 9.273 8.602 -10.68 1 98.19 51 ALA B O 1
ATOM 2590 N N . ILE B 1 52 ? 8.82 9.625 -12.648 1 97.5 52 ILE B N 1
ATOM 2591 C CA . ILE B 1 52 ? 7.637 10.32 -12.156 1 97.5 52 ILE B CA 1
ATOM 2592 C C . ILE B 1 52 ? 6.469 10.086 -13.109 1 97.5 52 ILE B C 1
ATOM 2594 O O . ILE B 1 52 ? 6.594 10.289 -14.32 1 97.5 52 ILE B O 1
ATOM 2598 N N . ALA B 1 53 ? 5.379 9.586 -12.602 1 98.31 53 ALA B N 1
ATOM 2599 C CA . ALA B 1 53 ? 4.148 9.445 -13.375 1 98.31 53 ALA B CA 1
ATOM 2600 C C . ALA B 1 53 ? 2.998 10.203 -12.711 1 98.31 53 ALA B C 1
ATOM 2602 O O . ALA B 1 53 ? 2.463 9.758 -11.688 1 98.31 53 ALA B O 1
ATOM 2603 N N . GLU B 1 54 ? 2.629 11.312 -13.281 1 97.12 54 GLU B N 1
ATOM 2604 C CA . GLU B 1 54 ? 1.51 12.109 -12.789 1 97.12 54 GLU B CA 1
ATOM 2605 C C . GLU B 1 54 ? 0.18 11.406 -13.031 1 97.12 54 GLU B C 1
ATOM 2607 O O . GLU B 1 54 ? -0.017 10.797 -14.086 1 97.12 54 GLU B O 1
ATOM 2612 N N . GLN B 1 55 ? -0.779 11.531 -12.102 1 98.62 55 GLN B N 1
ATOM 2613 C CA . GLN B 1 55 ? -1.985 10.719 -12.188 1 98.62 55 GLN B CA 1
ATOM 2614 C C . GLN B 1 55 ? -3.24 11.586 -12.188 1 98.62 55 GLN B C 1
ATOM 2616 O O . GLN B 1 55 ? -4.297 11.164 -11.719 1 98.62 55 GLN B O 1
ATOM 2621 N N . THR B 1 56 ? -3.188 12.75 -12.719 1 98.69 56 THR B N 1
ATOM 2622 C CA . THR B 1 56 ? -4.301 13.695 -12.672 1 98.69 56 THR B CA 1
ATOM 2623 C C . THR B 1 56 ? -5.535 13.109 -13.344 1 98.69 56 THR B C 1
ATOM 2625 O O . THR B 1 56 ? -6.629 13.125 -12.773 1 98.69 56 THR B O 1
ATOM 2628 N N . GLU B 1 57 ? -5.367 12.602 -14.539 1 98.56 57 GLU B N 1
ATOM 2629 C CA . GLU B 1 57 ? -6.512 12.047 -15.258 1 98.56 57 GLU B CA 1
ATOM 2630 C C . GLU B 1 57 ? -7.059 10.805 -14.555 1 98.56 57 GLU B C 1
ATOM 2632 O O . GLU B 1 57 ? -8.273 10.609 -14.492 1 98.56 57 GLU B O 1
ATOM 2637 N N . PHE B 1 58 ? -6.195 10 -14.086 1 98.75 58 PHE B N 1
ATOM 2638 C CA . PHE B 1 58 ? -6.621 8.844 -13.312 1 98.75 58 PHE B CA 1
ATOM 2639 C C . PHE B 1 58 ? -7.43 9.266 -12.094 1 98.75 58 PHE B C 1
ATOM 2641 O O . PHE B 1 58 ? -8.461 8.656 -11.781 1 98.75 58 PHE B O 1
ATOM 2648 N N . MET B 1 59 ? -6.996 10.289 -11.391 1 98.81 59 MET B N 1
ATOM 2649 C CA . MET B 1 59 ? -7.73 10.82 -10.25 1 98.81 59 MET B CA 1
ATOM 2650 C C . MET B 1 59 ? -9.133 11.258 -10.656 1 98.81 59 MET B C 1
ATOM 2652 O O . MET B 1 59 ? -10.109 10.922 -9.984 1 98.81 59 MET B O 1
ATOM 2656 N N . ARG B 1 60 ? -9.148 11.977 -11.719 1 98.75 60 ARG B N 1
ATOM 2657 C CA . ARG B 1 60 ? -10.422 12.492 -12.211 1 98.75 60 ARG B CA 1
ATOM 2658 C C . ARG B 1 60 ? -11.414 11.367 -12.484 1 98.75 60 ARG B C 1
ATOM 2660 O O . ARG B 1 60 ? -12.547 11.398 -12.008 1 98.75 60 ARG B O 1
ATOM 2667 N N . GLN B 1 61 ? -10.984 10.359 -13.148 1 98.69 61 GLN B N 1
ATOM 2668 C CA . GLN B 1 61 ? -11.836 9.242 -13.539 1 98.69 61 GLN B CA 1
ATOM 2669 C C . GLN B 1 61 ? -12.203 8.375 -12.336 1 98.69 61 GLN B C 1
ATOM 2671 O O . GLN B 1 61 ? -13.32 7.852 -12.266 1 98.69 61 GLN B O 1
ATOM 2676 N N . SER B 1 62 ? -11.297 8.172 -11.43 1 98.75 62 SER B N 1
ATOM 2677 C CA . SER B 1 62 ? -11.562 7.375 -10.242 1 98.75 62 SER B CA 1
ATOM 2678 C C . SER B 1 62 ? -12.625 8.031 -9.359 1 98.75 62 SER B C 1
ATOM 2680 O O . SER B 1 62 ? -13.555 7.359 -8.906 1 98.75 62 SER B O 1
ATOM 2682 N N . LEU B 1 63 ? -12.438 9.336 -9.141 1 98.56 63 LEU B N 1
ATOM 2683 C CA . LEU B 1 63 ? -13.398 10.062 -8.312 1 98.56 63 LEU B CA 1
ATOM 2684 C C . LEU B 1 63 ? -14.781 10.055 -8.953 1 98.56 63 LEU B C 1
ATOM 2686 O O . LEU B 1 63 ? -15.797 9.953 -8.258 1 98.56 63 LEU B O 1
ATOM 2690 N N . TYR B 1 64 ? -14.789 10.133 -10.258 1 97.88 64 TYR B N 1
ATOM 2691 C CA . TYR B 1 64 ? -16.047 10.039 -10.984 1 97.88 64 TYR B CA 1
ATOM 2692 C C . TYR B 1 64 ? -16.719 8.688 -10.742 1 97.88 64 TYR B C 1
ATOM 2694 O O . TYR B 1 64 ? -17.906 8.625 -10.445 1 97.88 64 TYR B O 1
ATOM 2702 N N . GLN B 1 65 ? -15.977 7.645 -10.852 1 98 65 GLN B N 1
ATOM 2703 C CA . GLN B 1 65 ? -16.516 6.312 -10.617 1 98 65 GLN B CA 1
ATOM 2704 C C . GLN B 1 65 ? -17.047 6.172 -9.195 1 98 65 GLN B C 1
ATOM 2706 O O . GLN B 1 65 ? -18.125 5.609 -8.977 1 98 65 GLN B O 1
ATOM 2711 N N . TRP B 1 66 ? -16.297 6.652 -8.266 1 97.56 66 TRP B N 1
ATOM 2712 C CA . TRP B 1 66 ? -16.609 6.461 -6.852 1 97.56 66 TRP B CA 1
ATOM 2713 C C . TRP B 1 66 ? -17.859 7.262 -6.465 1 97.56 66 TRP B C 1
ATOM 2715 O O . TRP B 1 66 ? -18.641 6.832 -5.613 1 97.56 66 TRP B O 1
ATOM 2725 N N . GLU B 1 67 ? -18.016 8.414 -7.098 1 96.19 67 GLU B N 1
ATOM 2726 C CA . GLU B 1 67 ? -19.25 9.172 -6.926 1 96.19 67 GLU B CA 1
ATOM 2727 C C . GLU B 1 67 ? -20.453 8.383 -7.422 1 96.19 67 GLU B C 1
ATOM 2729 O O . GLU B 1 67 ? -21.5 8.344 -6.758 1 96.19 67 GLU B O 1
ATOM 2734 N N . HIS B 1 68 ? -20.328 7.738 -8.516 1 95.19 68 HIS B N 1
ATOM 2735 C CA . HIS B 1 68 ? -21.422 6.984 -9.109 1 95.19 68 HIS B CA 1
ATOM 2736 C C . HIS B 1 68 ? -21.703 5.715 -8.32 1 95.19 68 HIS B C 1
ATOM 2738 O O . HIS B 1 68 ? -22.844 5.23 -8.305 1 95.19 68 HIS B O 1
ATOM 2744 N N . LEU B 1 69 ? -20.719 5.195 -7.676 1 93.81 69 LEU B N 1
ATOM 2745 C CA . LEU B 1 69 ? -20.906 4.043 -6.797 1 93.81 69 LEU B CA 1
ATOM 2746 C C . LEU B 1 69 ? -21.5 4.469 -5.461 1 93.81 69 LEU B C 1
ATOM 2748 O O . LEU B 1 69 ? -21.797 3.625 -4.617 1 93.81 69 LEU B O 1
ATOM 2752 N N . GLU B 1 70 ? -21.625 5.797 -5.254 1 93.81 70 GLU B N 1
ATOM 2753 C CA . GLU B 1 70 ? -22.125 6.379 -4.012 1 93.81 70 GLU B CA 1
ATOM 2754 C C . GLU B 1 70 ? -21.266 5.953 -2.818 1 93.81 70 GLU B C 1
ATOM 2756 O O . GLU B 1 70 ? -21.797 5.555 -1.779 1 93.81 70 GLU B O 1
ATOM 2761 N N . LEU B 1 71 ? -19.969 5.93 -3.125 1 92.44 71 LEU B N 1
ATOM 2762 C CA . LEU B 1 71 ? -19.047 5.605 -2.049 1 92.44 71 LEU B CA 1
ATOM 2763 C C . LEU B 1 71 ? -19.062 6.691 -0.976 1 92.44 71 LEU B C 1
ATOM 2765 O O . LEU B 1 71 ? -19.016 7.883 -1.291 1 92.44 71 LEU B O 1
ATOM 2769 N N . LYS B 1 72 ? -19.172 6.312 0.289 1 94.56 72 LYS B N 1
ATOM 2770 C CA . LYS B 1 72 ? -19.172 7.219 1.435 1 94.56 72 LYS B CA 1
ATOM 2771 C C . LYS B 1 72 ? -18.109 6.828 2.449 1 94.56 72 LYS B C 1
ATOM 2773 O O . LYS B 1 72 ? -18.391 6.145 3.432 1 94.56 72 LYS B O 1
ATOM 2778 N N . PRO B 1 73 ? -16.906 7.297 2.207 1 97.81 73 PRO B N 1
ATOM 2779 C CA . PRO B 1 73 ? -15.867 7.004 3.203 1 97.81 73 PRO B CA 1
ATOM 2780 C C . PRO B 1 73 ? -16.141 7.68 4.547 1 97.81 73 PRO B C 1
ATOM 2782 O O . PRO B 1 73 ? -16.812 8.711 4.602 1 97.81 73 PRO B O 1
ATOM 2785 N N . ASP B 1 74 ? -15.633 7.039 5.605 1 98.56 74 ASP B N 1
ATOM 2786 C CA . ASP B 1 74 ? -15.719 7.645 6.93 1 98.56 74 ASP B CA 1
ATOM 2787 C C . ASP B 1 74 ? -14.781 8.844 7.047 1 98.56 74 ASP B C 1
ATOM 2789 O O . ASP B 1 74 ? -15.039 9.766 7.828 1 98.56 74 ASP B O 1
ATOM 2793 N N . ALA B 1 75 ? -13.734 8.828 6.242 1 98.88 75 ALA B N 1
ATOM 2794 C CA . ALA B 1 75 ? -12.75 9.906 6.312 1 98.88 75 ALA B CA 1
ATOM 2795 C C . ALA B 1 75 ? -11.984 10.039 5 1 98.88 75 ALA B C 1
ATOM 2797 O O . ALA B 1 75 ? -11.992 9.117 4.176 1 98.88 75 ALA B O 1
ATOM 2798 N N . VAL B 1 76 ? -11.359 11.164 4.801 1 98.88 76 VAL B N 1
ATOM 2799 C CA . VAL B 1 76 ? -10.414 11.461 3.729 1 98.88 76 VAL B CA 1
ATOM 2800 C C . VAL B 1 76 ? -9.102 11.961 4.32 1 98.88 76 VAL B C 1
ATOM 2802 O O . VAL B 1 76 ? -9.102 12.75 5.27 1 98.88 76 VAL B O 1
ATOM 2805 N N . LEU B 1 77 ? -8.023 11.422 3.883 1 98.94 77 LEU B N 1
ATOM 2806 C CA . LEU B 1 77 ? -6.695 11.938 4.188 1 98.94 77 LEU B CA 1
ATOM 2807 C C . LEU B 1 77 ? -5.945 12.297 2.908 1 98.94 77 LEU B C 1
ATOM 2809 O O . LEU B 1 77 ? -5.789 11.461 2.016 1 98.94 77 LEU B O 1
ATOM 2813 N N . THR B 1 78 ? -5.527 13.57 2.799 1 98.81 78 THR B N 1
ATOM 2814 C CA . THR B 1 78 ? -4.766 13.969 1.624 1 98.81 78 THR B CA 1
ATOM 2815 C C . THR B 1 78 ? -3.34 14.359 2.012 1 98.81 78 THR B C 1
ATOM 2817 O O . THR B 1 78 ? -3.092 14.781 3.145 1 98.81 78 THR B O 1
ATOM 2820 N N . GLY B 1 79 ? -2.471 14.18 1.048 1 98 79 GLY B N 1
ATOM 2821 C CA . GLY B 1 79 ? -1.076 14.57 1.174 1 98 79 GLY B CA 1
ATOM 2822 C C . GLY B 1 79 ? -0.556 15.32 -0.038 1 98 79 GLY B C 1
ATOM 2823 O O . GLY B 1 79 ? -1.099 16.359 -0.411 1 98 79 GLY B O 1
ATOM 2824 N N . TYR B 1 80 ? 0.352 14.742 -0.769 1 97.5 80 TYR B N 1
ATOM 2825 C CA . TYR B 1 80 ? 1.104 15.375 -1.846 1 97.5 80 TYR B CA 1
ATOM 2826 C C . TYR B 1 80 ? 0.276 15.445 -3.123 1 97.5 80 TYR B C 1
ATOM 2828 O O . TYR B 1 80 ? -0.265 14.438 -3.574 1 97.5 80 TYR B O 1
ATOM 2836 N N . PHE B 1 81 ? 0.183 16.641 -3.639 1 98 81 PHE B N 1
ATOM 2837 C CA . PHE B 1 81 ? -0.393 16.875 -4.957 1 98 81 PHE B CA 1
ATOM 2838 C C . PHE B 1 81 ? 0.649 17.453 -5.91 1 98 81 PHE B C 1
ATOM 2840 O O . PHE B 1 81 ? 1.38 18.375 -5.551 1 98 81 PHE B O 1
ATOM 2847 N N . ARG B 1 82 ? 0.666 16.938 -7.078 1 95.19 82 ARG B N 1
ATOM 2848 C CA . ARG B 1 82 ? 1.669 17.344 -8.055 1 95.19 82 ARG B CA 1
ATOM 2849 C C . ARG B 1 82 ? 1.339 18.703 -8.641 1 95.19 82 ARG B C 1
ATOM 2851 O O . ARG B 1 82 ? 2.238 19.453 -9.031 1 95.19 82 ARG B O 1
ATOM 2858 N N . ASN B 1 83 ? 0.012 19.016 -8.727 1 96.75 83 ASN B N 1
ATOM 2859 C CA . ASN B 1 83 ? -0.435 20.25 -9.359 1 96.75 83 ASN B CA 1
ATOM 2860 C C . ASN B 1 83 ? -1.754 20.734 -8.766 1 96.75 83 ASN B C 1
ATOM 2862 O O . ASN B 1 83 ? -2.391 20.016 -7.992 1 96.75 83 ASN B O 1
ATOM 2866 N N . THR B 1 84 ? -2.119 21.953 -9.164 1 97.88 84 THR B N 1
ATOM 2867 C CA . THR B 1 84 ? -3.293 22.594 -8.586 1 97.88 84 THR B CA 1
ATOM 2868 C C . THR B 1 84 ? -4.57 21.891 -9.055 1 97.88 84 THR B C 1
ATOM 2870 O O . THR B 1 84 ? -5.566 21.859 -8.328 1 97.88 84 THR B O 1
ATOM 2873 N N . GLU B 1 85 ? -4.566 21.328 -10.234 1 98.38 85 GLU B N 1
ATOM 2874 C CA . GLU B 1 85 ? -5.738 20.625 -10.734 1 98.38 85 GLU B CA 1
ATOM 2875 C C . GLU B 1 85 ? -6.125 19.469 -9.82 1 98.38 85 GLU B C 1
ATOM 2877 O O . GLU B 1 85 ? -7.309 19.234 -9.57 1 98.38 85 GLU B O 1
ATOM 2882 N N . GLN B 1 86 ? -5.18 18.719 -9.344 1 98.69 86 GLN B N 1
ATOM 2883 C CA . GLN B 1 86 ? -5.43 17.625 -8.422 1 98.69 86 GLN B CA 1
ATOM 2884 C C . GLN B 1 86 ? -6.086 18.125 -7.137 1 98.69 86 GLN B C 1
ATOM 2886 O O . GLN B 1 86 ? -6.988 17.469 -6.602 1 98.69 86 GLN B O 1
ATOM 2891 N N . ILE B 1 87 ? -5.609 19.25 -6.648 1 98.75 87 ILE B N 1
ATOM 2892 C CA . ILE B 1 87 ? -6.18 19.844 -5.441 1 98.75 87 ILE B CA 1
ATOM 2893 C C . ILE B 1 87 ? -7.641 20.219 -5.691 1 98.75 87 ILE B C 1
ATOM 2895 O O . ILE B 1 87 ? -8.508 19.938 -4.859 1 98.75 87 ILE B O 1
ATOM 2899 N N . GLU B 1 88 ? -7.871 20.812 -6.801 1 98.56 88 GLU B N 1
ATOM 2900 C CA . GLU B 1 88 ? -9.227 21.219 -7.156 1 98.56 88 GLU B CA 1
ATOM 2901 C C . GLU B 1 88 ? -10.156 20.016 -7.25 1 98.56 88 GLU B C 1
ATOM 2903 O O . GLU B 1 88 ? -11.312 20.078 -6.832 1 98.56 88 GLU B O 1
ATOM 2908 N N . LEU B 1 89 ? -9.672 18.922 -7.844 1 98.75 89 LEU B N 1
ATOM 2909 C CA . LEU B 1 89 ? -10.438 17.672 -7.914 1 98.75 89 LEU B CA 1
ATOM 2910 C C . LEU B 1 89 ? -10.844 17.203 -6.523 1 98.75 89 LEU B C 1
ATOM 2912 O O . LEU B 1 89 ? -11.977 16.766 -6.32 1 98.75 89 LEU B O 1
ATOM 2916 N N . MET B 1 90 ? -9.945 17.344 -5.574 1 98.69 90 MET B N 1
ATOM 2917 C CA . MET B 1 90 ? -10.227 16.891 -4.215 1 98.69 90 MET B CA 1
ATOM 2918 C C . MET B 1 90 ? -11.227 17.812 -3.523 1 98.69 90 MET B C 1
ATOM 2920 O O . MET B 1 90 ? -12.094 17.344 -2.779 1 98.69 90 MET B O 1
ATOM 2924 N N . VAL B 1 91 ? -11.055 19.109 -3.74 1 98.56 91 VAL B N 1
ATOM 2925 C CA . VAL B 1 91 ? -12.016 20.062 -3.186 1 98.56 91 VAL B CA 1
ATOM 2926 C C . VAL B 1 91 ? -13.422 19.703 -3.66 1 98.56 91 VAL B C 1
ATOM 2928 O O . VAL B 1 91 ? -14.344 19.594 -2.852 1 98.56 91 VAL B O 1
ATOM 2931 N N . ASP B 1 92 ? -13.531 19.516 -4.953 1 98.31 92 ASP B N 1
ATOM 2932 C CA . ASP B 1 92 ? -14.82 19.188 -5.559 1 98.31 92 ASP B CA 1
ATOM 2933 C C . ASP B 1 92 ? -15.375 17.875 -4.984 1 98.31 92 ASP B C 1
ATOM 2935 O O . ASP B 1 92 ? -16.578 17.781 -4.711 1 98.31 92 ASP B O 1
ATOM 2939 N N . ASN B 1 93 ? -14.539 16.906 -4.855 1 98.19 93 ASN B N 1
ATOM 2940 C CA . ASN B 1 93 ? -14.969 15.617 -4.332 1 98.19 93 ASN B CA 1
ATOM 2941 C C . ASN B 1 93 ? -15.453 15.727 -2.889 1 98.19 93 ASN B C 1
ATOM 2943 O O . ASN B 1 93 ? -16.5 15.188 -2.535 1 98.19 93 ASN B O 1
ATOM 2947 N N . ILE B 1 94 ? -14.719 16.406 -2.037 1 98.19 94 ILE B N 1
ATOM 2948 C CA . ILE B 1 94 ? -15.008 16.531 -0.613 1 98.19 94 ILE B CA 1
ATOM 2949 C C . ILE B 1 94 ? -16.344 17.234 -0.423 1 98.19 94 ILE B C 1
ATOM 2951 O O . ILE B 1 94 ? -17.125 16.875 0.465 1 98.19 94 ILE B O 1
ATOM 2955 N N . GLU B 1 95 ? -16.641 18.203 -1.257 1 97.5 95 GLU B N 1
ATOM 2956 C CA . GLU B 1 95 ? -17.875 18.969 -1.162 1 97.5 95 GLU B CA 1
ATOM 2957 C C . GLU B 1 95 ? -19.094 18.078 -1.399 1 97.5 95 GLU B C 1
ATOM 2959 O O . GLU B 1 95 ? -20.203 18.391 -0.933 1 97.5 95 GLU B O 1
ATOM 2964 N N . LYS B 1 96 ? -18.906 17.016 -2.053 1 97.25 96 LYS B N 1
ATOM 2965 C CA . LYS B 1 96 ? -20.016 16.141 -2.404 1 97.25 96 LYS B CA 1
ATOM 2966 C C . LYS B 1 96 ? -20.188 15.016 -1.376 1 97.25 96 LYS B C 1
ATOM 2968 O O . LYS B 1 96 ? -21.172 14.273 -1.41 1 97.25 96 LYS B O 1
ATOM 2973 N N . LEU B 1 97 ? -19.234 14.844 -0.44 1 97.62 97 LEU B N 1
ATOM 2974 C CA . LEU B 1 97 ? -19.297 13.789 0.563 1 97.62 97 LEU B CA 1
ATOM 2975 C C . LEU B 1 97 ? -20.25 14.156 1.695 1 97.62 97 LEU B C 1
ATOM 2977 O O . LEU B 1 97 ? -20.547 15.336 1.897 1 97.62 97 LEU B O 1
ATOM 2981 N N . PRO B 1 98 ? -20.75 13.156 2.387 1 96.56 98 PRO B N 1
ATOM 2982 C CA . PRO B 1 98 ? -21.578 13.445 3.555 1 96.56 98 PRO B CA 1
ATOM 2983 C C . PRO B 1 98 ? -20.859 14.297 4.602 1 96.56 98 PRO B C 1
ATOM 2985 O O . PRO B 1 98 ? -19.641 14.141 4.793 1 96.56 98 PRO B O 1
ATOM 2988 N N . GLU B 1 99 ? -21.578 15.094 5.34 1 95.69 99 GLU B N 1
ATOM 2989 C CA . GLU B 1 99 ? -21.016 15.945 6.387 1 95.69 99 GLU B CA 1
ATOM 2990 C C . GLU B 1 99 ? -20.344 15.117 7.469 1 95.69 99 GLU B C 1
ATOM 2992 O O . GLU B 1 99 ? -19.469 15.609 8.188 1 95.69 99 GLU B O 1
ATOM 2997 N N . SER B 1 100 ? -20.766 13.867 7.543 1 96.69 100 SER B N 1
ATOM 2998 C CA . SER B 1 100 ? -20.219 12.977 8.57 1 96.69 100 SER B CA 1
ATOM 2999 C C . SER B 1 100 ? -18.812 12.516 8.219 1 96.69 100 SER B C 1
ATOM 3001 O O . SER B 1 100 ? -18.109 11.969 9.062 1 96.69 100 SER B O 1
ATOM 3003 N N . THR B 1 101 ? -18.359 12.734 6.949 1 98.5 101 THR B N 1
ATOM 3004 C CA . THR B 1 101 ? -17.016 12.352 6.539 1 98.5 101 THR B CA 1
ATOM 3005 C C . THR B 1 101 ? -15.969 13.258 7.18 1 98.5 101 THR B C 1
ATOM 3007 O O . THR B 1 101 ? -16.016 14.484 7.012 1 98.5 101 THR B O 1
ATOM 3010 N N . LYS B 1 102 ? -15.062 12.719 7.949 1 98.69 102 LYS B N 1
ATOM 3011 C CA . LYS B 1 102 ? -14 13.5 8.57 1 98.69 102 LYS B CA 1
ATOM 3012 C C . LYS B 1 102 ? -12.875 13.797 7.578 1 98.69 102 LYS B C 1
ATOM 3014 O O . LYS B 1 102 ? -12.422 12.898 6.867 1 98.69 102 LYS B O 1
ATOM 3019 N N . ILE B 1 103 ? -12.43 15.016 7.512 1 98.88 103 ILE B N 1
ATOM 3020 C CA . ILE B 1 103 ? -11.469 15.445 6.508 1 98.88 103 ILE B CA 1
ATOM 3021 C C . ILE B 1 103 ? -10.141 15.789 7.18 1 98.88 103 ILE B C 1
ATOM 3023 O O . ILE B 1 103 ? -10.07 16.703 8.008 1 98.88 103 ILE B O 1
ATOM 3027 N N . PHE B 1 104 ? -9.086 15.062 6.832 1 98.94 104 PHE B N 1
ATOM 3028 C CA . PHE B 1 104 ? -7.715 15.273 7.293 1 98.94 104 PHE B CA 1
ATOM 3029 C C . PHE B 1 104 ? -6.82 15.727 6.145 1 98.94 104 PHE B C 1
ATOM 3031 O O . PHE B 1 104 ? -6.84 15.133 5.066 1 98.94 104 PHE B O 1
ATOM 3038 N N . ILE B 1 105 ? -5.988 16.797 6.359 1 98.88 105 ILE B N 1
ATOM 3039 C CA . ILE B 1 105 ? -5.16 17.281 5.266 1 98.88 105 ILE B CA 1
ATOM 3040 C C . ILE B 1 105 ? -3.73 17.5 5.754 1 98.88 105 ILE B C 1
ATOM 3042 O O . ILE B 1 105 ? -3.508 18.203 6.742 1 98.88 105 ILE B O 1
ATOM 3046 N N . ASP B 1 106 ? -2.834 16.859 5.16 1 98.69 106 ASP B N 1
ATOM 3047 C CA . ASP B 1 106 ? -1.41 17.172 5.215 1 98.69 106 ASP B CA 1
ATOM 3048 C C . ASP B 1 106 ? -0.975 17.953 3.973 1 98.69 106 ASP B C 1
ATOM 3050 O O . ASP B 1 106 ? -0.938 17.406 2.871 1 98.69 106 ASP B O 1
ATOM 3054 N N . PRO B 1 107 ? -0.668 19.219 4.141 1 98.06 107 PRO B N 1
ATOM 3055 C CA . PRO B 1 107 ? -0.426 20.047 2.959 1 98.06 107 PRO B CA 1
ATOM 3056 C C . PRO B 1 107 ? 0.75 19.547 2.121 1 98.06 107 PRO B C 1
ATOM 3058 O O . PRO B 1 107 ? 0.682 19.547 0.889 1 98.06 107 PRO B O 1
ATOM 3061 N N . ILE B 1 108 ? 1.812 19.141 2.648 1 96.69 108 ILE B N 1
ATOM 3062 C CA . ILE B 1 108 ? 3.039 18.672 2.02 1 96.69 108 ILE B CA 1
ATOM 3063 C C . ILE B 1 108 ? 3.426 19.594 0.872 1 96.69 108 ILE B C 1
ATOM 3065 O O . ILE B 1 108 ? 3.219 19.266 -0.298 1 96.69 108 ILE B O 1
ATOM 3069 N N . MET B 1 109 ? 4.07 20.703 1.187 1 95.75 109 MET B N 1
ATOM 3070 C CA . MET B 1 109 ? 4.352 21.656 0.118 1 95.75 109 MET B CA 1
ATOM 3071 C C . MET B 1 109 ? 5.711 22.312 0.322 1 95.75 109 MET B C 1
ATOM 3073 O O . MET B 1 109 ? 6.203 23.016 -0.562 1 95.75 109 MET B O 1
ATOM 3077 N N . GLY B 1 110 ? 6.281 22.188 1.494 1 93.25 110 GLY B N 1
ATOM 3078 C CA . GLY B 1 110 ? 7.539 22.859 1.771 1 93.25 110 GLY B CA 1
ATOM 3079 C C . GLY B 1 110 ? 8.117 22.516 3.127 1 93.25 110 GLY B C 1
ATOM 3080 O O . GLY B 1 110 ? 7.441 21.906 3.959 1 93.25 110 GLY B O 1
ATOM 3081 N N . ASP B 1 111 ? 9.375 22.859 3.207 1 90.19 111 ASP B N 1
ATOM 3082 C CA . ASP B 1 111 ? 10.141 22.656 4.434 1 90.19 111 ASP B CA 1
ATOM 3083 C C . ASP B 1 111 ? 11.336 23.594 4.516 1 90.19 111 ASP B C 1
ATOM 3085 O O . ASP B 1 111 ? 11.805 24.094 3.49 1 90.19 111 ASP B O 1
ATOM 3089 N N . ASN B 1 112 ? 11.68 23.891 5.75 1 88.81 112 ASN B N 1
ATOM 3090 C CA . ASN B 1 112 ? 12.867 24.703 6 1 88.81 112 ASN B CA 1
ATOM 3091 C C . ASN B 1 112 ? 12.75 26.062 5.344 1 88.81 112 ASN B C 1
ATOM 3093 O O . ASN B 1 112 ? 13.703 26.547 4.711 1 88.81 112 ASN B O 1
ATOM 3097 N N . GLY B 1 113 ? 11.555 26.594 5.352 1 90.31 113 GLY B N 1
ATOM 3098 C CA . GLY B 1 113 ? 11.312 27.969 4.941 1 90.31 113 GLY B CA 1
ATOM 3099 C C . GLY B 1 113 ? 11.094 28.109 3.447 1 90.31 113 GLY B C 1
ATOM 3100 O O . GLY B 1 113 ? 10.938 29.234 2.941 1 90.31 113 GLY B O 1
ATOM 3101 N N . LYS B 1 114 ? 11.094 27 2.77 1 92.31 114 LYS B N 1
ATOM 3102 C CA . LYS B 1 114 ? 10.992 27.078 1.314 1 92.31 114 LYS B CA 1
ATOM 3103 C C . LYS B 1 114 ? 9.961 26.094 0.776 1 92.31 114 LYS B C 1
ATOM 3105 O O . LYS B 1 114 ? 9.781 25.016 1.338 1 92.31 114 LYS B O 1
ATOM 3110 N N . LEU B 1 115 ? 9.391 26.484 -0.349 1 93.81 115 LEU B N 1
ATOM 3111 C CA . LEU B 1 115 ? 8.531 25.578 -1.105 1 93.81 115 LEU B CA 1
ATOM 3112 C C . LEU B 1 115 ? 9.359 24.469 -1.752 1 93.81 115 LEU B C 1
ATOM 3114 O O . LEU B 1 115 ? 10.516 24.688 -2.119 1 93.81 115 LEU B O 1
ATOM 3118 N N . TYR B 1 116 ? 8.773 23.281 -1.845 1 91.25 116 TYR B N 1
ATOM 3119 C CA . TYR B 1 116 ? 9.438 22.25 -2.631 1 91.25 116 TYR B CA 1
ATOM 3120 C C . TYR B 1 116 ? 9.617 22.688 -4.078 1 91.25 116 TYR B C 1
ATOM 3122 O O . TYR B 1 116 ? 8.867 23.531 -4.574 1 91.25 116 TYR B O 1
ATOM 3130 N N . SER B 1 117 ? 10.547 22.078 -4.703 1 85.5 117 SER B N 1
ATOM 3131 C CA . SER B 1 117 ? 10.844 22.406 -6.094 1 85.5 117 SER B CA 1
ATOM 3132 C C . SER B 1 117 ? 9.617 22.219 -6.98 1 85.5 117 SER B C 1
ATOM 3134 O O . SER B 1 117 ? 8.93 21.203 -6.883 1 85.5 117 SER B O 1
ATOM 3136 N N . GLY B 1 118 ? 9.266 23.234 -7.758 1 86.69 118 GLY B N 1
ATOM 3137 C CA . GLY B 1 118 ? 8.172 23.141 -8.711 1 86.69 118 GLY B CA 1
ATOM 3138 C C . GLY B 1 118 ? 6.879 23.75 -8.195 1 86.69 118 GLY B C 1
ATOM 3139 O O . GLY B 1 118 ? 5.941 23.969 -8.969 1 86.69 118 GLY B O 1
ATOM 3140 N N . PHE B 1 119 ? 6.875 24.078 -6.945 1 93.5 119 PHE B N 1
ATOM 3141 C CA . PHE B 1 119 ? 5.66 24.672 -6.383 1 93.5 119 PHE B CA 1
ATOM 3142 C C . PHE B 1 119 ? 5.742 26.188 -6.387 1 93.5 119 PHE B C 1
ATOM 3144 O O . PHE B 1 119 ? 6.828 26.766 -6.266 1 93.5 119 PHE B O 1
ATOM 3151 N N . THR B 1 120 ? 4.551 26.812 -6.602 1 93.94 120 THR B N 1
ATOM 3152 C CA . THR B 1 120 ? 4.441 28.266 -6.66 1 93.94 120 THR B CA 1
ATOM 3153 C C . THR B 1 120 ? 3.373 28.766 -5.691 1 93.94 120 THR B C 1
ATOM 3155 O O . THR B 1 120 ? 2.795 27.984 -4.938 1 93.94 120 THR B O 1
ATOM 3158 N N . LYS B 1 121 ? 3.193 30.047 -5.781 1 95.25 121 LYS B N 1
ATOM 3159 C CA . LYS B 1 121 ? 2.166 30.672 -4.957 1 95.25 121 LYS B CA 1
ATOM 3160 C C . LYS B 1 121 ? 0.78 30.141 -5.301 1 95.25 121 LYS B C 1
ATOM 3162 O O . LYS B 1 121 ? -0.098 30.062 -4.438 1 95.25 121 LYS B O 1
ATOM 3167 N N . GLU B 1 122 ? 0.631 29.781 -6.488 1 96.88 122 GLU B N 1
ATOM 3168 C CA . GLU B 1 122 ? -0.646 29.234 -6.922 1 96.88 122 GLU B CA 1
ATOM 3169 C C . GLU B 1 122 ? -0.959 27.938 -6.191 1 96.88 122 GLU B C 1
ATOM 3171 O O . GLU B 1 122 ? -2.117 27.656 -5.871 1 96.88 122 GLU B O 1
ATOM 3176 N N . HIS B 1 123 ? 0.048 27.141 -6.012 1 97.75 123 HIS B N 1
ATOM 3177 C CA . HIS B 1 123 ? -0.126 25.891 -5.266 1 97.75 123 HIS B CA 1
ATOM 3178 C C . HIS B 1 123 ? -0.557 26.172 -3.828 1 97.75 123 HIS B C 1
ATOM 3180 O O . HIS B 1 123 ? -1.434 25.484 -3.297 1 97.75 123 HIS B O 1
ATOM 3186 N N . VAL B 1 124 ? 0.039 27.172 -3.223 1 98.12 124 VAL B N 1
ATOM 3187 C CA . VAL B 1 124 ? -0.285 27.562 -1.855 1 98.12 124 VAL B CA 1
ATOM 3188 C C . VAL B 1 124 ? -1.739 28.016 -1.781 1 98.12 124 VAL B C 1
ATOM 3190 O O . VAL B 1 124 ? -2.465 27.656 -0.853 1 98.12 124 VAL B O 1
ATOM 3193 N N . GLU B 1 125 ? -2.16 28.781 -2.748 1 98.12 125 GLU B N 1
ATOM 3194 C CA . GLU B 1 125 ? -3.531 29.281 -2.785 1 98.12 125 GLU B CA 1
ATOM 3195 C C . GLU B 1 125 ? -4.527 28.141 -2.934 1 98.12 125 GLU B C 1
ATOM 3197 O O . GLU B 1 125 ? -5.578 28.125 -2.283 1 98.12 125 GLU B O 1
ATOM 3202 N N . ALA B 1 126 ? -4.199 27.234 -3.805 1 98.38 126 ALA B N 1
ATOM 3203 C CA . ALA B 1 126 ? -5.055 26.062 -3.979 1 98.38 126 ALA B CA 1
ATOM 3204 C C . ALA B 1 126 ? -5.145 25.25 -2.689 1 98.38 126 ALA B C 1
ATOM 3206 O O . ALA B 1 126 ? -6.223 24.797 -2.307 1 98.38 126 ALA B O 1
ATOM 3207 N N . MET B 1 127 ? -4.023 25.078 -2.072 1 98.56 127 MET B N 1
ATOM 3208 C CA . MET B 1 127 ? -3.988 24.328 -0.815 1 98.56 127 MET B CA 1
ATOM 3209 C C . MET B 1 127 ? -4.773 25.062 0.269 1 98.56 127 MET B C 1
ATOM 3211 O O . MET B 1 127 ? -5.449 24.422 1.083 1 98.56 127 MET B O 1
ATOM 3215 N N . ARG B 1 128 ? -4.688 26.328 0.295 1 98.19 128 ARG B N 1
ATOM 3216 C CA . ARG B 1 128 ? -5.465 27.125 1.24 1 98.19 128 ARG B CA 1
ATOM 3217 C C . ARG B 1 128 ? -6.957 26.844 1.1 1 98.19 128 ARG B C 1
ATOM 3219 O O . ARG B 1 128 ? -7.668 26.734 2.1 1 98.19 128 ARG B O 1
ATOM 3226 N N . LYS B 1 129 ? -7.398 26.75 -0.134 1 98.12 129 LYS B N 1
ATOM 3227 C CA . LYS B 1 129 ? -8.797 26.406 -0.385 1 98.12 129 LYS B CA 1
ATOM 3228 C C . LYS B 1 129 ? -9.125 25.016 0.135 1 98.12 129 LYS B C 1
ATOM 3230 O O . LYS B 1 129 ? -10.203 24.797 0.698 1 98.12 129 LYS B O 1
ATOM 3235 N N . LEU B 1 130 ? -8.242 24.109 -0.027 1 98.69 130 LEU B N 1
ATOM 3236 C CA . LEU B 1 130 ? -8.469 22.719 0.391 1 98.69 130 LEU B CA 1
ATOM 3237 C C . LEU B 1 130 ? -8.547 22.625 1.91 1 98.69 130 LEU B C 1
ATOM 3239 O O . LEU B 1 130 ? -9.43 21.938 2.445 1 98.69 130 LEU B O 1
ATOM 3243 N N . ILE B 1 131 ? -7.672 23.344 2.639 1 98.56 131 ILE B N 1
ATOM 3244 C CA . ILE B 1 131 ? -7.609 23.172 4.086 1 98.56 131 ILE B CA 1
ATOM 3245 C C . ILE B 1 131 ? -8.844 23.797 4.734 1 98.56 131 ILE B C 1
ATOM 3247 O O . ILE B 1 131 ? -9.156 23.516 5.891 1 98.56 131 ILE B O 1
ATOM 3251 N N . GLN B 1 132 ? -9.516 24.672 4.008 1 97.88 132 GLN B N 1
ATOM 3252 C CA . GLN B 1 132 ? -10.75 25.25 4.523 1 97.88 132 GLN B CA 1
ATOM 3253 C C . GLN B 1 132 ? -11.82 24.188 4.738 1 97.88 132 GLN B C 1
ATOM 3255 O O . GLN B 1 132 ? -12.773 24.406 5.496 1 97.88 132 GLN B O 1
ATOM 3260 N N . LYS B 1 133 ? -11.656 23.047 4.121 1 97.69 133 LYS B N 1
ATOM 3261 C CA . LYS B 1 133 ? -12.617 21.953 4.215 1 97.69 133 LYS B CA 1
ATOM 3262 C C . LYS B 1 133 ? -12.211 20.953 5.293 1 97.69 133 LYS B C 1
ATOM 3264 O O . LYS B 1 133 ? -12.945 20 5.582 1 97.69 133 LYS B O 1
ATOM 3269 N N . ALA B 1 134 ? -11.164 21.188 5.996 1 98.56 134 ALA B N 1
ATOM 3270 C CA . ALA B 1 134 ? -10.539 20.172 6.836 1 98.56 134 ALA B CA 1
ATOM 3271 C C . ALA B 1 134 ? -11.078 20.234 8.258 1 98.56 134 ALA B C 1
ATOM 3273 O O . ALA B 1 134 ? -11.359 21.312 8.781 1 98.56 134 ALA B O 1
ATOM 3274 N N . ASP B 1 135 ? -11.227 19.062 8.867 1 98.44 135 ASP B N 1
ATOM 3275 C CA . ASP B 1 135 ? -11.414 18.969 10.312 1 98.44 135 ASP B CA 1
ATOM 3276 C C . ASP B 1 135 ? -10.078 19.047 11.047 1 98.44 135 ASP B C 1
ATOM 3278 O O . AS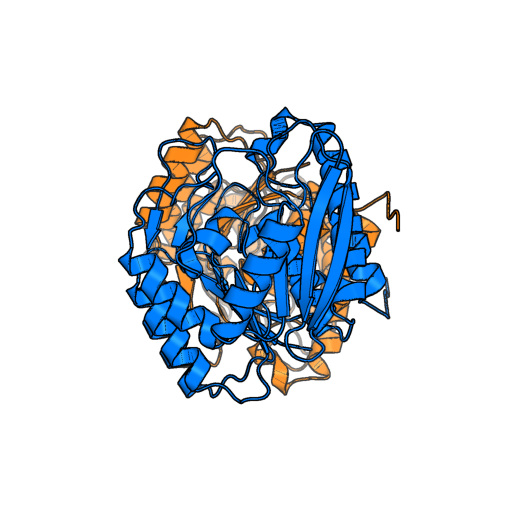P B 1 135 ? -9.984 19.672 12.102 1 98.44 135 ASP B O 1
ATOM 3282 N N . VAL B 1 136 ? -9.07 18.406 10.516 1 98.75 136 VAL B N 1
ATOM 3283 C CA . VAL B 1 136 ? -7.738 18.375 11.109 1 98.75 136 VAL B CA 1
ATOM 3284 C C . VAL B 1 136 ? -6.684 18.609 10.031 1 98.75 136 VAL B C 1
ATOM 3286 O O . VAL B 1 136 ? -6.781 18.078 8.922 1 98.75 136 VAL B O 1
ATOM 3289 N N . ILE B 1 137 ? -5.66 19.422 10.297 1 98.81 137 ILE B N 1
ATOM 3290 C CA . ILE B 1 137 ? -4.555 19.625 9.359 1 98.81 137 ILE B CA 1
ATOM 3291 C C . ILE B 1 137 ? -3.227 19.375 10.078 1 98.81 137 ILE B C 1
ATOM 3293 O O . ILE B 1 137 ? -3.129 19.531 11.297 1 98.81 137 ILE B O 1
ATOM 3297 N N . TYR B 1 138 ? -2.191 18.984 9.25 1 98.62 138 TYR B N 1
ATOM 3298 C CA . TYR B 1 138 ? -0.884 18.594 9.781 1 98.62 138 TYR B CA 1
ATOM 3299 C C . TYR B 1 138 ? 0.219 19.453 9.172 1 98.62 138 TYR B C 1
ATOM 3301 O O . TYR B 1 138 ? 1.217 18.922 8.672 1 98.62 138 TYR B O 1
ATOM 3309 N N . PRO B 1 139 ? 0.207 20.703 9.305 1 98.19 139 PRO B N 1
ATOM 3310 C CA . PRO B 1 139 ? 1.257 21.531 8.703 1 98.19 139 PRO B CA 1
ATOM 3311 C C . PRO B 1 139 ? 2.539 21.562 9.531 1 98.19 139 PRO B C 1
ATOM 3313 O O . PRO B 1 139 ? 2.484 21.516 10.766 1 98.19 139 PRO B O 1
ATOM 3316 N N . ASN B 1 140 ? 3.666 21.594 8.836 1 95.88 140 ASN B N 1
ATOM 3317 C CA . ASN B 1 140 ? 4.867 22.031 9.531 1 95.88 140 ASN B CA 1
ATOM 3318 C C . ASN B 1 140 ? 4.949 23.562 9.594 1 95.88 140 ASN B C 1
ATOM 3320 O O . ASN B 1 140 ? 4.059 24.25 9.094 1 95.88 140 ASN B O 1
ATOM 3324 N N . ILE B 1 141 ? 5.969 24.062 10.195 1 94.88 141 ILE B N 1
ATOM 3325 C CA . ILE B 1 141 ? 6.078 25.5 10.445 1 94.88 141 ILE B CA 1
ATOM 3326 C C . ILE B 1 141 ? 6.152 26.25 9.109 1 94.88 141 ILE B C 1
ATOM 3328 O O . ILE B 1 141 ? 5.508 27.281 8.945 1 94.88 141 ILE B O 1
ATOM 3332 N N . THR B 1 142 ? 6.93 25.734 8.172 1 96 142 THR B N 1
ATOM 3333 C CA . THR B 1 142 ? 7.043 26.344 6.855 1 96 142 THR B CA 1
ATOM 3334 C C . THR B 1 142 ? 5.68 26.422 6.172 1 96 142 THR B C 1
ATOM 3336 O O . THR B 1 142 ? 5.301 27.469 5.648 1 96 142 THR B O 1
ATOM 3339 N N . GLU B 1 143 ? 4.996 25.359 6.188 1 97.81 143 GLU B N 1
ATOM 3340 C CA . GLU B 1 143 ? 3.684 25.281 5.559 1 97.81 143 GLU B CA 1
ATOM 3341 C C . GLU B 1 143 ? 2.682 26.203 6.25 1 97.81 143 GLU B C 1
ATOM 3343 O O . GLU B 1 143 ? 1.883 26.875 5.586 1 97.81 143 GLU B O 1
ATOM 3348 N N . ALA B 1 144 ? 2.781 26.25 7.527 1 97.69 144 ALA B N 1
ATOM 3349 C CA . ALA B 1 144 ? 1.909 27.141 8.289 1 97.69 144 ALA B CA 1
ATOM 3350 C C . ALA B 1 144 ? 2.148 28.594 7.902 1 97.69 144 ALA B C 1
ATOM 3352 O O . ALA B 1 144 ? 1.196 29.359 7.715 1 97.69 144 ALA B O 1
ATOM 3353 N N . CYS B 1 145 ? 3.381 28.938 7.801 1 97.12 145 CYS B N 1
ATOM 3354 C CA . CYS B 1 145 ? 3.74 30.281 7.398 1 97.12 145 CYS B CA 1
ATOM 3355 C C . CYS B 1 145 ? 3.211 30.594 6.004 1 97.12 145 CYS B C 1
ATOM 3357 O O . CYS B 1 145 ? 2.617 31.656 5.781 1 97.12 145 CYS B O 1
ATOM 3359 N N . LEU B 1 146 ? 3.408 29.688 5.113 1 97.62 146 LEU B N 1
ATOM 3360 C CA . LEU B 1 146 ? 2.99 29.875 3.729 1 97.62 146 LEU B CA 1
ATOM 3361 C C . LEU B 1 146 ? 1.475 30.016 3.633 1 97.62 146 LEU B C 1
ATOM 3363 O O . LEU B 1 146 ? 0.972 30.922 2.971 1 97.62 146 LEU B O 1
ATOM 3367 N N . LEU B 1 147 ? 0.786 29.172 4.316 1 98.19 147 LEU B N 1
ATOM 3368 C CA . LEU B 1 147 ? -0.669 29.125 4.234 1 98.19 147 LEU B CA 1
ATOM 3369 C C . LEU B 1 147 ? -1.289 30.375 4.871 1 98.19 147 LEU B C 1
ATOM 3371 O O . LEU B 1 147 ? -2.373 30.797 4.469 1 98.19 147 LEU B O 1
ATOM 3375 N N . THR B 1 148 ? -0.63 31 5.816 1 97.88 148 THR B N 1
ATOM 3376 C CA . THR B 1 148 ? -1.167 32.156 6.535 1 97.88 148 THR B CA 1
ATOM 3377 C C . THR B 1 148 ? -0.545 33.438 6.023 1 97.88 148 THR B C 1
ATOM 3379 O O . THR B 1 148 ? -0.796 34.531 6.574 1 97.88 148 THR B O 1
ATOM 3382 N N . ASP B 1 149 ? 0.308 33.312 5.027 1 96.44 149 ASP B N 1
ATOM 3383 C CA . ASP B 1 149 ? 1.028 34.469 4.496 1 96.44 149 ASP B CA 1
ATOM 3384 C C . ASP B 1 149 ? 1.816 35.188 5.598 1 96.44 149 ASP B C 1
ATOM 3386 O O . ASP B 1 149 ? 1.725 36.406 5.742 1 96.44 149 ASP B O 1
ATOM 3390 N N . THR B 1 150 ? 2.363 34.406 6.465 1 96.88 150 THR B N 1
ATOM 3391 C CA . THR B 1 150 ? 3.238 34.906 7.531 1 96.88 150 THR B CA 1
ATOM 3392 C C . THR B 1 150 ? 4.703 34.688 7.16 1 96.88 150 THR B C 1
ATOM 3394 O O . THR B 1 150 ? 5.086 33.594 6.695 1 96.88 150 THR B O 1
ATOM 3397 N N . PRO B 1 151 ? 5.566 35.719 7.324 1 95.38 151 PRO B N 1
ATOM 3398 C CA . PRO B 1 151 ? 6.988 35.531 7.027 1 95.38 151 PRO B CA 1
ATOM 3399 C C . PRO B 1 151 ? 7.641 34.469 7.898 1 95.38 151 PRO B C 1
ATOM 3401 O O . PRO B 1 151 ? 7.355 34.375 9.094 1 95.38 151 PRO B O 1
ATOM 3404 N N . TYR B 1 152 ? 8.43 33.594 7.285 1 94.19 152 TYR B N 1
ATOM 3405 C CA . TYR B 1 152 ? 9.211 32.625 8.031 1 94.19 152 TYR B CA 1
ATOM 3406 C C . TYR B 1 152 ? 10.258 33.281 8.898 1 94.19 152 TYR B C 1
ATOM 3408 O O . TYR B 1 152 ? 11 34.156 8.422 1 94.19 152 TYR B O 1
ATOM 3416 N N . PRO B 1 153 ? 10.359 32.906 10.039 1 88.19 153 PRO B N 1
ATOM 3417 C CA . PRO B 1 153 ? 11.289 33.625 10.93 1 88.19 153 PRO B CA 1
ATOM 3418 C C . PRO B 1 153 ? 12.75 33.344 10.578 1 88.19 153 PRO B C 1
ATOM 3420 O O . PRO B 1 153 ? 13.102 32.25 10.172 1 88.19 153 PRO B O 1
ATOM 3423 N N . LYS B 1 154 ? 13.648 34.312 10.703 1 84.94 154 LYS B N 1
ATOM 3424 C CA . LYS B 1 154 ? 15.078 34.188 10.469 1 84.94 154 LYS B CA 1
ATOM 3425 C C . LYS B 1 154 ? 15.789 33.625 11.695 1 84.94 154 LYS B C 1
ATOM 3427 O O . LYS B 1 154 ? 16.828 32.969 11.57 1 84.94 154 LYS B O 1
ATOM 3432 N N . GLY B 1 155 ? 15.156 33.75 12.82 1 81.12 155 GLY B N 1
ATOM 3433 C CA . GLY B 1 155 ? 15.789 33.281 14.039 1 81.12 155 GLY B CA 1
ATOM 3434 C C . GLY B 1 155 ? 15.062 32.125 14.68 1 81.12 155 GLY B C 1
ATOM 3435 O O . GLY B 1 155 ? 14.477 31.281 13.984 1 81.12 155 GLY B O 1
ATOM 3436 N N . LYS B 1 156 ? 15.305 31.953 15.922 1 84 156 LYS B N 1
ATOM 3437 C CA . LYS B 1 156 ? 14.719 30.859 16.688 1 84 156 LYS B CA 1
ATOM 3438 C C . LYS B 1 156 ? 13.195 30.906 16.656 1 84 156 LYS B C 1
ATOM 3440 O O . LYS B 1 156 ? 12.602 31.984 16.797 1 84 156 LYS B O 1
ATOM 3445 N N . ILE B 1 157 ? 12.602 29.875 16.344 1 86.56 157 ILE B N 1
ATOM 3446 C CA . ILE B 1 157 ? 11.148 29.75 16.359 1 86.56 157 ILE B CA 1
ATOM 3447 C C . ILE B 1 157 ? 10.648 29.625 17.797 1 86.56 157 ILE B C 1
ATOM 3449 O O . ILE B 1 157 ? 11.055 28.719 18.531 1 86.56 157 ILE B O 1
ATOM 3453 N N . THR B 1 158 ? 9.789 30.484 18.234 1 86.25 158 THR B N 1
ATOM 3454 C CA . THR B 1 158 ? 9.281 30.5 19.594 1 86.25 158 THR B CA 1
ATOM 3455 C C . THR B 1 158 ? 7.91 29.828 19.656 1 86.25 158 THR B C 1
ATOM 3457 O O . THR B 1 158 ? 7.223 29.703 18.641 1 86.25 158 THR B O 1
ATOM 3460 N N . MET B 1 159 ? 7.574 29.453 20.828 1 88.44 159 MET B N 1
ATOM 3461 C CA . MET B 1 159 ? 6.254 28.875 21.062 1 88.44 159 MET B CA 1
ATOM 3462 C C . MET B 1 159 ? 5.152 29.875 20.734 1 88.44 159 MET B C 1
ATOM 3464 O O . MET B 1 159 ? 4.105 29.5 20.203 1 88.44 159 MET B O 1
ATOM 3468 N N . ASP B 1 160 ? 5.395 31.125 21.094 1 91.31 160 ASP B N 1
ATOM 3469 C CA . ASP B 1 160 ? 4.414 32.188 20.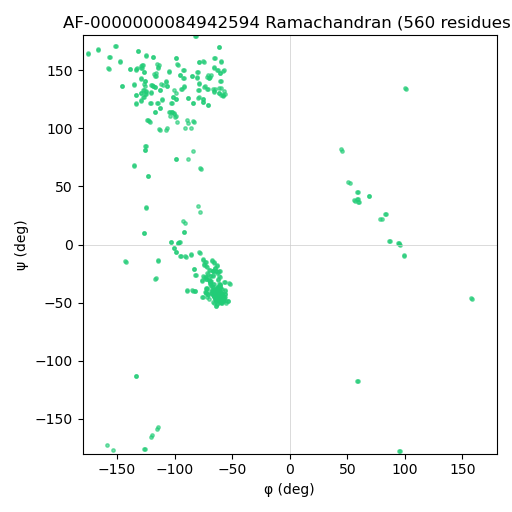812 1 91.31 160 ASP B CA 1
ATOM 3470 C C . ASP B 1 160 ? 4.156 32.312 19.328 1 91.31 160 ASP B C 1
ATOM 3472 O O . ASP B 1 160 ? 3.016 32.5 18.891 1 91.31 160 ASP B O 1
ATOM 3476 N N . PHE B 1 161 ? 5.195 32.219 18.609 1 93.5 161 PHE B N 1
ATOM 3477 C CA . PHE B 1 161 ? 5.086 32.312 17.156 1 93.5 161 PHE B CA 1
ATOM 3478 C C . PHE B 1 161 ? 4.238 31.188 16.594 1 93.5 161 PHE B C 1
ATOM 3480 O O . PHE B 1 161 ? 3.324 31.438 15.797 1 93.5 161 PHE B O 1
ATOM 3487 N N . THR B 1 162 ? 4.523 29.953 17.031 1 94.19 162 THR B N 1
ATOM 3488 C CA . THR B 1 162 ? 3.816 28.797 16.5 1 94.19 162 THR B CA 1
ATOM 3489 C C . THR B 1 162 ? 2.352 28.812 16.922 1 94.19 162 THR B C 1
ATOM 3491 O O . THR B 1 162 ? 1.475 28.359 16.188 1 94.19 162 THR B O 1
ATOM 3494 N N . ARG B 1 163 ? 2.092 29.266 18.094 1 95.81 163 ARG B N 1
ATOM 3495 C CA . ARG B 1 163 ? 0.717 29.359 18.578 1 95.81 163 ARG B CA 1
ATOM 3496 C C . ARG B 1 163 ? -0.079 30.391 17.781 1 95.81 163 ARG B C 1
ATOM 3498 O O . ARG B 1 163 ? -1.251 30.156 17.469 1 95.81 163 ARG B O 1
ATOM 3505 N N . GLU B 1 164 ? 0.583 31.5 17.469 1 96.31 164 GLU B N 1
ATOM 3506 C CA . GLU B 1 164 ? -0.07 32.5 16.609 1 96.31 164 GLU B CA 1
ATOM 3507 C C . GLU B 1 164 ? -0.369 31.922 15.234 1 96.31 164 GLU B C 1
ATOM 3509 O O . GLU B 1 164 ? -1.425 32.188 14.656 1 96.31 164 GLU B O 1
ATOM 3514 N N . LEU B 1 165 ? 0.567 31.188 14.719 1 97.12 165 LEU B N 1
ATOM 3515 C CA . LEU B 1 165 ? 0.366 30.531 13.43 1 97.12 165 LEU B CA 1
ATOM 3516 C C . LEU B 1 165 ? -0.84 29.609 13.469 1 97.12 165 LEU B C 1
ATOM 3518 O O . LEU B 1 165 ? -1.635 29.562 12.531 1 97.12 165 LEU B O 1
ATOM 3522 N N . ALA B 1 166 ? -0.924 28.828 14.539 1 98 166 ALA B N 1
ATOM 3523 C CA . ALA B 1 166 ? -2.023 27.875 14.688 1 98 166 ALA B CA 1
ATOM 3524 C C . ALA B 1 166 ? -3.371 28.594 14.672 1 98 166 ALA B C 1
ATOM 3526 O O . ALA B 1 166 ? -4.316 28.125 14.031 1 98 166 ALA B O 1
ATOM 3527 N N . LYS B 1 167 ? -3.449 29.688 15.367 1 98.31 167 LYS B N 1
ATOM 3528 C CA . LYS B 1 167 ? -4.688 30.453 15.414 1 98.31 167 LYS B CA 1
ATOM 3529 C C . LYS B 1 167 ? -5.043 31.016 14.039 1 98.31 167 LYS B C 1
ATOM 3531 O O . LYS B 1 167 ? -6.211 30.984 13.641 1 98.31 167 LYS B O 1
ATOM 3536 N N . LYS B 1 168 ? -4 31.531 13.359 1 98.44 168 LYS B N 1
ATOM 3537 C CA . LYS B 1 168 ? -4.227 32.031 12.016 1 98.44 168 LYS B CA 1
ATOM 3538 C C . LYS B 1 168 ? -4.738 30.953 11.086 1 98.44 168 LYS B C 1
ATOM 3540 O O . LYS B 1 168 ? -5.629 31.188 10.266 1 98.44 168 LYS B O 1
ATOM 3545 N N . LEU B 1 169 ? -4.148 29.766 11.18 1 98.69 169 LEU B N 1
ATOM 3546 C CA . LEU B 1 169 ? -4.59 28.641 10.375 1 98.69 169 LEU B CA 1
ATOM 3547 C C . LEU B 1 169 ? -6.047 28.297 10.68 1 98.69 169 LEU B C 1
ATOM 3549 O O . LEU B 1 169 ? -6.828 28.016 9.758 1 98.69 169 LEU B O 1
ATOM 3553 N N . ALA B 1 170 ? -6.395 28.266 11.961 1 98.31 170 ALA B N 1
ATOM 3554 C CA . ALA B 1 170 ? -7.754 27.938 12.383 1 98.31 170 ALA B CA 1
ATOM 3555 C C . ALA B 1 170 ? -8.766 28.922 11.82 1 98.31 170 ALA B C 1
ATOM 3557 O O . ALA B 1 170 ? -9.898 28.547 11.516 1 98.31 170 ALA B O 1
ATOM 3558 N N . GLU B 1 171 ? -8.375 30.141 11.695 1 97.56 171 GLU B N 1
ATOM 3559 C CA . GLU B 1 171 ? -9.25 31.172 11.148 1 97.56 171 GLU B CA 1
ATOM 3560 C C . GLU B 1 171 ? -9.625 30.859 9.695 1 97.56 171 GLU B C 1
ATOM 3562 O O . GLU B 1 171 ? -10.664 31.312 9.211 1 97.56 171 GLU B O 1
ATOM 3567 N N . LEU B 1 172 ? -8.789 30.094 9.055 1 97.31 172 LEU B N 1
ATOM 3568 C CA . LEU B 1 172 ? -9.055 29.75 7.66 1 97.31 172 LEU B CA 1
ATOM 3569 C C . LEU B 1 172 ? -10.164 28.719 7.562 1 97.31 172 LEU B C 1
ATOM 3571 O O . LEU B 1 172 ? -10.781 28.562 6.504 1 97.31 172 LEU B O 1
ATOM 3575 N N . GLY B 1 173 ? -10.312 27.859 8.672 1 96.38 173 GLY B N 1
ATOM 3576 C CA . GLY B 1 173 ? -11.406 26.906 8.562 1 96.38 173 GLY B CA 1
ATOM 3577 C C . GLY B 1 173 ? -11.234 25.688 9.461 1 96.38 173 GLY B C 1
ATOM 3578 O O . GLY B 1 173 ? -12.148 25.328 10.203 1 96.38 173 GLY B O 1
ATOM 3579 N N . PRO B 1 174 ? -10.117 25.078 9.508 1 97.62 174 PRO B N 1
ATOM 3580 C CA . PRO B 1 174 ? -9.93 23.812 10.219 1 97.62 174 PRO B CA 1
ATOM 3581 C C . PRO B 1 174 ? -10.234 23.922 11.711 1 97.62 174 PRO B C 1
ATOM 3583 O O . PRO B 1 174 ? -9.922 24.953 12.336 1 97.62 174 PRO B O 1
ATOM 3586 N N . ALA B 1 175 ? -10.727 22.859 12.242 1 96.38 175 ALA B N 1
ATOM 3587 C CA . ALA B 1 175 ? -11.125 22.844 13.648 1 96.38 175 ALA B CA 1
ATOM 3588 C C . ALA B 1 175 ? -9.93 22.547 14.547 1 96.38 175 ALA B C 1
ATOM 3590 O O . ALA B 1 175 ? -9.82 23.078 15.656 1 96.38 175 ALA B O 1
ATOM 3591 N N . SER B 1 176 ? -9.094 21.625 14.102 1 98.25 176 SER B N 1
ATOM 3592 C CA . SER B 1 176 ? -7.914 21.219 14.859 1 98.25 176 SER B CA 1
ATOM 3593 C C . SER B 1 176 ? -6.645 21.359 14.023 1 98.25 176 SER B C 1
ATOM 3595 O O . SER B 1 176 ? -6.594 20.906 12.875 1 98.25 176 SER B O 1
ATOM 3597 N N . ILE B 1 177 ? -5.68 22.016 14.609 1 98.75 177 ILE B N 1
ATOM 3598 C CA . ILE B 1 177 ? -4.406 22.266 13.945 1 98.75 177 ILE B CA 1
ATOM 3599 C C . ILE B 1 177 ? -3.289 21.531 14.672 1 98.75 177 ILE B C 1
ATOM 3601 O O . ILE B 1 177 ? -3.088 21.719 15.875 1 98.75 177 ILE B O 1
ATOM 3605 N N . ILE B 1 178 ? -2.607 20.672 13.961 1 98.5 178 ILE B N 1
ATOM 3606 C CA . ILE B 1 178 ? -1.454 19.953 14.5 1 98.5 178 ILE B CA 1
ATOM 3607 C C . ILE B 1 178 ? -0.184 20.422 13.789 1 98.5 178 ILE B C 1
ATOM 3609 O O . ILE B 1 178 ? 0.138 19.938 12.703 1 98.5 178 ILE B O 1
ATOM 3613 N N . ILE B 1 179 ? 0.53 21.312 14.398 1 97.5 179 ILE B N 1
ATOM 3614 C CA . ILE B 1 179 ? 1.771 21.812 13.812 1 97.5 179 ILE B CA 1
ATOM 3615 C C . ILE B 1 179 ? 2.934 20.922 14.227 1 97.5 179 ILE B C 1
ATOM 3617 O O . ILE B 1 179 ? 3.127 20.656 15.422 1 97.5 179 ILE B O 1
ATOM 3621 N N . THR B 1 180 ? 3.646 20.453 13.234 1 94.5 180 THR B N 1
ATOM 3622 C CA . THR B 1 180 ? 4.773 19.562 13.5 1 94.5 180 THR B CA 1
ATOM 3623 C C . THR B 1 180 ? 6.086 20.328 13.508 1 94.5 180 THR B C 1
ATOM 3625 O O . THR B 1 180 ? 6.18 21.406 12.906 1 94.5 180 THR B O 1
ATOM 3628 N N . GLY B 1 181 ? 7.082 19.766 14.242 1 87.06 181 GLY B N 1
ATOM 3629 C CA . GLY B 1 181 ? 8.414 20.359 14.273 1 87.06 181 GLY B CA 1
ATOM 3630 C C . GLY B 1 181 ? 8.539 21.484 15.281 1 87.06 181 GLY B C 1
ATOM 3631 O O . GLY B 1 181 ? 9.344 22.406 15.094 1 87.06 181 GLY B O 1
ATOM 3632 N N . CYS B 1 182 ? 7.66 21.547 16.484 1 82.44 182 CYS B N 1
ATOM 3633 C CA . CYS B 1 182 ? 7.645 22.625 17.469 1 82.44 182 CYS B CA 1
ATOM 3634 C C . CYS B 1 182 ? 8.078 22.125 18.828 1 82.44 182 CYS B C 1
ATOM 3636 O O . CYS B 1 182 ? 7.684 21.031 19.25 1 82.44 182 CYS B O 1
ATOM 3638 N N . PRO B 1 183 ? 8.75 23.016 19.625 1 66.12 183 PRO B N 1
ATOM 3639 C CA . PRO B 1 183 ? 9.93 23.797 19.234 1 66.12 183 PRO B CA 1
ATOM 3640 C C . PRO B 1 183 ? 11.086 22.922 18.75 1 66.12 183 PRO B C 1
ATOM 3642 O O . PRO B 1 183 ? 11.25 21.797 19.234 1 66.12 183 PRO B O 1
ATOM 3645 N N . ASP B 1 184 ? 11.547 23.203 17.781 1 66 184 ASP B N 1
ATOM 3646 C CA . ASP B 1 184 ? 12.703 22.438 17.344 1 66 184 ASP B CA 1
ATOM 3647 C C . ASP B 1 184 ? 14 22.984 17.938 1 66 184 ASP B C 1
ATOM 3649 O O . ASP B 1 184 ? 14.43 24.078 17.578 1 66 184 ASP B O 1
ATOM 3653 N N . ASN B 1 185 ? 14.438 22.266 19 1 76.62 185 ASN B N 1
ATOM 3654 C CA . ASN B 1 185 ? 15.75 22.609 19.531 1 76.62 185 ASN B CA 1
ATOM 3655 C C . ASN B 1 185 ? 16.703 21.406 19.469 1 76.62 185 ASN B C 1
ATOM 3657 O O . ASN B 1 185 ? 16.453 20.453 18.719 1 76.62 185 ASN B O 1
ATOM 3661 N N . GLU B 1 186 ? 17.766 21.562 20.188 1 78.44 186 GLU B N 1
ATOM 3662 C CA . GLU B 1 186 ? 18.828 20.562 20.031 1 78.44 186 GLU B CA 1
ATOM 3663 C C . GLU B 1 186 ? 18.453 19.25 20.719 1 78.44 186 GLU B C 1
ATOM 3665 O O . GLU B 1 186 ? 19 18.188 20.391 1 78.44 186 GLU B O 1
ATOM 3670 N N . LYS B 1 187 ? 17.5 19.219 21.609 1 86.19 187 LYS B N 1
ATOM 3671 C CA . LYS B 1 187 ? 17.281 18.031 22.422 1 86.19 187 LYS B CA 1
ATOM 3672 C C . LYS B 1 187 ? 15.922 17.406 22.141 1 86.19 187 LYS B C 1
ATOM 3674 O O . LYS B 1 187 ? 15.734 16.203 22.312 1 86.19 187 LYS B O 1
ATOM 3679 N N . VAL B 1 188 ? 14.984 18.266 21.75 1 87.69 188 VAL B N 1
ATOM 3680 C CA . VAL B 1 188 ? 13.633 17.734 21.609 1 87.69 188 VAL B CA 1
ATOM 3681 C C . VAL B 1 188 ? 12.984 18.312 20.359 1 87.69 188 VAL B C 1
ATOM 3683 O O . VAL B 1 188 ? 13.391 19.359 19.859 1 87.69 188 VAL B O 1
ATOM 3686 N N . THR B 1 189 ? 12.102 17.594 19.781 1 86.75 189 THR B N 1
ATOM 3687 C CA . THR B 1 189 ? 11.164 18.031 18.75 1 86.75 189 THR B CA 1
ATOM 3688 C C . THR B 1 189 ? 9.734 17.656 19.125 1 86.75 189 THR B C 1
ATOM 3690 O O . THR B 1 189 ? 9.516 16.828 20.031 1 86.75 189 THR B O 1
ATOM 3693 N N . GLY B 1 190 ? 8.859 18.453 18.625 1 87.5 190 GLY B N 1
ATOM 3694 C CA . GLY B 1 190 ? 7.512 18.156 19.078 1 87.5 190 GLY B CA 1
ATOM 3695 C C . GLY B 1 190 ? 6.438 18.594 18.109 1 87.5 190 GLY B C 1
ATOM 3696 O O . GLY B 1 190 ? 6.734 18.938 16.953 1 87.5 190 GLY B O 1
ATOM 3697 N N . VAL B 1 191 ? 5.203 18.359 18.594 1 95.12 191 VAL B N 1
ATOM 3698 C CA . VAL B 1 191 ? 3.971 18.688 17.891 1 95.12 191 VAL B CA 1
ATOM 3699 C C . VAL B 1 191 ? 3.078 19.547 18.781 1 95.12 191 VAL B C 1
ATOM 3701 O O . VAL B 1 191 ? 2.988 19.312 19.984 1 95.12 191 VAL B O 1
ATOM 3704 N N . GLN B 1 192 ? 2.512 20.562 18.188 1 96.44 192 GLN B N 1
ATOM 3705 C CA . GLN B 1 192 ? 1.557 21.422 18.891 1 96.44 192 GLN B CA 1
ATOM 3706 C C . GLN B 1 192 ? 0.148 21.234 18.328 1 96.44 192 GLN B C 1
ATOM 3708 O O . GLN B 1 192 ? -0.061 21.344 17.125 1 96.44 192 GLN B O 1
ATOM 3713 N N . LEU B 1 193 ? -0.766 20.906 19.25 1 98.06 193 LEU B N 1
ATOM 3714 C CA . LEU B 1 193 ? -2.18 20.781 18.922 1 98.06 193 LEU B CA 1
ATOM 3715 C C . LEU B 1 193 ? -2.959 22.016 19.359 1 98.06 193 LEU B C 1
ATOM 3717 O O . LEU B 1 193 ? -2.834 22.453 20.516 1 98.06 193 LEU B O 1
ATOM 3721 N N . TYR B 1 194 ? -3.688 22.609 18.453 1 98.44 194 TYR B N 1
ATOM 3722 C CA . TYR B 1 194 ? -4.582 23.719 18.766 1 98.44 194 TYR B CA 1
ATOM 3723 C C . TYR B 1 194 ? -6.023 23.375 18.391 1 98.44 194 TYR B C 1
ATOM 3725 O O . TYR B 1 194 ? -6.293 22.891 17.297 1 98.44 194 TYR B O 1
ATOM 3733 N N . TYR B 1 195 ? -6.938 23.609 19.344 1 98.31 195 TYR B N 1
ATOM 3734 C CA . TYR B 1 195 ? -8.375 23.5 19.109 1 98.31 195 TYR B CA 1
ATOM 3735 C C . TYR B 1 195 ? -9 24.875 18.938 1 98.31 195 TYR B C 1
ATOM 3737 O O . TYR B 1 195 ? -8.977 25.703 19.859 1 98.31 195 TYR B O 1
ATOM 3745 N N . LYS B 1 196 ? -9.586 25.016 17.828 1 97.62 196 LYS B N 1
ATOM 3746 C CA . LYS B 1 196 ? -10.258 26.281 17.562 1 97.62 196 LYS B CA 1
ATOM 3747 C C . LYS B 1 196 ? -11.406 26.516 18.531 1 97.62 196 LYS B C 1
ATOM 3749 O O . LYS B 1 196 ? -11.523 27.594 19.109 1 97.62 196 LYS B O 1
ATOM 3754 N N . GLU B 1 197 ? -12.258 25.531 18.766 1 96.62 197 GLU B N 1
ATOM 3755 C CA . GLU B 1 197 ? -13.5 25.656 19.516 1 96.62 197 GLU B CA 1
ATOM 3756 C C . GLU B 1 197 ? -13.219 26.062 20.969 1 96.62 197 GLU B C 1
ATOM 3758 O O . GLU B 1 197 ? -13.867 26.953 21.5 1 96.62 197 GLU B O 1
ATOM 3763 N N . SER B 1 198 ? -12.219 25.453 21.594 1 97.44 198 SER B N 1
ATOM 3764 C CA . SER B 1 198 ? -11.938 25.719 23 1 97.44 198 SER B CA 1
ATOM 3765 C C . SER B 1 198 ? -10.805 26.719 23.156 1 97.44 198 SER B C 1
ATOM 3767 O O . SER B 1 198 ? -10.492 27.141 24.281 1 97.44 198 SER B O 1
ATOM 3769 N N . ASP B 1 199 ? -10.188 27.078 22.062 1 97.62 199 ASP B N 1
ATOM 3770 C CA . ASP B 1 199 ? -9 27.938 22.109 1 97.62 199 ASP B CA 1
ATOM 3771 C C . ASP B 1 199 ? -7.977 27.391 23.094 1 97.62 199 ASP B C 1
ATOM 3773 O O . ASP B 1 199 ? -7.539 28.109 24 1 97.62 199 ASP B O 1
ATOM 3777 N N . SER B 1 200 ? -7.637 26.125 22.875 1 97.94 200 SER B N 1
ATOM 3778 C CA . SER B 1 200 ? -6.711 25.453 23.781 1 97.94 200 SER B CA 1
ATOM 3779 C C . SER B 1 200 ? -5.543 24.828 23.016 1 97.94 200 SER B C 1
ATOM 3781 O O . SER B 1 200 ? -5.703 24.391 21.875 1 97.94 200 SER B O 1
ATOM 3783 N N . PHE B 1 201 ? -4.473 24.828 23.719 1 97.25 201 PHE B N 1
ATOM 3784 C CA . PHE B 1 201 ? -3.248 24.266 23.156 1 97.25 201 PHE B CA 1
ATOM 3785 C C . PHE B 1 201 ? -2.797 23.047 23.969 1 97.25 201 PHE B C 1
ATOM 3787 O O . PHE B 1 201 ? -2.941 23.031 25.188 1 97.25 201 PHE B O 1
ATOM 3794 N N . PHE B 1 202 ? -2.238 22.062 23.281 1 96.81 202 PHE B N 1
ATOM 3795 C CA . PHE B 1 202 ? -1.557 20.922 23.859 1 96.81 202 PHE B CA 1
ATOM 3796 C C . PHE B 1 202 ? -0.229 20.656 23.156 1 96.81 202 PHE B C 1
ATOM 3798 O O . PHE B 1 202 ? -0.166 20.641 21.938 1 96.81 202 PHE B O 1
ATOM 3805 N N . ASP B 1 203 ? 0.799 20.547 23.922 1 94.94 203 ASP B N 1
ATOM 3806 C CA . ASP B 1 203 ? 2.131 20.312 23.375 1 94.94 203 ASP B CA 1
ATOM 3807 C C . ASP B 1 203 ? 2.631 18.906 23.703 1 94.94 203 ASP B C 1
ATOM 3809 O O . ASP B 1 203 ? 2.416 18.406 24.812 1 94.94 203 ASP B O 1
ATOM 3813 N N . PHE B 1 204 ? 3.234 18.281 22.703 1 95.25 204 PHE B N 1
ATOM 3814 C CA . PHE B 1 204 ? 3.828 16.953 22.859 1 95.25 204 PHE B CA 1
ATOM 3815 C C . PHE B 1 204 ? 5.277 16.953 22.391 1 95.25 204 PHE B C 1
ATOM 3817 O O . PHE B 1 204 ? 5.59 17.5 21.328 1 95.25 204 PHE B O 1
ATOM 3824 N N . TYR B 1 205 ? 6.172 16.375 23.188 1 91.88 205 TYR B N 1
ATOM 3825 C CA . TYR B 1 205 ? 7.586 16.391 22.844 1 91.88 205 TYR B CA 1
ATOM 3826 C C . TYR B 1 205 ? 8.172 14.977 22.922 1 91.88 205 TYR B C 1
ATOM 3828 O O . TYR B 1 205 ? 7.738 14.164 23.734 1 91.88 205 TYR B O 1
ATOM 3836 N N . ILE B 1 206 ? 9.086 14.711 21.969 1 90.94 206 ILE B N 1
ATOM 3837 C CA . ILE B 1 206 ? 9.914 13.516 22.031 1 90.94 206 ILE B CA 1
ATOM 3838 C C . ILE B 1 206 ? 11.383 13.891 21.797 1 90.94 206 ILE B C 1
ATOM 3840 O O . ILE B 1 206 ? 11.68 15.023 21.406 1 90.94 206 ILE B O 1
ATOM 3844 N N . ALA B 1 207 ? 12.258 12.945 22.094 1 89.38 207 ALA B N 1
ATOM 3845 C CA . ALA B 1 207 ? 13.688 13.164 21.891 1 89.38 207 ALA B CA 1
ATOM 3846 C C . ALA B 1 207 ? 13.984 13.438 20.422 1 89.38 207 ALA B C 1
ATOM 3848 O O . ALA B 1 207 ? 13.375 12.836 19.531 1 89.38 207 ALA B O 1
ATOM 3849 N N . LYS B 1 208 ? 14.859 14.32 20.25 1 90.56 208 LYS B N 1
ATOM 3850 C CA . LYS B 1 208 ? 15.359 14.594 18.891 1 90.56 208 LYS B CA 1
ATOM 3851 C C . LYS B 1 208 ? 16.594 13.742 18.594 1 90.56 208 LYS B C 1
ATOM 3853 O O . LYS B 1 208 ? 17.469 13.578 19.438 1 90.56 208 LYS B O 1
ATOM 3858 N N . TYR B 1 209 ? 16.594 13.188 17.391 1 90.56 209 TYR B N 1
ATOM 3859 C CA . TYR B 1 209 ? 17.719 12.375 16.938 1 90.56 209 TYR B CA 1
ATOM 3860 C C . TYR B 1 209 ? 18.578 13.133 15.93 1 90.56 209 TYR B C 1
ATOM 3862 O O . TYR B 1 209 ? 18.062 13.992 15.195 1 90.56 209 TYR B O 1
ATOM 3870 N N . PRO B 1 210 ? 19.875 12.875 15.891 1 86.81 210 PRO B N 1
ATOM 3871 C CA . PRO B 1 210 ? 20.812 13.641 15.062 1 86.81 210 PRO B CA 1
ATOM 3872 C C . PRO B 1 210 ? 20.766 13.234 13.594 1 86.81 210 PRO B C 1
ATOM 3874 O O . PRO B 1 210 ? 21.812 13.18 12.93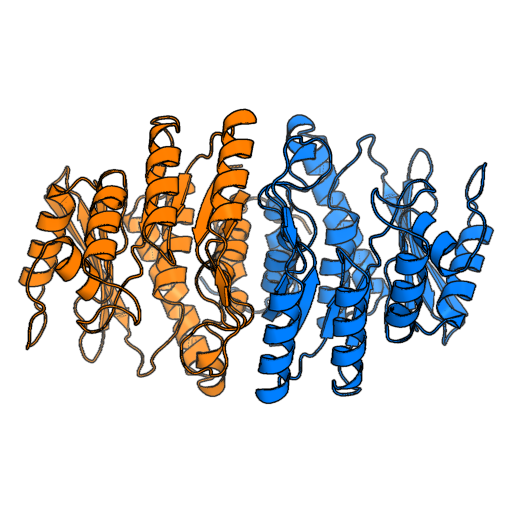8 1 86.81 210 PRO B O 1
ATOM 3877 N N . HIS B 1 211 ? 19.688 12.75 13.062 1 89.38 211 HIS B N 1
ATOM 3878 C CA . HIS B 1 211 ? 19.562 12.336 11.672 1 89.38 211 HIS B CA 1
ATOM 3879 C C . HIS B 1 211 ? 18.328 12.977 11.023 1 89.38 211 HIS B C 1
ATOM 3881 O O . HIS B 1 211 ? 17.406 13.391 11.727 1 89.38 211 HIS B O 1
ATOM 3887 N N . HIS B 1 212 ? 18.406 13.156 9.758 1 87.38 212 HIS B N 1
ATOM 3888 C CA . HIS B 1 212 ? 17.234 13.547 8.984 1 87.38 212 HIS B CA 1
ATOM 3889 C C . HIS B 1 212 ? 16.469 12.328 8.5 1 87.38 212 HIS B C 1
ATOM 3891 O O . HIS B 1 212 ? 16.859 11.672 7.539 1 87.38 212 HIS B O 1
ATOM 3897 N N . PHE B 1 213 ? 15.398 12.109 9.078 1 92.38 213 PHE B N 1
ATOM 3898 C CA . PHE B 1 213 ? 14.602 10.938 8.742 1 92.38 213 PHE B CA 1
ATOM 3899 C C . PHE B 1 213 ? 13.562 11.281 7.676 1 92.38 213 PHE B C 1
ATOM 3901 O O . PHE B 1 213 ? 13.109 12.422 7.59 1 92.38 213 PHE B O 1
ATOM 3908 N N . TYR B 1 214 ? 13.227 10.367 6.906 1 92.81 214 TYR B N 1
ATOM 3909 C CA . TYR B 1 214 ? 12.18 10.523 5.906 1 92.81 214 TYR B CA 1
ATOM 3910 C C . TYR B 1 214 ? 10.914 9.773 6.316 1 92.81 214 TYR B C 1
ATOM 3912 O O . TYR B 1 214 ? 10.992 8.664 6.852 1 92.81 214 TYR B O 1
ATOM 3920 N N . GLY B 1 215 ? 9.812 10.414 6.133 1 94.19 215 GLY B N 1
ATOM 3921 C CA . GLY B 1 215 ? 8.539 9.734 6.34 1 94.19 215 GLY B CA 1
ATOM 3922 C C . GLY B 1 215 ? 7.977 9.945 7.734 1 94.19 215 GLY B C 1
ATOM 3923 O O . GLY B 1 215 ? 6.914 9.414 8.062 1 94.19 215 GLY B O 1
ATOM 3924 N N . THR B 1 216 ? 8.664 10.727 8.586 1 95.12 216 THR B N 1
ATOM 3925 C CA . THR B 1 216 ? 8.195 10.945 9.953 1 95.12 216 THR B CA 1
ATOM 3926 C C . THR B 1 216 ? 6.855 11.672 9.953 1 95.12 216 THR B C 1
ATOM 3928 O O . THR B 1 216 ? 5.922 11.266 10.641 1 95.12 216 THR B O 1
ATOM 3931 N N . GLY B 1 217 ? 6.777 12.758 9.164 1 95.56 217 GLY B N 1
ATOM 3932 C CA . GLY B 1 217 ? 5.523 13.484 9.055 1 95.56 217 GLY B CA 1
ATOM 3933 C C . GLY B 1 217 ? 4.402 12.648 8.461 1 95.56 217 GLY B C 1
ATOM 3934 O O . GLY B 1 217 ? 3.262 12.719 8.922 1 95.56 217 GLY B O 1
ATOM 3935 N N . ASP B 1 218 ? 4.699 11.844 7.457 1 96.88 218 ASP B N 1
ATOM 3936 C CA . ASP B 1 218 ? 3.719 10.961 6.832 1 96.88 218 ASP B CA 1
ATOM 3937 C C . ASP B 1 218 ? 3.172 9.945 7.832 1 96.88 218 ASP B C 1
ATOM 3939 O O . ASP B 1 218 ? 1.968 9.688 7.863 1 96.88 218 ASP B O 1
ATOM 3943 N N . THR B 1 219 ? 4.07 9.367 8.57 1 98 219 THR B N 1
ATOM 3944 C CA . THR B 1 219 ? 3.68 8.391 9.578 1 98 219 THR B CA 1
ATOM 3945 C C . THR B 1 219 ? 2.818 9.039 10.656 1 98 219 THR B C 1
ATOM 3947 O O . THR B 1 219 ? 1.823 8.461 11.094 1 98 219 THR B O 1
ATOM 3950 N N . LEU B 1 220 ? 3.205 10.227 11.07 1 98.25 220 LEU B N 1
ATOM 3951 C CA . LEU B 1 220 ? 2.439 10.953 12.07 1 98.25 220 LEU B CA 1
ATOM 3952 C C . LEU B 1 220 ? 1.014 11.203 11.594 1 98.25 220 LEU B C 1
ATOM 3954 O O . LEU B 1 220 ? 0.054 10.93 12.312 1 98.25 220 LEU B O 1
ATOM 3958 N N . ALA B 1 221 ? 0.874 11.727 10.391 1 98.69 221 ALA B N 1
ATOM 3959 C CA . ALA B 1 221 ? -0.443 12.047 9.852 1 98.69 221 ALA B CA 1
ATOM 3960 C C . ALA B 1 221 ? -1.297 10.789 9.703 1 98.69 221 ALA B C 1
ATOM 3962 O O . ALA B 1 221 ? -2.463 10.773 10.109 1 98.69 221 ALA B O 1
ATOM 3963 N N . ALA B 1 222 ? -0.711 9.734 9.18 1 98.81 222 ALA B N 1
ATOM 3964 C CA . ALA B 1 222 ? -1.446 8.492 8.938 1 98.81 222 ALA B CA 1
ATOM 3965 C C . ALA B 1 222 ? -1.89 7.852 10.25 1 98.81 222 ALA B C 1
ATOM 3967 O O . ALA B 1 222 ? -3.068 7.531 10.43 1 98.81 222 ALA B O 1
ATOM 3968 N N . LEU B 1 223 ? -0.974 7.703 11.18 1 98.81 223 LEU B N 1
ATOM 3969 C CA . LEU B 1 223 ? -1.281 6.969 12.406 1 98.81 223 LEU B CA 1
ATOM 3970 C C . LEU B 1 223 ? -2.205 7.781 13.305 1 98.81 223 LEU B C 1
ATOM 3972 O O . LEU B 1 223 ? -3.131 7.234 13.906 1 98.81 223 LEU B O 1
ATOM 3976 N N . THR B 1 224 ? -1.958 9.062 13.43 1 98.88 224 THR B N 1
ATOM 3977 C CA . THR B 1 224 ? -2.857 9.891 14.227 1 98.88 224 THR B CA 1
ATOM 3978 C C . THR B 1 224 ? -4.277 9.836 13.672 1 98.88 224 THR B C 1
ATOM 3980 O O . THR B 1 224 ? -5.238 9.68 14.43 1 98.88 224 THR B O 1
ATOM 3983 N N . THR B 1 225 ? -4.395 9.984 12.367 1 98.88 225 THR B N 1
ATOM 3984 C CA . THR B 1 225 ? -5.695 9.891 11.719 1 98.88 225 THR B CA 1
ATOM 3985 C C . THR B 1 225 ? -6.359 8.547 12.016 1 98.88 225 THR B C 1
ATOM 3987 O O . THR B 1 225 ? -7.539 8.5 12.359 1 98.88 225 THR B O 1
ATOM 3990 N N . ALA B 1 226 ? -5.582 7.48 11.891 1 98.88 226 ALA B N 1
ATOM 3991 C CA . ALA B 1 226 ? -6.109 6.145 12.164 1 98.88 226 ALA B CA 1
ATOM 3992 C C . ALA B 1 226 ? -6.633 6.047 13.594 1 98.88 226 ALA B C 1
ATOM 3994 O O . ALA B 1 226 ? -7.719 5.508 13.828 1 98.88 226 ALA B O 1
ATOM 3995 N N . CYS B 1 227 ? -5.867 6.566 14.523 1 98.75 227 CYS B N 1
ATOM 3996 C CA . CYS B 1 227 ? -6.238 6.523 15.93 1 98.75 227 CYS B CA 1
ATOM 3997 C C . CYS B 1 227 ? -7.52 7.305 16.188 1 98.75 227 CYS B C 1
ATOM 3999 O O . CYS B 1 227 ? -8.398 6.848 16.922 1 98.75 227 CYS B O 1
ATOM 4001 N N . ILE B 1 228 ? -7.605 8.445 15.57 1 98.69 228 ILE B N 1
ATOM 4002 C CA . ILE B 1 228 ? -8.805 9.266 15.719 1 98.69 228 ILE B CA 1
ATOM 4003 C C . ILE B 1 228 ? -10.016 8.516 15.172 1 98.69 228 ILE B C 1
ATOM 4005 O O . ILE B 1 228 ? -11.078 8.508 15.797 1 98.69 228 ILE B O 1
ATOM 4009 N N . LEU B 1 229 ? -9.844 7.863 14.047 1 98.38 229 LEU B N 1
ATOM 4010 C CA . LEU B 1 229 ? -10.93 7.105 13.438 1 98.38 229 LEU B CA 1
ATOM 4011 C C . LEU B 1 229 ? -11.312 5.914 14.305 1 98.38 229 LEU B C 1
ATOM 4013 O O . LEU B 1 229 ? -12.414 5.375 14.172 1 98.38 229 LEU B O 1
ATOM 4017 N N . GLN B 1 230 ? -10.367 5.496 15.141 1 97.75 230 GLN B N 1
ATOM 4018 C CA . GLN B 1 230 ? -10.648 4.426 16.094 1 97.75 230 GLN B CA 1
ATOM 4019 C C . GLN B 1 230 ? -11.148 4.988 17.422 1 97.75 230 GLN B C 1
ATOM 4021 O O . GLN B 1 230 ? -10.953 4.371 18.469 1 97.75 230 GLN B O 1
ATOM 4026 N N . ASP B 1 231 ? -11.602 6.191 17.422 1 96.88 231 ASP B N 1
ATOM 4027 C CA . ASP B 1 231 ? -12.383 6.836 18.469 1 96.88 231 ASP B CA 1
ATOM 4028 C C . ASP B 1 231 ? -11.477 7.312 19.609 1 96.88 231 ASP B C 1
ATOM 4030 O O . ASP B 1 231 ? -11.93 7.453 20.75 1 96.88 231 ASP B O 1
ATOM 4034 N N . MET B 1 232 ? -10.242 7.5 19.391 1 97.69 232 MET B N 1
ATOM 4035 C CA . MET B 1 232 ? -9.367 8.18 20.344 1 97.69 232 MET B CA 1
ATOM 4036 C C . MET B 1 232 ? -9.531 9.695 20.25 1 97.69 232 MET B C 1
ATOM 4038 O O . MET B 1 232 ? -9.812 10.219 19.172 1 97.69 232 MET B O 1
ATOM 4042 N N . THR B 1 233 ? -9.344 10.352 21.422 1 97.62 233 THR B N 1
ATOM 4043 C CA . THR B 1 233 ? -9.219 11.805 21.344 1 97.62 233 THR B CA 1
ATOM 4044 C C . THR B 1 233 ? -7.957 12.195 20.562 1 97.62 233 THR B C 1
ATOM 4046 O O . THR B 1 233 ? -7.039 11.383 20.422 1 97.62 233 THR B O 1
ATOM 4049 N N . VAL B 1 234 ? -7.91 13.375 20.078 1 98.06 234 VAL B N 1
ATOM 4050 C CA . VAL B 1 234 ? -6.746 13.828 19.328 1 98.06 234 VAL B CA 1
ATOM 4051 C C . VAL B 1 234 ? -5.5 13.773 20.203 1 98.06 234 VAL B C 1
ATOM 4053 O O . VAL B 1 234 ? -4.426 13.375 19.75 1 98.06 234 VAL B O 1
ATOM 4056 N N . GLU B 1 235 ? -5.684 14.102 21.5 1 97.81 235 GLU B N 1
ATOM 4057 C CA . GLU B 1 235 ? -4.566 14.078 22.438 1 97.81 235 GLU B CA 1
ATOM 4058 C C . GLU B 1 235 ? -4.035 12.656 22.625 1 97.81 235 GLU B C 1
ATOM 4060 O O . GLU B 1 235 ? -2.824 12.43 22.562 1 97.81 235 GLU B O 1
ATOM 4065 N N . GLU B 1 236 ? -4.934 11.75 22.828 1 98 236 GLU B N 1
ATOM 4066 C CA . GLU B 1 236 ? -4.547 10.352 23 1 98 236 GLU B CA 1
ATOM 4067 C C . GLU B 1 236 ? -3.879 9.812 21.734 1 98 236 GLU B C 1
ATOM 4069 O O . GLU B 1 236 ? -2.893 9.078 21.812 1 98 236 GLU B O 1
ATOM 4074 N N . ALA B 1 237 ? -4.457 10.148 20.609 1 98.44 237 ALA B N 1
ATOM 4075 C CA . ALA B 1 237 ? -3.932 9.719 19.328 1 98.44 237 ALA B CA 1
ATOM 4076 C C . ALA B 1 237 ? -2.502 10.211 19.125 1 98.44 237 ALA B C 1
ATOM 4078 O O . ALA B 1 237 ? -1.622 9.438 18.734 1 98.44 237 ALA B O 1
ATOM 4079 N N . LEU B 1 238 ? -2.277 11.461 19.438 1 98.06 238 LEU B N 1
ATOM 4080 C CA . LEU B 1 238 ? -0.956 12.055 19.266 1 98.06 238 LEU B CA 1
ATOM 4081 C C . LEU B 1 238 ? 0.048 11.422 20.234 1 98.06 238 LEU B C 1
ATOM 4083 O O . LEU B 1 238 ? 1.186 11.141 19.844 1 98.06 238 LEU B O 1
ATOM 4087 N N . SER B 1 239 ? -0.371 11.234 21.453 1 97.69 239 SER B N 1
ATOM 4088 C CA . SER B 1 239 ? 0.503 10.609 22.438 1 97.69 239 SER B CA 1
ATOM 4089 C C . SER B 1 239 ? 0.926 9.211 22 1 97.69 239 SER B C 1
ATOM 4091 O O . SER B 1 239 ? 2.109 8.867 22.047 1 97.69 239 SER B O 1
ATOM 4093 N N . PHE B 1 240 ? -0.001 8.453 21.531 1 97.62 240 PHE B N 1
ATOM 4094 C CA . PHE B 1 240 ? 0.27 7.098 21.062 1 97.62 240 PHE B CA 1
ATOM 4095 C C . PHE B 1 240 ? 1.157 7.125 19.828 1 97.62 240 PHE B C 1
ATOM 4097 O O . PHE B 1 240 ? 2.123 6.363 19.734 1 97.62 240 PHE B O 1
ATOM 4104 N N . THR B 1 241 ? 0.831 7.988 18.922 1 98.12 241 THR B N 1
ATOM 4105 C CA . THR B 1 241 ? 1.562 8.102 17.656 1 98.12 241 THR B CA 1
ATOM 4106 C C . THR B 1 241 ? 3.014 8.5 17.922 1 98.12 241 THR B C 1
ATOM 4108 O O . THR B 1 241 ? 3.932 7.926 17.328 1 98.12 241 THR B O 1
ATOM 4111 N N . LEU B 1 242 ? 3.205 9.469 18.781 1 96.94 242 LEU B N 1
ATOM 4112 C CA . LEU B 1 242 ? 4.555 9.945 19.047 1 96.94 242 LEU B CA 1
ATOM 4113 C C . LEU B 1 242 ? 5.379 8.867 19.75 1 96.94 242 LEU B C 1
ATOM 4115 O O . LEU B 1 242 ? 6.586 8.758 19.531 1 96.94 242 LEU B O 1
ATOM 4119 N N . LYS B 1 243 ? 4.758 8.133 20.609 1 96.44 243 LYS B N 1
ATOM 4120 C CA . LYS B 1 243 ? 5.445 6.996 21.203 1 96.44 243 LYS B CA 1
ATOM 4121 C C . LYS B 1 243 ? 5.875 5.992 20.141 1 96.44 243 LYS B C 1
ATOM 4123 O O . LYS B 1 243 ? 7.008 5.5 20.156 1 96.44 243 LYS B O 1
ATOM 4128 N N . PHE B 1 244 ? 4.961 5.625 19.266 1 96.62 244 PHE B N 1
ATOM 4129 C CA . PHE B 1 244 ? 5.258 4.734 18.141 1 96.62 244 PHE B CA 1
ATOM 4130 C C . PHE B 1 244 ? 6.434 5.254 17.328 1 96.62 244 PHE B C 1
ATOM 4132 O O . PHE B 1 244 ? 7.379 4.516 17.047 1 96.62 244 PHE B O 1
ATOM 4139 N N . ILE B 1 245 ? 6.387 6.516 16.984 1 96.56 245 ILE B N 1
ATOM 4140 C CA . ILE B 1 245 ? 7.402 7.137 16.141 1 96.56 245 ILE B CA 1
ATOM 4141 C C . ILE B 1 245 ? 8.742 7.152 16.875 1 96.56 245 ILE B C 1
ATOM 4143 O O . ILE B 1 245 ? 9.789 6.867 16.281 1 96.56 245 ILE B O 1
ATOM 4147 N N . ASP B 1 246 ? 8.703 7.488 18.125 1 95.69 246 ASP B N 1
ATOM 4148 C CA . ASP B 1 246 ? 9.93 7.504 18.922 1 95.69 246 ASP B CA 1
ATOM 4149 C C . ASP B 1 246 ? 10.617 6.141 18.891 1 95.69 246 ASP B C 1
ATOM 4151 O O . ASP B 1 246 ? 11.836 6.059 18.719 1 95.69 246 ASP B O 1
ATOM 4155 N N . GLU B 1 247 ? 9.891 5.102 19.062 1 95 247 GLU B N 1
ATOM 4156 C CA . GLU B 1 247 ? 10.445 3.75 19.031 1 95 247 GLU B CA 1
ATOM 4157 C C . GLU B 1 247 ? 11.031 3.412 17.672 1 95 247 GLU B C 1
ATOM 4159 O O . GLU B 1 247 ? 12.086 2.791 17.578 1 95 247 GLU B O 1
ATOM 4164 N N . VAL B 1 248 ? 10.336 3.807 16.672 1 95.81 248 VAL B N 1
ATOM 4165 C CA . VAL B 1 248 ? 10.789 3.521 15.32 1 95.81 248 VAL B CA 1
ATOM 4166 C C . VAL B 1 248 ? 12.047 4.324 15.008 1 95.81 248 VAL B C 1
ATOM 4168 O O . VAL B 1 248 ? 12.969 3.818 14.367 1 95.81 248 VAL B O 1
ATOM 4171 N N . LEU B 1 249 ? 12.055 5.586 15.461 1 95.56 249 LEU B N 1
ATOM 4172 C CA . LEU B 1 249 ? 13.227 6.434 15.242 1 95.56 249 LEU B CA 1
ATOM 4173 C C . LEU B 1 249 ? 14.445 5.875 15.961 1 95.56 249 LEU B C 1
ATOM 4175 O O . LEU B 1 249 ? 15.562 5.957 15.453 1 95.56 249 LEU B O 1
ATOM 4179 N N . GLN B 1 250 ? 14.227 5.367 17.125 1 94.25 250 GLN B N 1
ATOM 4180 C CA . GLN B 1 250 ? 15.32 4.73 17.859 1 94.25 250 GLN B CA 1
ATOM 4181 C C . GLN B 1 250 ? 15.922 3.582 17.062 1 94.25 250 GLN B C 1
ATOM 4183 O O . GLN B 1 250 ? 17.141 3.463 16.969 1 94.25 250 GLN B O 1
ATOM 4188 N N . LEU B 1 251 ? 15.117 2.758 16.453 1 93.75 251 LEU B N 1
ATOM 4189 C CA . LEU B 1 251 ? 15.57 1.64 15.633 1 93.75 251 LEU B CA 1
ATOM 4190 C C . LEU B 1 251 ? 16.297 2.137 14.383 1 93.75 251 LEU B C 1
ATOM 4192 O O . LEU B 1 251 ? 17.344 1.602 14.016 1 93.75 251 LEU B O 1
ATOM 4196 N N . SER B 1 252 ? 15.688 3.146 13.781 1 94.31 252 SER B N 1
ATOM 4197 C CA . SER B 1 252 ? 16.266 3.717 12.57 1 94.31 252 SER B CA 1
ATOM 4198 C C . SER B 1 252 ? 17.641 4.324 12.844 1 94.31 252 SER B C 1
ATOM 4200 O O . SER B 1 252 ? 18.547 4.234 12.008 1 94.31 252 SER B O 1
ATOM 4202 N N . SER B 1 253 ? 17.797 4.945 13.969 1 94.12 253 SER B N 1
ATOM 4203 C CA . SER B 1 253 ? 19.031 5.609 14.344 1 94.12 253 SER B CA 1
ATOM 4204 C C . SER B 1 253 ? 20.172 4.605 14.5 1 94.12 253 SER B C 1
ATOM 4206 O O . SER B 1 253 ? 21.344 4.965 14.383 1 94.12 253 SER B O 1
ATOM 4208 N N . GLN B 1 254 ? 19.828 3.348 14.695 1 93.5 254 GLN B N 1
ATOM 4209 C CA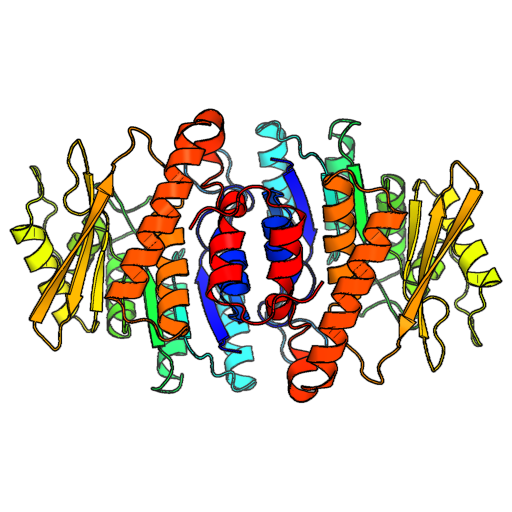 . GLN B 1 254 ? 20.812 2.293 14.852 1 93.5 254 GLN B CA 1
ATOM 4210 C C . GLN B 1 254 ? 21.25 1.747 13.492 1 93.5 254 GLN B C 1
ATOM 4212 O O . GLN B 1 254 ? 22.25 1.012 13.406 1 93.5 254 GLN B O 1
ATOM 4217 N N . GLN B 1 255 ? 20.562 2.178 12.461 1 92.75 255 GLN B N 1
ATOM 4218 C CA . GLN B 1 255 ? 20.875 1.755 11.102 1 92.75 255 GLN B CA 1
ATOM 4219 C C . GLN B 1 255 ? 20.859 2.938 10.133 1 92.75 255 GLN B C 1
ATOM 4221 O O . GLN B 1 255 ? 20.062 2.959 9.195 1 92.75 255 GLN B O 1
ATOM 4226 N N . PRO B 1 256 ? 21.812 3.859 10.281 1 92.19 256 PRO B N 1
ATOM 4227 C CA . PRO B 1 256 ? 21.781 5.102 9.508 1 92.19 256 PRO B CA 1
ATOM 4228 C C . PRO B 1 256 ? 21.844 4.859 8 1 92.19 256 PRO B C 1
ATOM 4230 O O . PRO B 1 256 ? 21.312 5.652 7.219 1 92.19 256 PRO B O 1
ATOM 4233 N N . GLU B 1 257 ? 22.469 3.752 7.609 1 90.25 257 GLU B N 1
ATOM 4234 C CA . GLU B 1 257 ? 22.594 3.432 6.191 1 90.25 257 GLU B CA 1
ATOM 4235 C C . GLU B 1 257 ? 21.219 3.156 5.57 1 90.25 257 GLU B C 1
ATOM 4237 O O . GLU B 1 257 ? 21.078 3.193 4.348 1 90.25 257 GLU B O 1
ATOM 4242 N N . ARG B 1 258 ? 20.234 2.934 6.41 1 92.06 258 ARG B N 1
ATOM 4243 C CA . ARG B 1 258 ? 18.906 2.584 5.93 1 92.06 258 ARG B CA 1
ATOM 4244 C C . ARG B 1 258 ? 17.969 3.795 5.957 1 92.06 258 ARG B C 1
ATOM 4246 O O . ARG B 1 258 ? 16.844 3.727 5.473 1 92.06 258 ARG B O 1
ATOM 4253 N N . ILE B 1 259 ? 18.391 4.914 6.422 1 92.69 259 ILE B N 1
ATOM 4254 C CA . ILE B 1 259 ? 17.578 6.109 6.637 1 92.69 259 ILE B CA 1
ATOM 4255 C C . ILE B 1 259 ? 16.984 6.566 5.309 1 92.69 259 ILE B C 1
ATOM 4257 O O . ILE B 1 259 ? 15.805 6.938 5.25 1 92.69 259 ILE B O 1
ATOM 4261 N N . PRO B 1 260 ? 17.703 6.418 4.152 1 90.38 260 PRO B N 1
ATOM 4262 C CA . PRO B 1 260 ? 17.125 6.859 2.883 1 90.38 260 PRO B CA 1
ATOM 4263 C C . PRO B 1 260 ? 15.922 6.023 2.463 1 90.38 260 PRO B C 1
ATOM 4265 O O . PRO B 1 260 ? 15.109 6.465 1.642 1 90.38 260 PRO B O 1
ATOM 4268 N N . PHE B 1 261 ? 15.719 4.883 3.078 1 92 261 PHE B N 1
ATOM 4269 C CA . PHE B 1 261 ? 14.641 3.982 2.674 1 92 261 PHE B CA 1
ATOM 4270 C C . PHE B 1 261 ? 13.414 4.18 3.551 1 92 261 PHE B C 1
ATOM 4272 O O . PHE B 1 261 ? 12.406 3.492 3.375 1 92 261 PHE B O 1
ATOM 4279 N N . GLY B 1 262 ? 13.523 5.117 4.465 1 94.44 262 GLY B N 1
ATOM 4280 C CA . GLY B 1 262 ? 12.383 5.453 5.297 1 94.44 262 GLY B CA 1
ATOM 4281 C C . GLY B 1 262 ? 12.375 4.73 6.629 1 94.44 262 GLY B C 1
ATOM 4282 O O . GLY B 1 262 ? 13.281 3.953 6.922 1 94.44 262 GLY B O 1
ATOM 4283 N N . LEU B 1 263 ? 11.352 4.938 7.414 1 96.31 263 LEU B N 1
ATOM 4284 C CA . LEU B 1 263 ? 11.234 4.395 8.766 1 96.31 263 LEU B CA 1
ATOM 4285 C C . LEU B 1 263 ? 10.93 2.902 8.727 1 96.31 263 LEU B C 1
ATOM 4287 O O . LEU B 1 263 ? 10.117 2.451 7.91 1 96.31 263 LEU B O 1
ATOM 4291 N N . PRO B 1 264 ? 11.602 2.143 9.57 1 96.06 264 PRO B N 1
ATOM 4292 C CA . PRO B 1 264 ? 11.297 0.712 9.648 1 96.06 264 PRO B CA 1
ATOM 4293 C C . PRO B 1 264 ? 10.031 0.427 10.461 1 96.06 264 PRO B C 1
ATOM 4295 O O . PRO B 1 264 ? 10.086 -0.291 11.461 1 96.06 264 PRO B O 1
ATOM 4298 N N . ILE B 1 265 ? 8.922 0.864 9.961 1 96.75 265 ILE B N 1
ATOM 4299 C CA . ILE B 1 265 ? 7.672 0.779 10.703 1 96.75 265 ILE B CA 1
ATOM 4300 C C . ILE B 1 265 ? 7.266 -0.684 10.867 1 96.75 265 ILE B C 1
ATOM 4302 O O . ILE B 1 265 ? 6.523 -1.031 11.789 1 96.75 265 ILE B O 1
ATOM 4306 N N . GLU B 1 266 ? 7.766 -1.562 9.977 1 96.56 266 GLU B N 1
ATOM 4307 C CA . GLU B 1 266 ? 7.469 -2.988 10.047 1 96.56 266 GLU B CA 1
ATOM 4308 C C . GLU B 1 266 ? 7.746 -3.545 11.438 1 96.56 266 GLU B C 1
ATOM 4310 O O . GLU B 1 266 ? 7 -4.387 11.938 1 96.56 266 GLU B O 1
ATOM 4315 N N . LYS B 1 267 ? 8.734 -3.006 12.062 1 95.94 267 LYS B N 1
ATOM 4316 C CA . LYS B 1 267 ? 9.234 -3.533 13.328 1 95.94 267 LYS B CA 1
ATOM 4317 C C . LYS B 1 267 ? 8.266 -3.229 14.469 1 95.94 267 LYS B C 1
ATOM 4319 O O . LYS B 1 267 ? 8.336 -3.846 15.531 1 95.94 267 LYS B O 1
ATOM 4324 N N . LYS B 1 268 ? 7.336 -2.297 14.195 1 96.19 268 LYS B N 1
ATOM 4325 C CA . LYS B 1 268 ? 6.496 -1.857 15.305 1 96.19 268 LYS B CA 1
ATOM 4326 C C . LYS B 1 268 ? 5.016 -1.983 14.961 1 96.19 268 LYS B C 1
ATOM 4328 O O . LYS B 1 268 ? 4.152 -1.549 15.727 1 96.19 268 LYS B O 1
ATOM 4333 N N . LEU B 1 269 ? 4.652 -2.641 13.844 1 96.69 269 LEU B N 1
ATOM 4334 C CA . LEU B 1 269 ? 3.258 -2.787 13.445 1 96.69 269 LEU B CA 1
ATOM 4335 C C . LEU B 1 269 ? 2.494 -3.658 14.438 1 96.69 269 LEU B C 1
ATOM 4337 O O . LEU B 1 269 ? 1.273 -3.541 14.562 1 96.69 269 LEU B O 1
ATOM 4341 N N . GLY B 1 270 ? 3.199 -4.547 15.133 1 95 270 GLY B N 1
ATOM 4342 C CA . GLY B 1 270 ? 2.57 -5.344 16.172 1 95 270 GLY B CA 1
ATOM 4343 C C . GLY B 1 270 ? 1.913 -4.5 17.25 1 95 270 GLY B C 1
ATOM 4344 O O . GLY B 1 270 ? 0.897 -4.898 17.828 1 95 270 GLY B O 1
ATOM 4345 N N . MET B 1 271 ? 2.479 -3.283 17.547 1 94.75 271 MET B N 1
ATOM 4346 C CA . MET B 1 271 ? 1.891 -2.35 18.5 1 94.75 271 MET B CA 1
ATOM 4347 C C . MET B 1 271 ? 0.484 -1.946 18.078 1 94.75 271 MET B C 1
ATOM 4349 O O . MET B 1 271 ? -0.41 -1.809 18.906 1 94.75 271 MET B O 1
ATOM 4353 N N . LEU B 1 272 ? 0.322 -1.787 16.781 1 96.94 272 LEU B N 1
ATOM 4354 C CA . LEU B 1 272 ? -0.958 -1.333 16.25 1 96.94 272 LEU B CA 1
ATOM 4355 C C . LEU B 1 272 ? -1.985 -2.461 16.266 1 96.94 272 LEU B C 1
ATOM 4357 O O . LEU B 1 272 ? -3.125 -2.26 16.688 1 96.94 272 LEU B O 1
ATOM 4361 N N . THR B 1 273 ? -1.554 -3.686 15.805 1 95.12 273 THR B N 1
ATOM 4362 C CA . THR B 1 273 ? -2.5 -4.797 15.773 1 95.12 273 THR B CA 1
ATOM 4363 C C . THR B 1 273 ? -2.914 -5.199 17.188 1 95.12 273 THR B C 1
ATOM 4365 O O . THR B 1 273 ? -4.051 -5.621 17.406 1 95.12 273 THR B O 1
ATOM 4368 N N . THR B 1 274 ? -2.016 -5.098 18.141 1 92.94 274 THR B N 1
ATOM 4369 C CA . THR B 1 274 ? -2.332 -5.402 19.531 1 92.94 274 THR B CA 1
ATOM 4370 C C . THR B 1 274 ? -3.316 -4.387 20.094 1 92.94 274 THR B C 1
ATOM 4372 O O . THR B 1 274 ? -4.242 -4.75 20.828 1 92.94 274 THR B O 1
ATOM 4375 N N . LYS B 1 275 ? -3.131 -3.176 19.734 1 93.5 275 LYS B N 1
ATOM 4376 C CA . LYS B 1 275 ? -3.953 -2.1 20.281 1 93.5 275 LYS B CA 1
ATOM 4377 C C . LYS B 1 275 ? -5.367 -2.148 19.719 1 93.5 275 LYS B C 1
ATOM 4379 O O . LYS B 1 275 ? -6.34 -1.896 20.422 1 93.5 275 LYS B O 1
ATOM 4384 N N . PHE B 1 276 ? -5.492 -2.504 18.422 1 94.31 276 PHE B N 1
ATOM 4385 C CA . PHE B 1 276 ? -6.766 -2.236 17.766 1 94.31 276 PHE B CA 1
ATOM 4386 C C . PHE B 1 276 ? -7.461 -3.537 17.391 1 94.31 276 PHE B C 1
ATOM 4388 O O . PHE B 1 276 ? -8.594 -3.521 16.906 1 94.31 276 PHE B O 1
ATOM 4395 N N . THR B 1 277 ? -6.75 -4.637 17.422 1 82.88 277 THR B N 1
ATOM 4396 C CA . THR B 1 277 ? -7.398 -5.906 17.109 1 82.88 277 THR B CA 1
ATOM 4397 C C . THR B 1 277 ? -7.734 -6.672 18.391 1 82.88 277 THR B C 1
ATOM 4399 O O . THR B 1 277 ? -6.895 -6.797 19.281 1 82.88 277 THR B O 1
ATOM 4402 N N . THR B 1 278 ? -9 -6.898 18.781 1 62.94 278 THR B N 1
ATOM 4403 C CA . THR B 1 278 ? -9.414 -7.586 20 1 62.94 278 THR B CA 1
ATOM 4404 C C . THR B 1 278 ? -9.125 -9.078 19.891 1 62.94 278 THR B C 1
ATOM 4406 O O . THR B 1 278 ? -8.828 -9.727 20.906 1 62.94 278 THR B O 1
ATOM 4409 N N . GLU B 1 279 ? -9.43 -9.703 18.828 1 62.34 279 GLU B N 1
ATOM 4410 C CA . GLU B 1 279 ? -9.305 -11.156 18.812 1 62.34 279 GLU B CA 1
ATOM 4411 C C . GLU B 1 279 ? -8.102 -11.602 17.984 1 62.34 279 GLU B C 1
ATOM 4413 O O . GLU B 1 279 ? -7.91 -11.125 16.859 1 62.34 279 GLU B O 1
ATOM 4418 N N . VAL B 1 280 ? -6.988 -11.922 18.844 1 54.31 280 VAL B N 1
ATOM 4419 C CA . VAL B 1 280 ? -5.914 -12.438 18 1 54.31 280 VAL B CA 1
ATOM 4420 C C . VAL B 1 280 ? -6.074 -13.953 17.844 1 54.31 280 VAL B C 1
ATOM 4422 O O . VAL B 1 280 ? -6.199 -14.68 18.828 1 54.31 280 VAL B O 1
ATOM 4425 N N . SER B 1 281 ? -7.043 -14.82 17.047 1 51.62 281 SER B N 1
ATOM 4426 C CA . SER B 1 281 ? -6.902 -16.25 17.25 1 51.62 281 SER B CA 1
ATOM 4427 C C . SER B 1 281 ? -6.082 -16.891 16.141 1 51.62 281 SER B C 1
ATOM 4429 O O . SER B 1 281 ? -6.27 -16.578 14.961 1 51.62 281 SER B O 1
ATOM 4431 N N . LEU B 1 282 ? -4.594 -17.328 16.469 1 42.75 282 LEU B N 1
ATOM 4432 C CA . LEU B 1 282 ? -3.906 -18.562 16.094 1 42.75 282 LEU B CA 1
ATOM 4433 C C . LEU B 1 282 ? -4.211 -19.688 17.078 1 42.75 282 LEU B C 1
ATOM 4435 O O . LEU B 1 282 ? -4.375 -19.438 18.266 1 42.75 282 LEU B O 1
#

Foldseek 3Di:
DAEEEEEEAAELFACAGVNVLVLLLVLLVYHYHYHHQKYWPADPPPDPPIDIDGCLVVNLVVLVVCVVVVDAGQEYEYEDHPDLSSLVSVLVSLVPHDPNYAYEYELHADDPQDGPPPDDLSSLVSSLSNCLSHQEYEEEPNNLCSNLVHHDDPDQDDPVNVLVSQQSSVVSHYQKYKYFQPRPDDFKTWIWIAGPVVRDIDIDIDTDDPDDAPHLSRQQRSQLVSVVVLVDDSVVSNVVSVVLSNVQVVVCSVPVVCRSRGTPSVVPSVVSNVVNPDDDDD/DAEEEEEEAAELFACAGVNVLVLLLVLLVYHYHYHHQKYWPADPPPDPPIDIDGCLVVNLVVLVVCVVVVPAGQEYEYEDHPDLSSLVSVLVSLVPHDPNYAYEYELHADDPQDGPPPDDLSSLVSSLSNCQSHQEYEEEPNNLCSNLVHHDDPDFDDPVNVLVSQQSSVVSHYQKYKYWQPRPDDFKTWIWIAGPVVRDIDIDIDTDDPDDAPHLSRQQRSQLVSVVVLVDDSVVSNVVSVVLSNVQVVVCSVPVVCRSRGTPSVVPSVVSNVVNPPDDDD

Nearest PDB structures (foldseek):
  3mbj-assembly1_A  TM=9.464E-01  e=2.787E-27  Bacteroides thetaiotaomicron VPI-5482
  3mbh-assembly1_D  TM=9.152E-01  e=7.552E-26  Bacteroides thetaiotaomicron VPI-5482
  3h74-assembly1_A  TM=9.396E-01  e=1.096E-23  Lactiplantibacillus plantarum
  4s1m-assembly1_A  TM=9.086E-01  e=8.261E-19  Entamoeba histolytica
  4s1m-assembly1_B  TM=8.848E-01  e=2.786E-18  Entamoeba histolytica

InterPro domains:
  IPR004625 Pyridoxine kinase [PTHR10534] (21-255)
  IPR004625 Pyridoxine kinase [cd01173] (3-252)
  IPR013749 Pyridoxamine kinase/Phosphomethylpyrimidine kinase [PF08543] (69-250)
  IPR029056 Ribokinase-like [G3DSA:3.40.1190.20] (1-280)
  IPR029056 Ribokinase-like [SSF53613] (1-274)